Protein AF-0000000083110972 (afdb_homodimer)

Radius of gyration: 26.8 Å; Cα contacts (8 Å, |Δi|>4): 1573; chains: 2; bounding box: 64×79×59 Å

InterPro domains:
  IPR009075 Acyl-CoA dehydrogenase/oxidase, C-terminal [PF00441] (216-341)
  IPR009100 Acyl-CoA dehydrogenase/oxidase, N-terminal and middle domain superfamily [SSF56645] (1-180)
  IPR013786 Acyl-CoA dehydrogenase/oxidase, N-terminal [PF02771] (7-90)
  IPR036250 Acyl-CoA dehydrogenase-like, C-terminal [SSF47203] (210-352)
  IPR037069 Acyl-CoA dehydrogenase/oxidase, N-terminal domain superfamily [G3DSA:1.10.540.10] (2-110)

Sequence (714 aa):
MDVGLNAEQLSLRDAVRDILRAECPPDAARQAMTDPDRWRALWKTVVDLGWTELASPDGGDYGPVELAVVLEECGAATAPIPLLSSVGLAAGALRGSGLTSALGDIAGGAVATLAVHTEGSRLPGAPMTLCGGRLRGRAVAVPNLARAELMVTLARTGDDDHVVVAVARCGDGVTPVATGESTYAAQPLADVEVDAEPLAIAPADVESALAAPLVAAAADLVGVASAALRRSVEHAKSRNQFGKPIGAFQGIKHALADNYVGVERARSLTYAAAARLGEPDGDPDDAWTAATLAKAAAGDAASSCARTAVQVHGALGQTWEHDLHLYVRHAWQGATMLGDSRALYHEVGRRYAEGAKMDVGLNAEQLSLRDAVRDILRAECPPDAARQAMTDPDRWRALWKTVVDLGWTELASPDGGDYGPVELAVVLEECGAATAPIPLLSSVGLAAGALRGSGLTSALGDIAGGAVATLAVHTEGSRLPGAPMTLCGGRLRGRAVAVPNLARAELMVTLARTGDDDHVVVAVARCGDGVTPVATGESTYAAQPLADVEVDAEPLAIAPADVESALAAPLVAAAADLVGVASAALRRSVEHAKSRNQFGKPIGAFQGIKHALADNYVGVERARSLTYAAAARLGEPDGDPDDAWTAATLAKAAAGDAASSCARTAVQVHGALGQTWEHDLHLYVRHAWQGATMLGDSRALYHEVGRRYAEGAK

Structure (mmCIF, N/CA/C/O backbone):
data_AF-0000000083110972-model_v1
#
loop_
_entity.id
_entity.type
_entity.pdbx_description
1 polymer 'Uncharacterized protein'
#
loop_
_atom_site.group_PDB
_atom_site.id
_atom_site.type_symbol
_atom_site.label_atom_id
_atom_site.label_alt_id
_atom_site.label_comp_id
_atom_site.label_asym_id
_atom_site.label_entity_id
_atom_site.label_seq_id
_atom_site.pdbx_PDB_ins_code
_atom_site.Cartn_x
_atom_site.Cartn_y
_atom_site.Cartn_z
_atom_site.occupancy
_atom_site.B_iso_or_equiv
_atom_site.auth_seq_id
_atom_site.auth_comp_id
_atom_site.auth_asym_id
_atom_site.auth_atom_id
_atom_site.pdbx_PDB_model_num
ATOM 1 N N . MET A 1 1 ? 14.062 -0.543 -0.468 1 50 1 MET A N 1
ATOM 2 C CA . MET A 1 1 ? 13.367 -0.254 0.783 1 50 1 MET A CA 1
ATOM 3 C C . MET A 1 1 ? 13.109 -1.534 1.571 1 50 1 MET A C 1
ATOM 5 O O . MET A 1 1 ? 12.898 -2.596 0.985 1 50 1 MET A O 1
ATOM 9 N N . ASP A 1 2 ? 13.82 -1.734 2.703 1 53.31 2 ASP A N 1
ATOM 10 C CA . ASP A 1 2 ? 13.523 -2.812 3.641 1 53.31 2 ASP A CA 1
ATOM 11 C C . ASP A 1 2 ? 12.141 -2.625 4.273 1 53.31 2 ASP A C 1
ATOM 13 O O . ASP A 1 2 ? 11.938 -1.694 5.051 1 53.31 2 ASP A O 1
ATOM 17 N N . VAL A 1 3 ? 11.094 -2.986 3.645 1 57.97 3 VAL A N 1
ATOM 18 C CA . VAL A 1 3 ? 9.68 -2.807 3.936 1 57.97 3 VAL A CA 1
ATOM 19 C C . VAL A 1 3 ? 9.383 -3.242 5.367 1 57.97 3 VAL A C 1
ATOM 21 O O . VAL A 1 3 ? 9.305 -4.441 5.656 1 57.97 3 VAL A O 1
ATOM 24 N N . GLY A 1 4 ? 9.562 -2.512 6.301 1 67 4 GLY A N 1
ATOM 25 C CA . GLY A 1 4 ? 8.945 -2.816 7.582 1 67 4 GLY A CA 1
ATOM 26 C C . GLY A 1 4 ? 9.312 -4.191 8.109 1 67 4 GLY A C 1
ATOM 27 O O . GLY A 1 4 ? 8.539 -4.801 8.859 1 67 4 GLY A O 1
ATOM 28 N N . LEU A 1 5 ? 10.312 -4.82 7.656 1 82.25 5 LEU A N 1
ATOM 29 C CA . LEU A 1 5 ? 10.75 -6.141 8.094 1 82.25 5 LEU A CA 1
ATOM 30 C C . LEU A 1 5 ? 11.508 -6.051 9.414 1 82.25 5 LEU A C 1
ATOM 32 O O . LEU A 1 5 ? 12.266 -5.105 9.641 1 82.25 5 LEU A O 1
ATOM 36 N N . ASN A 1 6 ? 11.219 -6.934 10.273 1 82.31 6 ASN A N 1
ATOM 37 C CA . ASN A 1 6 ? 11.977 -7.008 11.516 1 82.31 6 ASN A CA 1
ATOM 38 C C . ASN A 1 6 ? 13.367 -7.59 11.289 1 82.31 6 ASN A C 1
ATOM 40 O O . ASN A 1 6 ? 13.711 -7.984 10.172 1 82.31 6 ASN A O 1
ATOM 44 N N . ALA A 1 7 ? 14.195 -7.633 12.281 1 83.69 7 ALA A N 1
ATOM 45 C CA . ALA A 1 7 ? 15.594 -8.039 12.164 1 83.69 7 ALA A CA 1
ATOM 46 C C . ALA A 1 7 ? 15.711 -9.461 11.641 1 83.69 7 ALA A C 1
ATOM 48 O O . ALA A 1 7 ? 16.594 -9.758 10.828 1 83.69 7 ALA A O 1
ATOM 49 N N . GLU A 1 8 ? 14.836 -10.312 12.117 1 88 8 GLU A N 1
ATOM 50 C CA . GLU A 1 8 ? 14.859 -11.703 11.672 1 88 8 GLU A CA 1
ATOM 51 C C . GLU A 1 8 ? 14.484 -11.82 10.195 1 88 8 GLU A C 1
ATOM 53 O O . GLU A 1 8 ? 15.102 -12.578 9.453 1 88 8 GLU A O 1
ATOM 58 N N . GLN A 1 9 ? 13.516 -11.062 9.812 1 90.31 9 GLN A N 1
ATOM 59 C CA . GLN A 1 9 ? 13.062 -11.062 8.43 1 90.31 9 GLN A CA 1
ATOM 60 C C . GLN A 1 9 ? 14.125 -10.461 7.508 1 90.31 9 GLN A C 1
ATOM 62 O O . GLN A 1 9 ? 14.328 -10.945 6.391 1 90.31 9 GLN A O 1
ATOM 67 N N . LEU A 1 10 ? 14.805 -9.492 8 1 90.56 10 LEU A N 1
ATOM 68 C CA . LEU A 1 10 ? 15.898 -8.898 7.246 1 90.56 10 LEU A CA 1
ATOM 69 C C . LEU A 1 10 ? 17.047 -9.883 7.086 1 90.56 10 LEU A C 1
ATOM 71 O O . LEU A 1 10 ? 17.656 -9.977 6.012 1 90.56 10 LEU A O 1
ATOM 75 N N . SER A 1 11 ? 17.312 -10.57 8.156 1 92.88 11 SER A N 1
ATOM 76 C CA . SER A 1 11 ? 18.344 -11.602 8.102 1 92.88 11 SER A CA 1
ATOM 77 C C . SER A 1 11 ? 17.969 -12.695 7.105 1 92.88 11 SER A C 1
ATOM 79 O O . SER A 1 11 ? 18.828 -13.211 6.391 1 92.88 11 SER A O 1
ATOM 81 N N . LEU A 1 12 ? 16.734 -13.047 7.082 1 93.81 12 LEU A N 1
ATOM 82 C CA . LEU A 1 12 ? 16.234 -14.031 6.117 1 93.81 12 LEU A CA 1
ATOM 83 C C . LEU A 1 12 ? 16.438 -13.531 4.691 1 93.81 12 LEU A C 1
ATOM 85 O O . LEU A 1 12 ? 16.922 -14.273 3.832 1 93.81 12 LEU A O 1
ATOM 89 N N . ARG A 1 13 ? 16.031 -12.367 4.441 1 95 13 ARG A N 1
ATOM 90 C CA . ARG A 1 13 ? 16.188 -11.758 3.123 1 95 13 ARG A CA 1
ATOM 91 C C . ARG A 1 13 ? 17.641 -11.844 2.65 1 95 13 ARG A C 1
ATOM 93 O O . ARG A 1 13 ? 17.906 -12.273 1.525 1 95 13 ARG A O 1
ATOM 100 N N . ASP A 1 14 ? 18.547 -11.43 3.506 1 94.94 14 ASP A N 1
ATOM 101 C CA . ASP A 1 14 ? 19.969 -11.406 3.152 1 94.94 14 ASP A CA 1
ATOM 102 C C . ASP A 1 14 ? 20.5 -12.82 2.906 1 94.94 14 ASP A C 1
ATOM 104 O O . ASP A 1 14 ? 21.281 -13.047 1.981 1 94.94 14 ASP A O 1
ATOM 108 N N . ALA A 1 15 ? 20.078 -13.727 3.738 1 95.19 15 ALA A N 1
ATOM 109 C CA . ALA A 1 15 ? 20.484 -15.117 3.57 1 95.19 15 ALA A CA 1
ATOM 110 C C . ALA A 1 15 ? 20 -15.68 2.24 1 95.19 15 ALA A C 1
ATOM 112 O O . ALA A 1 15 ? 20.766 -16.312 1.511 1 95.19 15 ALA A O 1
ATOM 113 N N . VAL A 1 16 ? 18.719 -15.453 1.922 1 96.12 16 VAL A N 1
ATOM 114 C CA . VAL A 1 16 ? 18.125 -15.945 0.68 1 96.12 16 VAL A CA 1
ATOM 115 C C . VAL A 1 16 ? 18.828 -15.297 -0.513 1 96.12 16 VAL A C 1
ATOM 117 O O . VAL A 1 16 ? 19.156 -15.984 -1.487 1 96.12 16 VAL A O 1
ATOM 120 N N . ARG A 1 17 ? 19.047 -14.062 -0.411 1 94.56 17 ARG A N 1
ATOM 121 C CA . ARG A 1 17 ? 19.719 -13.328 -1.47 1 94.56 17 ARG A CA 1
ATOM 122 C C . ARG A 1 17 ? 21.109 -13.898 -1.725 1 94.56 17 ARG A C 1
ATOM 124 O O . ARG A 1 17 ? 21.516 -14.102 -2.875 1 94.56 17 ARG A O 1
ATOM 131 N N . ASP A 1 18 ? 21.859 -14.164 -0.691 1 94.5 18 ASP A N 1
ATOM 132 C CA . ASP A 1 18 ? 23.219 -14.695 -0.809 1 94.5 18 ASP A CA 1
ATOM 133 C C . ASP A 1 18 ? 23.203 -16.094 -1.428 1 94.5 18 ASP A C 1
ATOM 135 O O . ASP A 1 18 ? 24.031 -16.406 -2.273 1 94.5 18 ASP A O 1
ATOM 139 N N . ILE A 1 19 ? 22.312 -16.859 -1.02 1 94.25 19 ILE A N 1
ATOM 140 C CA . ILE A 1 19 ? 22.188 -18.203 -1.55 1 94.25 19 ILE A CA 1
ATOM 141 C C . ILE A 1 19 ? 21.859 -18.156 -3.041 1 94.25 19 ILE A C 1
ATOM 143 O O . ILE A 1 19 ? 22.453 -18.875 -3.844 1 94.25 19 ILE A O 1
ATOM 147 N N . LEU A 1 20 ? 20.891 -17.266 -3.418 1 93.56 20 LEU A N 1
ATOM 148 C CA . LEU A 1 20 ? 20.484 -17.172 -4.816 1 93.56 20 LEU A CA 1
ATOM 149 C C . LEU A 1 20 ? 21.609 -16.594 -5.672 1 93.56 20 LEU A C 1
ATOM 151 O O . LEU A 1 20 ? 21.766 -16.984 -6.828 1 93.56 20 LEU A O 1
ATOM 155 N N . ARG A 1 21 ? 22.375 -15.703 -5.129 1 89.38 21 ARG A N 1
ATOM 156 C CA . ARG A 1 21 ? 23.547 -15.172 -5.836 1 89.38 21 ARG A CA 1
ATOM 157 C C . ARG A 1 21 ? 24.562 -16.266 -6.121 1 89.38 21 ARG A C 1
ATOM 159 O O . ARG A 1 21 ? 25.172 -16.281 -7.188 1 89.38 21 ARG A O 1
ATOM 166 N N . ALA A 1 22 ? 24.688 -17.125 -5.191 1 87.88 22 ALA A N 1
ATOM 167 C CA . ALA A 1 22 ? 25.672 -18.203 -5.316 1 87.88 22 ALA A CA 1
ATOM 168 C C . ALA A 1 22 ? 25.141 -19.312 -6.223 1 87.88 22 ALA A C 1
ATOM 170 O O . ALA A 1 22 ? 25.891 -19.844 -7.051 1 87.88 22 ALA A O 1
ATOM 171 N N . GLU A 1 23 ? 23.875 -19.641 -6.098 1 84.19 23 GLU A N 1
ATOM 172 C CA . GLU A 1 23 ? 23.312 -20.812 -6.75 1 84.19 23 GLU A CA 1
ATOM 173 C C . GLU A 1 23 ? 22.719 -20.469 -8.109 1 84.19 23 GLU A C 1
ATOM 175 O O . GLU A 1 23 ? 22.547 -21.328 -8.961 1 84.19 23 GLU A O 1
ATOM 180 N N . CYS A 1 24 ? 22.266 -19.203 -8.242 1 78.75 24 CYS A N 1
ATOM 181 C CA . CYS A 1 24 ? 21.594 -18.766 -9.461 1 78.75 24 CYS A CA 1
ATOM 182 C C . CYS A 1 24 ? 22.328 -17.594 -10.102 1 78.75 24 CYS A C 1
ATOM 184 O O . CYS A 1 24 ? 21.781 -16.5 -10.227 1 78.75 24 CYS A O 1
ATOM 186 N N . PRO A 1 25 ? 23.5 -17.922 -10.594 1 69.94 25 PRO A N 1
ATOM 187 C CA . PRO A 1 25 ? 24.156 -16.828 -11.312 1 69.94 25 PRO A CA 1
ATOM 188 C C . PRO A 1 25 ? 23.375 -16.359 -12.531 1 69.94 25 PRO A C 1
ATOM 190 O O . PRO A 1 25 ? 22.453 -17.047 -12.977 1 69.94 25 PRO A O 1
ATOM 193 N N . PRO A 1 26 ? 23.656 -15.117 -12.969 1 63.75 26 PRO A N 1
ATOM 194 C CA . PRO A 1 26 ? 22.875 -14.5 -14.047 1 63.75 26 PRO A CA 1
ATOM 195 C C . PRO A 1 26 ? 22.672 -15.438 -15.234 1 63.75 26 PRO A C 1
ATOM 197 O O . PRO A 1 26 ? 21.641 -15.367 -15.906 1 63.75 26 PRO A O 1
ATOM 200 N N . ASP A 1 27 ? 23.516 -16.328 -15.305 1 66.06 27 ASP A N 1
ATOM 201 C CA . ASP A 1 27 ? 23.391 -17.188 -16.469 1 66.06 27 ASP A CA 1
ATOM 202 C C . ASP A 1 27 ? 22.516 -18.406 -16.172 1 66.06 27 ASP A C 1
ATOM 204 O O . ASP A 1 27 ? 22.172 -19.156 -17.094 1 66.06 27 ASP A O 1
ATOM 208 N N . ALA A 1 28 ? 22.188 -18.5 -14.977 1 65.06 28 ALA A N 1
ATOM 209 C CA . ALA A 1 28 ? 21.391 -19.656 -14.602 1 65.06 28 ALA A CA 1
ATOM 210 C C . ALA A 1 28 ? 20.047 -19.672 -15.328 1 65.06 28 ALA A C 1
ATOM 212 O O . ALA A 1 28 ? 19.625 -20.719 -15.828 1 65.06 28 ALA A O 1
ATOM 213 N N . ALA A 1 29 ? 19.438 -18.609 -15.414 1 64.44 29 ALA A N 1
ATOM 214 C CA . ALA A 1 29 ? 18.156 -18.531 -16.109 1 64.44 29 ALA A CA 1
ATOM 215 C C . ALA A 1 29 ? 18.328 -18.812 -17.609 1 64.44 29 ALA A C 1
ATOM 217 O O . ALA A 1 29 ? 17.484 -19.453 -18.219 1 64.44 29 ALA A O 1
ATOM 218 N N . ARG A 1 30 ? 19.469 -18.453 -18.078 1 71.38 30 ARG A N 1
ATOM 219 C CA . ARG A 1 30 ? 19.781 -18.734 -19.484 1 71.38 30 ARG A CA 1
ATOM 220 C C . ARG A 1 30 ? 19.984 -20.234 -19.688 1 71.38 30 ARG A C 1
ATOM 222 O O . ARG A 1 30 ? 19.578 -20.781 -20.719 1 71.38 30 ARG A O 1
ATOM 229 N N . GLN A 1 31 ? 20.594 -20.766 -18.719 1 71.5 31 GLN A N 1
ATOM 230 C CA . GLN A 1 31 ? 20.906 -22.203 -18.828 1 71.5 31 GLN A CA 1
ATOM 231 C C . GLN A 1 31 ? 19.625 -23.031 -18.797 1 71.5 31 GLN A C 1
ATOM 233 O O . GLN A 1 31 ? 19.594 -24.141 -19.344 1 71.5 31 GLN A O 1
ATOM 238 N N . ALA A 1 32 ? 18.625 -22.5 -18.125 1 69.88 32 ALA A N 1
ATOM 239 C CA . ALA A 1 32 ? 17.344 -23.203 -18.094 1 69.88 32 ALA A CA 1
ATOM 240 C C . ALA A 1 32 ? 16.734 -23.328 -19.484 1 69.88 32 ALA A C 1
ATOM 242 O O . ALA A 1 32 ? 15.953 -24.234 -19.75 1 69.88 32 ALA A O 1
ATOM 243 N N . MET A 1 33 ? 17.172 -22.469 -20.281 1 71.69 33 MET A N 1
ATOM 244 C CA . MET A 1 33 ? 16.703 -22.5 -21.656 1 71.69 33 MET A CA 1
ATOM 245 C C . MET A 1 33 ? 17.344 -23.656 -22.422 1 71.69 33 MET A C 1
ATOM 247 O O . MET A 1 33 ? 16.734 -24.234 -23.328 1 71.69 33 MET A O 1
ATOM 251 N N . THR A 1 34 ? 18.562 -23.969 -21.938 1 75.31 34 THR A N 1
ATOM 252 C CA . THR A 1 34 ? 19.312 -24.969 -22.688 1 75.31 34 THR A CA 1
ATOM 253 C C . THR A 1 34 ? 19.281 -26.312 -21.953 1 75.31 34 THR A C 1
ATOM 255 O O . THR A 1 34 ? 19.438 -27.375 -22.578 1 75.31 34 THR A O 1
ATOM 258 N N . ASP A 1 35 ? 19.141 -26.297 -20.703 1 79.81 35 ASP A N 1
ATOM 259 C CA . ASP A 1 35 ? 19.047 -27.5 -19.875 1 79.81 35 ASP A CA 1
ATOM 260 C C . ASP A 1 35 ? 17.75 -27.531 -19.078 1 79.81 35 ASP A C 1
ATOM 262 O O . ASP A 1 35 ? 17.672 -26.969 -17.984 1 79.81 35 ASP A O 1
ATOM 266 N N . PRO A 1 36 ? 16.797 -28.297 -19.531 1 77.44 36 PRO A N 1
ATOM 267 C CA . PRO A 1 36 ? 15.477 -28.266 -18.906 1 77.44 36 PRO A CA 1
ATOM 268 C C . PRO A 1 36 ? 15.477 -28.891 -17.516 1 77.44 36 PRO A C 1
ATOM 270 O O . PRO A 1 36 ? 14.531 -28.688 -16.75 1 77.44 36 PRO A O 1
ATOM 273 N N . ASP A 1 37 ? 16.562 -29.609 -17.125 1 84.69 37 ASP A N 1
ATOM 274 C CA . ASP A 1 37 ? 16.562 -30.297 -15.844 1 84.69 37 ASP A CA 1
ATOM 275 C C . ASP A 1 37 ? 17.453 -29.594 -14.828 1 84.69 37 ASP A C 1
ATOM 277 O O . ASP A 1 37 ? 17.562 -30.031 -13.68 1 84.69 37 ASP A O 1
ATOM 281 N N . ARG A 1 38 ? 17.953 -28.547 -15.195 1 82.56 38 ARG A N 1
ATOM 282 C CA . ARG A 1 38 ? 18.891 -27.844 -14.328 1 82.56 38 ARG A CA 1
ATOM 283 C C . ARG A 1 38 ? 18.203 -27.406 -13.031 1 82.56 38 ARG A C 1
ATOM 285 O O . ARG A 1 38 ? 18.828 -27.375 -11.977 1 82.56 38 ARG A O 1
ATOM 292 N N . TRP A 1 39 ? 16.922 -27.188 -13.094 1 90.12 39 TRP A N 1
ATOM 293 C CA . TRP A 1 39 ? 16.188 -26.719 -11.93 1 90.12 39 TRP A CA 1
ATOM 294 C C . TRP A 1 39 ? 16.203 -27.75 -10.812 1 90.12 39 TRP A C 1
ATOM 296 O O . TRP A 1 39 ? 16.078 -27.406 -9.633 1 90.12 39 TRP A O 1
ATOM 306 N N . ARG A 1 40 ? 16.484 -29 -11.062 1 93.12 40 ARG A N 1
ATOM 307 C CA . ARG A 1 40 ? 16.359 -30.078 -10.094 1 93.12 40 ARG A CA 1
ATOM 308 C C . ARG A 1 40 ? 17.438 -29.969 -9.023 1 93.12 40 ARG A C 1
ATOM 310 O O . ARG A 1 40 ? 17.172 -30.203 -7.84 1 93.12 40 ARG A O 1
ATOM 317 N N . ALA A 1 41 ? 18.641 -29.656 -9.523 1 90.19 41 ALA A N 1
ATOM 318 C CA . ALA A 1 41 ? 19.734 -29.531 -8.562 1 90.19 41 ALA A CA 1
ATOM 319 C C . ALA A 1 41 ? 19.484 -28.375 -7.598 1 90.19 41 ALA A C 1
ATOM 321 O O . ALA A 1 41 ? 19.703 -28.5 -6.391 1 90.19 41 ALA A O 1
ATOM 322 N N . LEU A 1 42 ? 19.047 -27.281 -8.188 1 91.06 42 LEU A N 1
ATOM 323 C CA . LEU A 1 42 ? 18.75 -26.125 -7.348 1 91.06 42 LEU A CA 1
ATOM 324 C C . LEU A 1 42 ? 17.562 -26.391 -6.445 1 91.06 42 LEU A C 1
ATOM 326 O O . LEU A 1 42 ? 17.516 -25.938 -5.301 1 91.06 42 LEU A O 1
ATOM 330 N N . TRP A 1 43 ? 16.578 -27.109 -6.906 1 95.62 43 TRP A N 1
ATOM 331 C CA . TRP A 1 43 ? 15.406 -27.453 -6.105 1 95.62 43 TRP A CA 1
ATOM 332 C C . TRP A 1 43 ? 15.805 -28.312 -4.902 1 95.62 43 TRP A C 1
ATOM 334 O O . TRP A 1 43 ? 15.352 -28.062 -3.783 1 95.62 43 TRP A O 1
ATOM 344 N N . LYS A 1 44 ? 16.656 -29.281 -5.16 1 95.5 44 LYS A N 1
ATOM 345 C CA . LYS A 1 44 ? 17.141 -30.109 -4.059 1 95.5 44 LYS A CA 1
ATOM 346 C C . LYS A 1 44 ? 17.844 -29.266 -2.994 1 95.5 44 LYS A C 1
ATOM 348 O O . LYS A 1 44 ? 17.625 -29.484 -1.798 1 95.5 44 LYS A O 1
ATOM 353 N N . THR A 1 45 ? 18.594 -28.328 -3.467 1 93.88 45 THR A N 1
ATOM 354 C CA . THR A 1 45 ? 19.312 -27.438 -2.553 1 93.88 45 THR A CA 1
ATOM 355 C C . THR A 1 45 ? 18.328 -26.656 -1.684 1 93.88 45 THR A C 1
ATOM 357 O O . THR A 1 45 ? 18.5 -26.578 -0.466 1 93.88 45 THR A O 1
ATOM 360 N N . VAL A 1 46 ? 17.25 -26.109 -2.27 1 94.69 46 VAL A N 1
ATOM 361 C CA . VAL A 1 46 ? 16.344 -25.25 -1.519 1 94.69 46 VAL A CA 1
ATOM 362 C C . VAL A 1 46 ? 15.469 -26.109 -0.598 1 94.69 46 VAL A C 1
ATOM 364 O O . VAL A 1 46 ? 15.109 -25.672 0.499 1 94.69 46 VAL A O 1
ATOM 367 N N . VAL A 1 47 ? 15.188 -27.328 -0.96 1 96.19 47 VAL A N 1
ATOM 368 C CA . VAL A 1 47 ? 14.484 -28.266 -0.085 1 96.19 47 VAL A CA 1
ATOM 369 C C . VAL A 1 47 ? 15.336 -28.578 1.14 1 96.19 47 VAL A C 1
ATOM 371 O O . VAL A 1 47 ? 14.852 -28.531 2.273 1 96.19 47 VAL A O 1
ATOM 374 N N . ASP A 1 48 ? 16.625 -28.844 0.916 1 95.75 48 ASP A N 1
ATOM 375 C CA . ASP A 1 48 ? 17.547 -29.172 1.991 1 95.75 48 ASP A CA 1
ATOM 376 C C . ASP A 1 48 ? 17.719 -28 2.953 1 95.75 48 ASP A C 1
ATOM 378 O O . ASP A 1 48 ? 17.938 -28.203 4.152 1 95.75 48 ASP A O 1
ATOM 382 N N . LEU A 1 49 ? 17.609 -26.828 2.395 1 93.62 49 LEU A N 1
ATOM 383 C CA . LEU A 1 49 ? 17.766 -25.625 3.207 1 93.62 49 LEU A CA 1
ATOM 384 C C . LEU A 1 49 ? 16.469 -25.312 3.955 1 93.62 49 LEU A C 1
ATOM 386 O O . LEU A 1 49 ? 16.438 -24.406 4.801 1 93.62 49 LEU A O 1
ATOM 390 N N . GLY A 1 50 ? 15.352 -25.969 3.584 1 92.94 50 GLY A N 1
ATOM 391 C CA . GLY A 1 50 ? 14.109 -25.844 4.324 1 92.94 50 GLY A CA 1
ATOM 392 C C . GLY A 1 50 ? 13.18 -24.797 3.76 1 92.94 50 GLY A C 1
ATOM 393 O O . GLY A 1 50 ? 12.211 -24.391 4.41 1 92.94 50 GLY A O 1
ATOM 394 N N . TRP A 1 51 ? 13.438 -24.266 2.525 1 95 51 TRP A N 1
ATOM 395 C CA . TRP A 1 51 ? 12.586 -23.219 1.951 1 95 51 TRP A CA 1
ATOM 396 C C . TRP A 1 51 ? 11.164 -23.734 1.73 1 95 51 TRP A C 1
ATOM 398 O O . TRP A 1 51 ? 10.195 -23 1.905 1 95 51 TRP A O 1
ATOM 408 N N . THR A 1 52 ? 11.023 -25 1.4 1 95.94 52 THR A N 1
ATOM 409 C CA . THR A 1 52 ? 9.719 -25.562 1.088 1 95.94 52 THR A CA 1
ATOM 410 C C . THR A 1 52 ? 8.891 -25.75 2.357 1 95.94 52 THR A C 1
ATOM 412 O O . THR A 1 52 ? 7.668 -25.891 2.291 1 95.94 52 THR A O 1
ATOM 415 N N . GLU A 1 53 ? 9.484 -25.734 3.525 1 94.19 53 GLU A N 1
ATOM 416 C CA . GLU A 1 53 ? 8.781 -25.844 4.797 1 94.19 53 GLU A CA 1
ATOM 417 C C . GLU A 1 53 ? 7.855 -24.656 5.027 1 94.19 53 GLU A C 1
ATOM 419 O O . GLU A 1 53 ? 6.965 -24.703 5.879 1 94.19 53 GLU A O 1
ATOM 424 N N . LEU A 1 54 ? 8.047 -23.609 4.242 1 93.44 54 LEU A N 1
ATOM 425 C CA . LEU A 1 54 ? 7.164 -22.453 4.305 1 93.44 54 LEU A CA 1
ATOM 426 C C . LEU A 1 54 ? 5.746 -22.812 3.873 1 93.44 54 LEU A C 1
ATOM 428 O O . LEU A 1 54 ? 4.805 -22.062 4.113 1 93.44 54 LEU A O 1
ATOM 432 N N . ALA A 1 55 ? 5.566 -23.969 3.293 1 92.44 55 ALA A N 1
ATOM 433 C CA . ALA A 1 55 ? 4.254 -24.484 2.912 1 92.44 55 ALA A CA 1
ATOM 434 C C . ALA A 1 55 ? 3.523 -25.078 4.117 1 92.44 55 ALA A C 1
ATOM 436 O O . ALA A 1 55 ? 2.312 -25.297 4.062 1 92.44 55 ALA A O 1
ATOM 437 N N . SER A 1 56 ? 4.199 -25.281 5.188 1 85.56 56 SER A N 1
ATOM 438 C CA . SER A 1 56 ? 3.668 -26.062 6.301 1 85.56 56 SER A CA 1
ATOM 439 C C . SER A 1 56 ? 2.605 -25.266 7.066 1 85.56 56 SER A C 1
ATOM 441 O O . SER A 1 56 ? 2.764 -24.078 7.309 1 85.56 56 SER A O 1
ATOM 443 N N . PRO A 1 57 ? 1.479 -25.969 7.367 1 67 57 PRO A N 1
ATOM 444 C CA . PRO A 1 57 ? 0.358 -25.391 8.117 1 67 57 PRO A CA 1
ATOM 445 C C . PRO A 1 57 ? 0.777 -24.828 9.469 1 67 57 PRO A C 1
ATOM 447 O O . PRO A 1 57 ? 0.135 -23.906 9.992 1 67 57 PRO A O 1
ATOM 450 N N . ASP A 1 58 ? 1.615 -25.609 10.062 1 64.56 58 ASP A N 1
ATOM 451 C CA . ASP A 1 58 ? 1.99 -25.172 11.406 1 64.56 58 ASP A CA 1
ATOM 452 C C . ASP A 1 58 ? 3.029 -24.062 11.359 1 64.56 58 ASP A C 1
ATOM 454 O O . ASP A 1 58 ? 3.707 -23.781 12.352 1 64.56 58 ASP A O 1
ATOM 458 N N . GLY A 1 59 ? 2.773 -23.047 10.555 1 56.34 59 GLY A N 1
ATOM 459 C CA . GLY A 1 59 ? 3.533 -21.844 10.273 1 56.34 59 GLY A CA 1
ATOM 460 C C . GLY A 1 59 ? 4.73 -21.672 11.188 1 56.34 59 GLY A C 1
ATOM 461 O O . GLY A 1 59 ? 4.602 -21.156 12.305 1 56.34 59 GLY A O 1
ATOM 462 N N . GLY A 1 60 ? 5.398 -22.906 11.391 1 58.19 60 GLY A N 1
ATOM 463 C CA . GLY A 1 60 ? 6.535 -22.625 12.258 1 58.19 60 GLY A CA 1
ATOM 464 C C . GLY A 1 60 ? 6.723 -21.156 12.539 1 58.19 60 GLY A C 1
ATOM 465 O O . GLY A 1 60 ? 5.75 -20.406 12.617 1 58.19 60 GLY A O 1
ATOM 466 N N . ASP A 1 61 ? 7.949 -20.719 12.828 1 69.25 61 ASP A N 1
ATOM 467 C CA . ASP A 1 61 ? 8.375 -19.359 13.156 1 69.25 61 ASP A CA 1
ATOM 468 C C . ASP A 1 61 ? 8.266 -18.453 11.945 1 69.25 61 ASP A C 1
ATOM 470 O O . ASP A 1 61 ? 8.477 -17.234 12.055 1 69.25 61 ASP A O 1
ATOM 474 N N . TYR A 1 62 ? 7.809 -19.125 10.703 1 86.94 62 TYR A N 1
ATOM 475 C CA . TYR A 1 62 ? 7.773 -18.312 9.492 1 86.94 62 TYR A CA 1
ATOM 476 C C . TYR A 1 62 ? 6.355 -18.219 8.945 1 86.94 62 TYR A C 1
ATOM 478 O O . TYR A 1 62 ? 5.629 -19.203 8.914 1 86.94 62 TYR A O 1
ATOM 486 N N . GLY A 1 63 ? 5.906 -17.094 8.617 1 89.44 63 GLY A N 1
ATOM 487 C CA . GLY A 1 63 ? 4.566 -16.828 8.125 1 89.44 63 GLY A CA 1
ATOM 488 C C . GLY A 1 63 ? 4.551 -16.203 6.742 1 89.44 63 GLY A C 1
ATOM 489 O O . GLY A 1 63 ? 5.508 -16.344 5.98 1 89.44 63 GLY A O 1
ATOM 490 N N . PRO A 1 64 ? 3.428 -15.68 6.367 1 93.06 64 PRO A N 1
ATOM 491 C CA . PRO A 1 64 ? 3.24 -15.117 5.027 1 93.06 64 PRO A CA 1
ATOM 492 C C . PRO A 1 64 ? 4.246 -14.016 4.699 1 93.06 64 PRO A C 1
ATOM 494 O O . PRO A 1 64 ? 4.645 -13.859 3.543 1 93.06 64 PRO A O 1
ATOM 497 N N . VAL A 1 65 ? 4.684 -13.266 5.68 1 93.56 65 VAL A N 1
ATOM 498 C CA . VAL A 1 65 ? 5.645 -12.203 5.438 1 93.56 65 VAL A CA 1
ATOM 499 C C . VAL A 1 65 ? 6.992 -12.797 5.035 1 93.56 65 VAL A C 1
ATOM 501 O O . VAL A 1 65 ? 7.625 -12.336 4.082 1 93.56 65 VAL A O 1
ATOM 504 N N . GLU A 1 66 ? 7.434 -13.836 5.77 1 94.75 66 GLU A N 1
ATOM 505 C CA . GLU A 1 66 ? 8.68 -14.508 5.438 1 94.75 66 GLU A CA 1
ATOM 506 C C . GLU A 1 66 ? 8.617 -15.141 4.047 1 94.75 66 GLU A C 1
ATOM 508 O O . GLU A 1 66 ? 9.602 -15.094 3.297 1 94.75 66 GLU A O 1
ATOM 513 N N . LEU A 1 67 ? 7.492 -15.727 3.74 1 96.38 67 LEU A N 1
ATOM 514 C CA . LEU A 1 67 ? 7.336 -16.281 2.398 1 96.38 67 LEU A CA 1
ATOM 515 C C . LEU A 1 67 ? 7.449 -15.18 1.346 1 96.38 67 LEU A C 1
ATOM 517 O O . LEU A 1 67 ? 8.086 -15.375 0.306 1 96.38 67 LEU A O 1
ATOM 521 N N . ALA A 1 68 ? 6.809 -14.055 1.588 1 97 68 ALA A N 1
ATOM 522 C CA . ALA A 1 68 ? 6.898 -12.93 0.658 1 97 68 ALA A CA 1
ATOM 523 C C . ALA A 1 68 ? 8.352 -12.508 0.456 1 97 68 ALA A C 1
ATOM 525 O O . ALA A 1 68 ? 8.773 -12.227 -0.669 1 97 68 ALA A O 1
ATOM 526 N N . VAL A 1 69 ? 9.117 -12.492 1.542 1 96.81 69 VAL A N 1
ATOM 527 C CA . VAL A 1 69 ? 10.523 -12.109 1.481 1 96.81 69 VAL A CA 1
ATOM 528 C C . VAL A 1 69 ? 11.281 -13.07 0.565 1 96.81 69 VAL A C 1
ATOM 530 O O . VAL A 1 69 ? 12.023 -12.633 -0.318 1 96.81 69 VAL A O 1
ATOM 533 N N . VAL A 1 70 ? 11.062 -14.312 0.75 1 97.38 70 VAL A N 1
ATOM 534 C CA . VAL A 1 70 ? 11.773 -15.336 -0.017 1 97.38 70 VAL A CA 1
ATOM 535 C C . VAL A 1 70 ? 11.383 -15.242 -1.489 1 97.38 70 VAL A C 1
ATOM 537 O O . VAL A 1 70 ? 12.25 -15.266 -2.371 1 97.38 70 VAL A O 1
ATOM 540 N N . LEU A 1 71 ? 10.133 -15.07 -1.751 1 98.31 71 LEU A N 1
ATOM 541 C CA . LEU A 1 71 ? 9.648 -15.039 -3.127 1 98.31 71 LEU A CA 1
ATOM 542 C C . LEU A 1 71 ? 10.086 -13.758 -3.832 1 98.31 71 LEU A C 1
ATOM 544 O O . LEU A 1 71 ? 10.344 -13.766 -5.039 1 98.31 71 LEU A O 1
ATOM 548 N N . GLU A 1 72 ? 10.109 -12.633 -3.104 1 98.06 72 GLU A N 1
ATOM 549 C CA . GLU A 1 72 ? 10.625 -11.406 -3.703 1 98.06 72 GLU A CA 1
ATOM 550 C C . GLU A 1 72 ? 12.07 -11.586 -4.168 1 98.06 72 GLU A C 1
ATOM 552 O O . GLU A 1 72 ? 12.43 -11.164 -5.27 1 98.06 72 GLU A O 1
ATOM 557 N N . GLU A 1 73 ? 12.844 -12.234 -3.316 1 97.12 73 GLU A N 1
ATOM 558 C CA . GLU A 1 73 ? 14.234 -12.484 -3.693 1 97.12 73 GLU A CA 1
ATOM 559 C C . GLU A 1 73 ? 14.32 -13.461 -4.867 1 97.12 73 GLU A C 1
ATOM 561 O O . GLU A 1 73 ? 15.188 -13.328 -5.727 1 97.12 73 GLU A O 1
ATOM 566 N N . CYS A 1 74 ? 13.469 -14.445 -4.902 1 96.31 74 CYS A N 1
ATOM 567 C CA . CYS A 1 74 ? 13.43 -15.367 -6.031 1 96.31 74 CYS A CA 1
ATOM 568 C C . CYS A 1 74 ? 13.086 -14.641 -7.324 1 96.31 74 CYS A C 1
ATOM 570 O O . CYS A 1 74 ? 13.688 -14.898 -8.367 1 96.31 74 CYS A O 1
ATOM 572 N N . GLY A 1 75 ? 12.086 -13.773 -7.281 1 96.12 75 GLY A N 1
ATOM 573 C CA . GLY A 1 75 ? 11.742 -12.969 -8.445 1 96.12 75 GLY A CA 1
ATOM 574 C C . GLY A 1 75 ? 12.883 -12.102 -8.93 1 96.12 75 GLY A C 1
ATOM 575 O O . GLY A 1 75 ? 13.164 -12.047 -10.133 1 96.12 75 GLY A O 1
ATOM 576 N N . ALA A 1 76 ? 13.562 -11.469 -7.965 1 95.19 76 ALA A N 1
ATOM 577 C CA . ALA A 1 76 ? 14.672 -10.586 -8.305 1 95.19 76 ALA A CA 1
ATOM 578 C C . ALA A 1 76 ? 15.805 -11.359 -8.977 1 95.19 76 ALA A C 1
ATOM 580 O O . ALA A 1 76 ? 16.5 -10.82 -9.844 1 95.19 76 ALA A O 1
ATOM 581 N N . ALA A 1 77 ? 15.922 -12.625 -8.625 1 92.56 77 ALA A N 1
ATOM 582 C CA . ALA A 1 77 ? 17 -13.453 -9.164 1 92.56 77 ALA A CA 1
ATOM 583 C C . ALA A 1 77 ? 16.516 -14.242 -10.383 1 92.56 77 ALA A C 1
ATOM 585 O O . ALA A 1 77 ? 17.297 -14.969 -11.008 1 92.56 77 ALA A O 1
ATOM 586 N N . THR A 1 78 ? 15.227 -14.141 -10.75 1 91 78 THR A N 1
ATOM 587 C CA . THR A 1 78 ? 14.625 -15.008 -11.758 1 91 78 THR A CA 1
ATOM 588 C C . THR A 1 78 ? 15.008 -16.469 -11.523 1 91 78 THR A C 1
ATOM 590 O O . THR A 1 78 ? 15.469 -17.141 -12.438 1 91 78 THR A O 1
ATOM 593 N N . ALA A 1 79 ? 14.883 -16.875 -10.258 1 91.75 79 ALA A N 1
ATOM 594 C CA . ALA A 1 79 ? 15.273 -18.234 -9.875 1 91.75 79 ALA A CA 1
ATOM 595 C C . ALA A 1 79 ? 14.461 -19.266 -10.641 1 91.75 79 ALA A C 1
ATOM 597 O O . ALA A 1 79 ? 13.227 -19.25 -10.609 1 91.75 79 ALA A O 1
ATOM 598 N N . PRO A 1 80 ? 15.156 -20.172 -11.312 1 90.94 80 PRO A N 1
ATOM 599 C CA . PRO A 1 80 ? 14.445 -21.156 -12.141 1 90.94 80 PRO A CA 1
ATOM 600 C C . PRO A 1 80 ? 13.984 -22.375 -11.344 1 90.94 80 PRO A C 1
ATOM 602 O O . PRO A 1 80 ? 14.297 -23.5 -11.711 1 90.94 80 PRO A O 1
ATOM 605 N N . ILE A 1 81 ? 13.336 -22.172 -10.266 1 93.62 81 ILE A N 1
ATOM 606 C CA . ILE A 1 81 ? 12.805 -23.234 -9.43 1 93.62 81 ILE A CA 1
ATOM 607 C C . ILE A 1 81 ? 11.312 -23.031 -9.211 1 93.62 81 ILE A C 1
ATOM 609 O O . ILE A 1 81 ? 10.82 -21.906 -9.266 1 93.62 81 ILE A O 1
ATOM 613 N N . PRO A 1 82 ? 10.594 -24.047 -9 1 96.94 82 PRO A N 1
ATOM 614 C CA . PRO A 1 82 ? 9.141 -23.953 -8.875 1 96.94 82 PRO A CA 1
ATOM 615 C C . PRO A 1 82 ? 8.695 -23.594 -7.453 1 96.94 82 PRO A C 1
ATOM 617 O O . PRO A 1 82 ? 7.727 -24.172 -6.949 1 96.94 82 PRO A O 1
ATOM 620 N N . LEU A 1 83 ? 9.391 -22.719 -6.789 1 97.81 83 LEU A N 1
ATOM 621 C CA . LEU A 1 83 ? 9 -22.344 -5.434 1 97.81 83 LEU A CA 1
ATOM 622 C C . LEU A 1 83 ? 7.68 -21.578 -5.438 1 97.81 83 LEU A C 1
ATOM 624 O O . LEU A 1 83 ? 6.797 -21.859 -4.617 1 97.81 83 LEU A O 1
ATOM 628 N N . LEU A 1 84 ? 7.531 -20.656 -6.348 1 98.5 84 LEU A N 1
ATOM 629 C CA . LEU A 1 84 ? 6.289 -19.891 -6.441 1 98.5 84 LEU A CA 1
ATOM 630 C C . LEU A 1 84 ? 5.105 -20.812 -6.711 1 98.5 84 LEU A C 1
ATOM 632 O O . LEU A 1 84 ? 4.09 -20.75 -6.016 1 98.5 84 LEU A O 1
ATOM 636 N N . SER A 1 85 ? 5.23 -21.703 -7.684 1 98.5 85 SER A N 1
ATOM 637 C CA . SER A 1 85 ? 4.105 -22.562 -8.047 1 98.5 85 SER A CA 1
ATOM 638 C C . SER A 1 85 ? 3.775 -23.547 -6.926 1 98.5 85 SER A C 1
ATOM 640 O O . SER A 1 85 ? 2.602 -23.766 -6.621 1 98.5 85 SER A O 1
ATOM 642 N N . SER A 1 86 ? 4.824 -24.078 -6.23 1 98.5 86 SER A N 1
ATOM 643 C CA . SER A 1 86 ? 4.621 -25.109 -5.23 1 98.5 86 SER A CA 1
ATOM 644 C C . SER A 1 86 ? 4.18 -24.531 -3.896 1 98.5 86 SER A C 1
ATOM 646 O O . SER A 1 86 ? 3.131 -24.891 -3.365 1 98.5 86 SER A O 1
ATOM 648 N N . VAL A 1 87 ? 4.949 -23.594 -3.434 1 98.06 87 VAL A N 1
ATOM 649 C CA . VAL A 1 87 ? 4.754 -23.094 -2.076 1 98.06 87 VAL A CA 1
ATOM 650 C C . VAL A 1 87 ? 3.838 -21.875 -2.102 1 98.06 87 VAL A C 1
ATOM 652 O O . VAL A 1 87 ? 2.914 -21.766 -1.292 1 98.06 87 VAL A O 1
ATOM 655 N N . GLY A 1 88 ? 4.039 -20.969 -3.031 1 98.31 88 GLY A N 1
ATOM 656 C CA . GLY A 1 88 ? 3.264 -19.75 -3.102 1 98.31 88 GLY A CA 1
ATOM 657 C C . GLY A 1 88 ? 1.842 -19.969 -3.582 1 98.31 88 GLY A C 1
ATOM 658 O O . GLY A 1 88 ? 0.893 -19.453 -2.977 1 98.31 88 GLY A O 1
ATOM 659 N N . LEU A 1 89 ? 1.709 -20.734 -4.648 1 98.69 89 LEU A N 1
ATOM 660 C CA . LEU A 1 89 ? 0.41 -20.891 -5.297 1 98.69 89 LEU A CA 1
ATOM 661 C C . LEU A 1 89 ? -0.33 -22.109 -4.766 1 98.69 89 LEU A C 1
ATOM 663 O O . LEU A 1 89 ? -1.342 -21.969 -4.074 1 98.69 89 LEU A O 1
ATOM 667 N N . ALA A 1 90 ? 0.213 -23.297 -4.953 1 98.56 90 ALA A N 1
ATOM 668 C CA . ALA A 1 90 ? -0.481 -24.531 -4.582 1 98.56 90 ALA A CA 1
ATOM 669 C C . ALA A 1 90 ? -0.694 -24.609 -3.074 1 98.56 90 ALA A C 1
ATOM 671 O O . ALA A 1 90 ? -1.829 -24.734 -2.607 1 98.56 90 ALA A O 1
ATOM 672 N N . ALA A 1 91 ? 0.394 -24.547 -2.307 1 97.75 91 ALA A N 1
ATOM 673 C CA . ALA A 1 91 ? 0.252 -24.594 -0.854 1 97.75 91 ALA A CA 1
ATOM 674 C C . ALA A 1 91 ? -0.577 -23.422 -0.339 1 97.75 91 ALA A C 1
ATOM 676 O O . ALA A 1 91 ? -1.324 -23.562 0.632 1 97.75 91 ALA A O 1
ATOM 677 N N . GLY A 1 92 ? -0.457 -22.25 -1.008 1 97.12 92 GLY A N 1
ATOM 678 C CA . GLY A 1 92 ? -1.272 -21.109 -0.646 1 97.12 92 GLY A CA 1
ATOM 679 C C . GLY A 1 92 ? -2.762 -21.375 -0.751 1 97.12 92 GLY A C 1
ATOM 680 O O . GLY A 1 92 ? -3.527 -21.016 0.147 1 97.12 92 GLY A O 1
ATOM 681 N N . ALA A 1 93 ? -3.16 -21.984 -1.818 1 97.62 93 ALA A N 1
ATOM 682 C CA . ALA A 1 93 ? -4.57 -22.281 -2.053 1 97.62 93 ALA A CA 1
ATOM 683 C C . ALA A 1 93 ? -5.086 -23.328 -1.063 1 97.62 93 ALA A C 1
ATOM 685 O O . ALA A 1 93 ? -6.285 -23.375 -0.772 1 97.62 93 ALA A O 1
ATOM 686 N N . LEU A 1 94 ? -4.18 -24.078 -0.549 1 96.62 94 LEU A N 1
ATOM 687 C CA . LEU A 1 94 ? -4.559 -25.156 0.37 1 96.62 94 LEU A CA 1
ATOM 688 C C . LEU A 1 94 ? -4.539 -24.656 1.812 1 96.62 94 LEU A C 1
ATOM 690 O O . LEU A 1 94 ? -5.043 -25.344 2.711 1 96.62 94 LEU A O 1
ATOM 694 N N . ARG A 1 95 ? -3.988 -23.453 1.934 1 89.31 95 ARG A N 1
ATOM 695 C CA . ARG A 1 95 ? -3.828 -22.922 3.289 1 89.31 95 ARG A CA 1
ATOM 696 C C . ARG A 1 95 ? -5.176 -22.828 4 1 89.31 95 ARG A C 1
ATOM 698 O O . ARG A 1 95 ? -6.137 -22.297 3.449 1 89.31 95 ARG A O 1
ATOM 705 N N . GLY A 1 96 ? -5.359 -23.297 5.152 1 82.25 96 GLY A N 1
ATOM 706 C CA . GLY A 1 96 ? -6.57 -23.234 5.949 1 82.25 96 GLY A CA 1
ATOM 707 C C . GLY A 1 96 ? -7.613 -24.25 5.547 1 82.25 96 GLY A C 1
ATOM 708 O O . GLY A 1 96 ? -8.711 -24.297 6.113 1 82.25 96 GLY A O 1
ATOM 709 N N . SER A 1 97 ? -7.367 -25.047 4.461 1 89.75 97 SER A N 1
ATOM 710 C CA . SER A 1 97 ? -8.328 -26.031 3.967 1 89.75 97 SER A CA 1
ATOM 711 C C . SER A 1 97 ? -8.383 -27.25 4.871 1 89.75 97 SER A C 1
ATOM 713 O O . SER A 1 97 ? -9.32 -28.047 4.789 1 89.75 97 SER A O 1
ATOM 715 N N . GLY A 1 98 ? -7.367 -27.438 5.684 1 88.94 98 GLY A N 1
ATOM 716 C CA . GLY A 1 98 ? -7.266 -28.625 6.508 1 88.94 98 GLY A CA 1
ATOM 717 C C . GLY A 1 98 ? -6.648 -29.812 5.777 1 88.94 98 GLY A C 1
ATOM 718 O O . GLY A 1 98 ? -6.488 -30.891 6.352 1 88.94 98 GLY A O 1
ATOM 719 N N . LEU A 1 99 ? -6.301 -29.625 4.551 1 93.38 99 LEU A N 1
ATOM 720 C CA . LEU A 1 99 ? -5.656 -30.688 3.795 1 93.38 99 LEU A CA 1
ATOM 721 C C . LEU A 1 99 ? -4.172 -30.766 4.129 1 93.38 99 LEU A C 1
ATOM 723 O O . LEU A 1 99 ? -3.32 -30.547 3.266 1 93.38 99 LEU A O 1
ATOM 727 N N . THR A 1 100 ? -3.816 -31.281 5.223 1 92.19 100 THR A N 1
ATOM 728 C CA . THR A 1 100 ? -2.48 -31.266 5.809 1 92.19 100 THR A CA 1
ATOM 729 C C . THR A 1 100 ? -1.556 -32.219 5.078 1 92.19 100 THR A C 1
ATOM 731 O O . THR A 1 100 ? -0.354 -31.984 4.965 1 92.19 100 THR A O 1
ATOM 734 N N . SER A 1 101 ? -2.133 -33.312 4.562 1 93.56 101 SER A N 1
ATOM 735 C CA . SER A 1 101 ? -1.299 -34.281 3.85 1 93.56 101 SER A CA 1
ATOM 736 C C . SER A 1 101 ? -0.668 -33.656 2.609 1 93.56 101 SER A C 1
ATOM 738 O O . SER A 1 101 ? 0.542 -33.781 2.4 1 93.56 101 SER A O 1
ATOM 740 N N . ALA A 1 102 ? -1.457 -33.031 1.792 1 95.19 102 ALA A N 1
ATOM 741 C CA . ALA A 1 102 ? -0.952 -32.375 0.593 1 95.19 102 ALA A CA 1
ATOM 742 C C . ALA A 1 102 ? 0.055 -31.266 0.952 1 95.19 102 ALA A C 1
ATOM 744 O O . ALA A 1 102 ? 1.086 -31.125 0.291 1 95.19 102 ALA A O 1
ATOM 745 N N . LEU A 1 103 ? -0.25 -30.547 1.98 1 95.81 103 LEU A N 1
ATOM 746 C CA . LEU A 1 103 ? 0.654 -29.5 2.439 1 95.81 103 LEU A CA 1
ATOM 747 C C . LEU A 1 103 ? 1.973 -30.094 2.924 1 95.81 103 LEU A C 1
ATOM 749 O O . LEU A 1 103 ? 3.041 -29.531 2.676 1 95.81 103 LEU A O 1
ATOM 753 N N . GLY A 1 104 ? 1.844 -31.203 3.629 1 94.25 104 GLY A N 1
ATOM 754 C CA . GLY A 1 104 ? 3.035 -31.891 4.082 1 94.25 104 GLY A CA 1
ATOM 755 C C . GLY A 1 104 ? 3.914 -32.375 2.941 1 94.25 104 GLY A C 1
ATOM 756 O O . GLY A 1 104 ? 5.141 -32.312 3.023 1 94.25 104 GLY A O 1
ATOM 757 N N . ASP A 1 105 ? 3.332 -32.875 1.879 1 96.06 105 ASP A N 1
ATOM 758 C CA . ASP A 1 105 ? 4.078 -33.312 0.703 1 96.06 105 ASP A CA 1
ATOM 759 C C . ASP A 1 105 ? 4.844 -32.156 0.076 1 96.06 105 ASP A C 1
ATOM 761 O O . ASP A 1 105 ? 6.016 -32.312 -0.275 1 96.06 105 ASP A O 1
ATOM 765 N N . ILE A 1 106 ? 4.18 -31.031 -0.05 1 97.12 106 ILE A N 1
ATOM 766 C CA . ILE A 1 106 ? 4.812 -29.859 -0.635 1 97.12 106 ILE A CA 1
ATOM 767 C C . ILE A 1 106 ? 5.945 -29.375 0.268 1 97.12 106 ILE A C 1
ATOM 769 O O . ILE A 1 106 ? 7.039 -29.078 -0.21 1 97.12 106 ILE A O 1
ATOM 773 N N . ALA A 1 107 ? 5.672 -29.328 1.558 1 95.69 107 ALA A N 1
ATOM 774 C CA . ALA A 1 107 ? 6.699 -28.938 2.518 1 95.69 107 ALA A CA 1
ATOM 775 C C . ALA A 1 107 ? 7.914 -29.859 2.43 1 95.69 107 ALA A C 1
ATOM 777 O O . ALA A 1 107 ? 9.047 -29.422 2.639 1 95.69 107 ALA A O 1
ATOM 778 N N . GLY A 1 108 ? 7.633 -31.078 2.131 1 95.62 108 GLY A N 1
ATOM 779 C CA . GLY A 1 108 ? 8.688 -32.062 2.02 1 95.62 108 GLY A CA 1
ATOM 780 C C . GLY A 1 108 ? 9.438 -32 0.703 1 95.62 108 GLY A C 1
ATOM 781 O O . GLY A 1 108 ? 10.43 -32.688 0.511 1 95.62 108 GLY A O 1
ATOM 782 N N . GLY A 1 109 ? 8.953 -31.188 -0.276 1 97.06 109 GLY A N 1
ATOM 783 C CA . GLY A 1 109 ? 9.703 -30.969 -1.502 1 97.06 109 GLY A CA 1
ATOM 784 C C . GLY A 1 109 ? 8.953 -31.406 -2.746 1 97.06 109 GLY A C 1
ATOM 785 O O . GLY A 1 109 ? 9.461 -31.281 -3.861 1 97.06 109 GLY A O 1
ATOM 786 N N . ALA A 1 110 ? 7.785 -31.984 -2.586 1 97.44 110 ALA A N 1
ATOM 787 C CA . ALA A 1 110 ? 7.008 -32.312 -3.781 1 97.44 110 ALA A CA 1
ATOM 788 C C . ALA A 1 110 ? 6.723 -31.047 -4.602 1 97.44 110 ALA A C 1
ATOM 790 O O . ALA A 1 110 ? 6.328 -30.016 -4.059 1 97.44 110 ALA A O 1
ATOM 791 N N . VAL A 1 111 ? 7.02 -31.125 -5.879 1 98.06 111 VAL A N 1
ATOM 792 C CA . VAL A 1 111 ? 6.719 -30 -6.77 1 98.06 111 VAL A CA 1
ATOM 793 C C . VAL A 1 111 ? 5.219 -29.953 -7.047 1 98.06 111 VAL A C 1
ATOM 795 O O . VAL A 1 111 ? 4.605 -30.984 -7.375 1 98.06 111 VAL A O 1
ATOM 798 N N . ALA A 1 112 ? 4.637 -28.812 -6.828 1 98.5 112 ALA A N 1
ATOM 799 C CA . ALA A 1 112 ? 3.199 -28.656 -7.016 1 98.5 112 ALA A CA 1
ATOM 800 C C . ALA A 1 112 ? 2.891 -27.422 -7.863 1 98.5 112 ALA A C 1
ATOM 802 O O . ALA A 1 112 ? 3.791 -26.641 -8.188 1 98.5 112 ALA A O 1
ATOM 803 N N . THR A 1 113 ? 1.677 -27.281 -8.352 1 98.5 113 THR A N 1
ATOM 804 C CA . THR A 1 113 ? 1.223 -26.125 -9.109 1 98.5 113 THR A CA 1
ATOM 805 C C . THR A 1 113 ? -0.265 -25.875 -8.875 1 98.5 113 THR A C 1
ATOM 807 O O . THR A 1 113 ? -0.935 -26.672 -8.203 1 98.5 113 THR A O 1
ATOM 810 N N . LEU A 1 114 ? -0.713 -24.734 -9.305 1 98.75 114 LEU A N 1
ATOM 811 C CA . LEU A 1 114 ? -2.098 -24.297 -9.141 1 98.75 114 LEU A CA 1
ATOM 812 C C . LEU A 1 114 ? -2.748 -24.031 -10.492 1 98.75 114 LEU A C 1
ATOM 814 O O . LEU A 1 114 ? -2.234 -23.25 -11.297 1 98.75 114 LEU A O 1
ATOM 818 N N . ALA A 1 115 ? -3.811 -24.703 -10.805 1 98.56 115 ALA A N 1
ATOM 819 C CA . ALA A 1 115 ? -4.562 -24.562 -12.047 1 98.56 115 ALA A CA 1
ATOM 820 C C . ALA A 1 115 ? -5.926 -23.922 -11.789 1 98.56 115 ALA A C 1
ATOM 822 O O . ALA A 1 115 ? -6.887 -24.609 -11.445 1 98.56 115 ALA A O 1
ATOM 823 N N . VAL A 1 116 ? -6.031 -22.578 -12.102 1 98.62 116 VAL A N 1
ATOM 824 C CA . VAL A 1 116 ? -7.266 -21.938 -11.672 1 98.62 116 VAL A CA 1
ATOM 825 C C . VAL A 1 116 ? -7.766 -21 -12.766 1 98.62 116 VAL A C 1
ATOM 827 O O . VAL A 1 116 ? -8.656 -20.172 -12.531 1 98.62 116 VAL A O 1
ATOM 830 N N . HIS A 1 117 ? -7.199 -21.062 -13.93 1 97.69 117 HIS A N 1
ATOM 831 C CA . HIS A 1 117 ? -7.641 -20.203 -15.016 1 97.69 117 HIS A CA 1
ATOM 832 C C . HIS A 1 117 ? -8.445 -20.984 -16.047 1 97.69 117 HIS A C 1
ATOM 834 O O . HIS A 1 117 ? -8.008 -22.031 -16.516 1 97.69 117 HIS A O 1
ATOM 840 N N . THR A 1 118 ? -9.594 -20.438 -16.391 1 96.5 118 THR A N 1
ATOM 841 C CA . THR A 1 118 ? -10.422 -20.953 -17.469 1 96.5 118 THR A CA 1
ATOM 842 C C . THR A 1 118 ? -10.102 -20.219 -18.781 1 96.5 118 THR A C 1
ATOM 844 O O . THR A 1 118 ? -9.844 -19.016 -18.781 1 96.5 118 THR A O 1
ATOM 847 N N . GLU A 1 119 ? -10.188 -20.938 -19.844 1 92.81 119 GLU A N 1
ATOM 848 C CA . GLU A 1 119 ? -9.969 -20.312 -21.141 1 92.81 119 GLU A CA 1
ATOM 849 C C . GLU A 1 119 ? -10.883 -19.109 -21.344 1 92.81 119 GLU A C 1
ATOM 851 O O . GLU A 1 119 ? -12.086 -19.188 -21.078 1 92.81 119 GLU A O 1
ATOM 856 N N . GLY A 1 120 ? -10.289 -18.016 -21.766 1 92.12 120 GLY A N 1
ATOM 857 C CA . GLY A 1 120 ? -11.062 -16.828 -22.078 1 92.12 120 GLY A CA 1
ATOM 858 C C . GLY A 1 120 ? -11.32 -15.953 -20.875 1 92.12 120 GLY A C 1
ATOM 859 O O . GLY A 1 120 ? -11.852 -14.852 -21 1 92.12 120 GLY A O 1
ATOM 860 N N . SER A 1 121 ? -11.016 -16.453 -19.703 1 93.81 121 SER A N 1
ATOM 861 C CA . SER A 1 121 ? -11.266 -15.68 -18.484 1 93.81 121 SER A CA 1
ATOM 862 C C . SER A 1 121 ? -10.047 -14.836 -18.125 1 93.81 121 SER A C 1
ATOM 864 O O . SER A 1 121 ? -8.914 -15.305 -18.203 1 93.81 121 SER A O 1
ATOM 866 N N . ARG A 1 122 ? -10.289 -13.625 -17.719 1 93 122 ARG A N 1
ATOM 867 C CA . ARG A 1 122 ? -9.203 -12.734 -17.312 1 93 122 ARG A CA 1
ATOM 868 C C . ARG A 1 122 ? -8.875 -12.898 -15.836 1 93 122 ARG A C 1
ATOM 870 O O . ARG A 1 122 ? -7.824 -12.453 -15.375 1 93 122 ARG A O 1
ATOM 877 N N . LEU A 1 123 ? -9.82 -13.422 -15.109 1 96.88 123 LEU A N 1
ATOM 878 C CA . LEU A 1 123 ? -9.641 -13.641 -13.68 1 96.88 123 LEU A CA 1
ATOM 879 C C . LEU A 1 123 ? -9.586 -15.133 -13.359 1 96.88 123 LEU A C 1
ATOM 881 O O . LEU A 1 123 ? -10.148 -15.945 -14.094 1 96.88 123 LEU A O 1
ATOM 885 N N . PRO A 1 124 ? -8.883 -15.516 -12.266 1 97.31 124 PRO A N 1
ATOM 886 C CA . PRO A 1 124 ? -8.914 -16.906 -11.828 1 97.31 124 PRO A CA 1
ATOM 887 C C . PRO A 1 124 ? -10.273 -17.312 -11.266 1 97.31 124 PRO A C 1
ATOM 889 O O . PRO A 1 124 ? -11.078 -16.453 -10.891 1 97.31 124 PRO A O 1
ATOM 892 N N . GLY A 1 125 ? -10.523 -18.562 -11.234 1 96.56 125 GLY A N 1
ATOM 893 C CA . GLY A 1 125 ? -11.758 -19.141 -10.734 1 96.56 125 GLY A CA 1
ATOM 894 C C . GLY A 1 125 ? -11.672 -20.641 -10.555 1 96.56 125 GLY A C 1
ATOM 895 O O . GLY A 1 125 ? -10.656 -21.172 -10.109 1 96.56 125 GLY A O 1
ATOM 896 N N . ALA A 1 126 ? -12.812 -21.281 -10.742 1 97.44 126 ALA A N 1
ATOM 897 C CA . ALA A 1 126 ? -12.914 -22.734 -10.641 1 97.44 126 ALA A CA 1
ATOM 898 C C . ALA A 1 126 ? -13.102 -23.359 -12.023 1 97.44 126 ALA A C 1
ATOM 900 O O . ALA A 1 126 ? -14.234 -23.609 -12.445 1 97.44 126 ALA A O 1
ATOM 901 N N . PRO A 1 127 ? -11.992 -23.734 -12.602 1 97.94 127 PRO A N 1
ATOM 902 C CA . PRO A 1 127 ? -12.094 -24.234 -13.977 1 97.94 127 PRO A CA 1
ATOM 903 C C . PRO A 1 127 ? -12.609 -25.672 -14.039 1 97.94 127 PRO A C 1
ATOM 905 O O . PRO A 1 127 ? -12.898 -26.188 -15.125 1 97.94 127 PRO A O 1
ATOM 908 N N . MET A 1 128 ? -12.773 -26.312 -12.883 1 98 128 MET A N 1
ATOM 909 C CA . MET A 1 128 ? -13.133 -27.734 -12.844 1 98 128 MET A CA 1
ATOM 910 C C . MET A 1 128 ? -14.523 -27.938 -12.25 1 98 128 MET A C 1
ATOM 912 O O . MET A 1 128 ? -15.062 -27.016 -11.617 1 98 128 MET A O 1
ATOM 916 N N . THR A 1 129 ? -15.047 -29.125 -12.516 1 97.56 129 THR A N 1
ATOM 917 C CA . THR A 1 129 ? -16.234 -29.625 -11.836 1 97.56 129 THR A CA 1
ATOM 918 C C . THR A 1 129 ? -15.945 -30.938 -11.117 1 97.56 129 THR A C 1
ATOM 920 O O . THR A 1 129 ? -15.117 -31.719 -11.562 1 97.56 129 THR A O 1
ATOM 923 N N . LEU A 1 130 ? -16.469 -31.016 -9.984 1 97.06 130 LEU A N 1
ATOM 924 C CA . LEU A 1 130 ? -16.375 -32.25 -9.211 1 97.06 130 LEU A CA 1
ATOM 925 C C . LEU A 1 130 ? -17.75 -32.906 -9.07 1 97.06 130 LEU A C 1
ATOM 927 O O . LEU A 1 130 ? -18.609 -32.406 -8.352 1 97.06 130 LEU A O 1
ATOM 931 N N . CYS A 1 131 ? -17.969 -33.938 -9.781 1 92.5 131 CYS A N 1
ATOM 932 C CA . CYS A 1 131 ? -19.219 -34.688 -9.789 1 92.5 131 CYS A CA 1
ATOM 933 C C . CYS A 1 131 ? -18.969 -36.188 -9.711 1 92.5 131 CYS A C 1
ATOM 935 O O . CYS A 1 131 ? -18.125 -36.719 -10.43 1 92.5 131 CYS A O 1
ATOM 937 N N . GLY A 1 132 ? -19.688 -36.844 -8.891 1 91.19 132 GLY A N 1
ATOM 938 C CA . GLY A 1 132 ? -19.547 -38.281 -8.766 1 91.19 132 GLY A CA 1
ATOM 939 C C . GLY A 1 132 ? -18.156 -38.719 -8.352 1 91.19 132 GLY A C 1
ATOM 940 O O . GLY A 1 132 ? -17.641 -39.719 -8.836 1 91.19 132 GLY A O 1
ATOM 941 N N . GLY A 1 133 ? -17.547 -37.906 -7.707 1 91.88 133 GLY A N 1
ATOM 942 C CA . GLY A 1 133 ? -16.234 -38.219 -7.188 1 91.88 133 GLY A CA 1
ATOM 943 C C . GLY A 1 133 ? -15.117 -38.031 -8.203 1 91.88 133 GLY A C 1
ATOM 944 O O . GLY A 1 133 ? -13.969 -38.406 -7.949 1 91.88 133 GLY A O 1
ATOM 945 N N . ARG A 1 134 ? -15.445 -37.531 -9.273 1 95.94 134 ARG A N 1
ATOM 946 C CA . ARG A 1 134 ? -14.445 -37.344 -10.312 1 95.94 134 ARG A CA 1
ATOM 947 C C . ARG A 1 134 ? -14.289 -35.844 -10.633 1 95.94 134 ARG A C 1
ATOM 949 O O . ARG A 1 134 ? -15.273 -35.125 -10.703 1 95.94 134 ARG A O 1
ATOM 956 N N . LEU A 1 135 ? -13.07 -35.469 -10.828 1 97.56 135 LEU A N 1
ATOM 957 C CA . LEU A 1 135 ? -12.727 -34.094 -11.219 1 97.56 135 LEU A CA 1
ATOM 958 C C . LEU A 1 135 ? -12.578 -34 -12.727 1 97.56 135 LEU A C 1
ATOM 960 O O . LEU A 1 135 ? -11.828 -34.75 -13.344 1 97.56 135 LEU A O 1
ATOM 964 N N . ARG A 1 136 ? -13.359 -33.094 -13.344 1 97.81 136 ARG A N 1
ATOM 965 C CA . ARG A 1 136 ? -13.305 -32.906 -14.789 1 97.81 136 ARG A CA 1
ATOM 966 C C . ARG A 1 136 ? -13.203 -31.438 -15.156 1 97.81 136 ARG A C 1
ATOM 968 O O . ARG A 1 136 ? -13.812 -30.578 -14.5 1 97.81 136 ARG A O 1
ATOM 975 N N . GLY A 1 137 ? -12.414 -31.156 -16.203 1 97.62 137 GLY A N 1
ATOM 976 C CA . GLY A 1 137 ? -12.344 -29.797 -16.703 1 97.62 137 GLY A CA 1
ATOM 977 C C . GLY A 1 137 ? -11.039 -29.484 -17.406 1 97.62 137 GLY A C 1
ATOM 978 O O . GLY A 1 137 ? -10.289 -30.391 -17.781 1 97.62 137 GLY A O 1
ATOM 979 N N . ARG A 1 138 ? -10.867 -28.266 -17.719 1 97.44 138 ARG A N 1
ATOM 980 C CA . ARG A 1 138 ? -9.68 -27.766 -18.391 1 97.44 138 ARG A CA 1
ATOM 981 C C . ARG A 1 138 ? -9.219 -26.438 -17.781 1 97.44 138 ARG A C 1
ATOM 983 O O . ARG A 1 138 ? -10.039 -25.578 -17.469 1 97.44 138 ARG A O 1
ATOM 990 N N . ALA A 1 139 ? -7.984 -26.344 -17.547 1 97.69 139 ALA A N 1
ATOM 991 C CA . ALA A 1 139 ? -7.367 -25.094 -17.125 1 97.69 139 ALA A CA 1
ATOM 992 C C . ALA A 1 139 ? -6.258 -24.672 -18.078 1 97.69 139 ALA A C 1
ATOM 994 O O . ALA A 1 139 ? -5.68 -25.516 -18.781 1 97.69 139 ALA A O 1
ATOM 995 N N . VAL A 1 140 ? -5.949 -23.359 -18.141 1 96.62 140 VAL A N 1
ATOM 996 C CA . VAL A 1 140 ? -4.953 -22.859 -19.078 1 96.62 140 VAL A CA 1
ATOM 997 C C . VAL A 1 140 ? -3.838 -22.141 -18.328 1 96.62 140 VAL A C 1
ATOM 999 O O . VAL A 1 140 ? -4.023 -21.734 -17.172 1 96.62 140 VAL A O 1
ATOM 1002 N N . ALA A 1 141 ? -2.654 -22.078 -18.938 1 95.94 141 ALA A N 1
ATOM 1003 C CA . ALA A 1 141 ? -1.498 -21.312 -18.484 1 95.94 141 ALA A CA 1
ATOM 1004 C C . ALA A 1 141 ? -1.099 -21.734 -17.062 1 95.94 141 ALA A C 1
ATOM 1006 O O . ALA A 1 141 ? -0.911 -20.891 -16.188 1 95.94 141 ALA A O 1
ATOM 1007 N N . VAL A 1 142 ? -1.044 -23.016 -16.828 1 97.44 142 VAL A N 1
ATOM 1008 C CA . VAL A 1 142 ? -0.668 -23.562 -15.531 1 97.44 142 VAL A CA 1
ATOM 1009 C C . VAL A 1 142 ? 0.853 -23.562 -15.391 1 97.44 142 VAL A C 1
ATOM 1011 O O . VAL A 1 142 ? 1.556 -24.219 -16.156 1 97.44 142 VAL A O 1
ATOM 1014 N N . PRO A 1 143 ? 1.346 -22.828 -14.375 1 96.75 143 PRO A N 1
ATOM 1015 C CA . PRO A 1 143 ? 2.803 -22.734 -14.258 1 96.75 143 PRO A CA 1
ATOM 1016 C C . PRO A 1 143 ? 3.443 -24.031 -13.758 1 96.75 143 PRO A C 1
ATOM 1018 O O . PRO A 1 143 ? 2.928 -24.656 -12.836 1 96.75 143 PRO A O 1
ATOM 1021 N N . ASN A 1 144 ? 4.543 -24.453 -14.391 1 95.38 144 ASN A N 1
ATOM 1022 C CA . ASN A 1 144 ? 5.379 -25.578 -13.984 1 95.38 144 ASN A CA 1
ATOM 1023 C C . ASN A 1 144 ? 4.586 -26.875 -13.945 1 95.38 144 ASN A C 1
ATOM 1025 O O . ASN A 1 144 ? 4.855 -27.75 -13.117 1 95.38 144 ASN A O 1
ATOM 1029 N N . LEU A 1 145 ? 3.617 -26.938 -14.789 1 96.06 145 LEU A N 1
ATOM 1030 C CA . LEU A 1 145 ? 2.785 -28.141 -14.812 1 96.06 145 LEU A CA 1
ATOM 1031 C C . LEU A 1 145 ? 3.625 -29.375 -15.109 1 96.06 145 LEU A C 1
ATOM 1033 O O . LEU A 1 145 ? 3.467 -30.422 -14.461 1 96.06 145 LEU A O 1
ATOM 1037 N N . ALA A 1 146 ? 4.531 -29.281 -16 1 91.69 146 ALA A N 1
ATOM 1038 C CA . ALA A 1 146 ? 5.34 -30.406 -16.438 1 91.69 146 ALA A CA 1
ATOM 1039 C C . ALA A 1 146 ? 6.262 -30.891 -15.32 1 91.69 146 ALA A C 1
ATOM 1041 O O . ALA A 1 146 ? 6.648 -32.062 -15.281 1 91.69 146 ALA A O 1
ATOM 1042 N N . ARG A 1 147 ? 6.551 -30 -14.406 1 93.25 147 ARG A N 1
ATOM 1043 C CA . ARG A 1 147 ? 7.48 -30.312 -13.32 1 93.25 147 ARG A CA 1
ATOM 1044 C C . ARG A 1 147 ? 6.734 -30.844 -12.102 1 93.25 147 ARG A C 1
ATOM 1046 O O . ARG A 1 147 ? 7.344 -31.406 -11.195 1 93.25 147 ARG A O 1
ATOM 1053 N N . ALA A 1 148 ? 5.453 -30.688 -12.094 1 97.06 148 ALA A N 1
ATOM 1054 C CA . ALA A 1 148 ? 4.688 -30.875 -10.867 1 97.06 148 ALA A CA 1
ATOM 1055 C C . ALA A 1 148 ? 4.355 -32.344 -10.648 1 97.06 148 ALA A C 1
ATOM 1057 O O . ALA A 1 148 ? 4.16 -33.094 -11.609 1 97.06 148 ALA A O 1
ATOM 1058 N N . GLU A 1 149 ? 4.336 -32.719 -9.406 1 97.56 149 GLU A N 1
ATOM 1059 C CA . GLU A 1 149 ? 3.818 -34 -8.969 1 97.56 149 GLU A CA 1
ATOM 1060 C C . GLU A 1 149 ? 2.381 -33.875 -8.469 1 97.56 149 GLU A C 1
ATOM 1062 O O . GLU A 1 149 ? 1.604 -34.844 -8.562 1 97.56 149 GLU A O 1
ATOM 1067 N N . LEU A 1 150 ? 2.072 -32.75 -7.926 1 97.81 150 LEU A N 1
ATOM 1068 C CA . LEU A 1 150 ? 0.756 -32.438 -7.375 1 97.81 150 LEU A CA 1
ATOM 1069 C C . LEU A 1 150 ? 0.147 -31.234 -8.07 1 97.81 150 LEU A C 1
ATOM 1071 O O . LEU A 1 150 ? 0.834 -30.234 -8.297 1 97.81 150 LEU A O 1
ATOM 1075 N N . MET A 1 151 ? -1.068 -31.312 -8.461 1 98.44 151 MET A N 1
ATOM 1076 C CA . MET A 1 151 ? -1.802 -30.172 -8.992 1 98.44 151 MET A CA 1
ATOM 1077 C C . MET A 1 151 ? -2.984 -29.828 -8.094 1 98.44 151 MET A C 1
ATOM 1079 O O . MET A 1 151 ? -3.805 -30.688 -7.773 1 98.44 151 MET A O 1
ATOM 1083 N N . VAL A 1 152 ? -3.01 -28.625 -7.648 1 98.62 152 VAL A N 1
ATOM 1084 C CA . VAL A 1 152 ? -4.133 -28.094 -6.883 1 98.62 152 VAL A CA 1
ATOM 1085 C C . VAL A 1 152 ? -5.027 -27.25 -7.789 1 98.62 152 VAL A C 1
ATOM 1087 O O . VAL A 1 152 ? -4.539 -26.547 -8.68 1 98.62 152 VAL A O 1
ATOM 1090 N N . THR A 1 153 ? -6.305 -27.344 -7.656 1 98.62 153 THR A N 1
ATOM 1091 C CA . THR A 1 153 ? -7.262 -26.562 -8.445 1 98.62 153 THR A CA 1
ATOM 1092 C C . THR A 1 153 ? -8.531 -26.297 -7.637 1 98.62 153 THR A C 1
ATOM 1094 O O . THR A 1 153 ? -8.633 -26.703 -6.477 1 98.62 153 THR A O 1
ATOM 1097 N N . LEU A 1 154 ? -9.375 -25.5 -8.164 1 98.38 154 LEU A N 1
ATOM 1098 C CA . LEU A 1 154 ? -10.695 -25.234 -7.609 1 98.38 154 LEU A CA 1
ATOM 1099 C C . LEU A 1 154 ? -11.789 -25.812 -8.508 1 98.38 154 LEU A C 1
ATOM 1101 O O . LEU A 1 154 ? -11.664 -25.781 -9.734 1 98.38 154 LEU A O 1
ATOM 1105 N N . ALA A 1 155 ? -12.773 -26.328 -7.867 1 98.12 155 ALA A N 1
ATOM 1106 C CA . ALA A 1 155 ? -13.836 -26.969 -8.625 1 98.12 155 ALA A CA 1
ATOM 1107 C C . ALA A 1 155 ? -15.211 -26.594 -8.078 1 98.12 155 ALA A C 1
ATOM 1109 O O . ALA A 1 155 ? -15.359 -26.328 -6.883 1 98.12 155 ALA A O 1
ATOM 1110 N N . ARG A 1 156 ? -16.156 -26.516 -8.977 1 96.81 156 ARG A N 1
ATOM 1111 C CA . ARG A 1 156 ? -17.562 -26.359 -8.594 1 96.81 156 ARG A CA 1
ATOM 1112 C C . ARG A 1 156 ? -18.203 -27.719 -8.352 1 96.81 156 ARG A C 1
ATOM 1114 O O . ARG A 1 156 ? -17.953 -28.688 -9.094 1 96.81 156 ARG A O 1
ATOM 1121 N N . THR A 1 157 ? -19 -27.703 -7.297 1 94.62 157 THR A N 1
ATOM 1122 C CA . THR A 1 157 ? -19.75 -28.906 -7.02 1 94.62 157 THR A CA 1
ATOM 1123 C C . THR A 1 157 ? -21.203 -28.766 -7.453 1 94.62 157 THR A C 1
ATOM 1125 O O . THR A 1 157 ? -21.609 -27.703 -7.938 1 94.62 157 THR A O 1
ATOM 1128 N N . GLY A 1 158 ? -22.047 -29.859 -7.457 1 82.62 158 GLY A N 1
ATOM 1129 C CA . GLY A 1 158 ? -23.438 -29.844 -7.887 1 82.62 158 GLY A CA 1
ATOM 1130 C C . GLY A 1 158 ? -24.297 -28.859 -7.109 1 82.62 158 GLY A C 1
ATOM 1131 O O . GLY A 1 158 ? -25.344 -28.422 -7.594 1 82.62 158 GLY A O 1
ATOM 1132 N N . ASP A 1 159 ? -23.969 -28.359 -5.953 1 79.56 159 ASP A N 1
ATOM 1133 C CA . ASP A 1 159 ? -24.766 -27.469 -5.121 1 79.56 159 ASP A CA 1
ATOM 1134 C C . ASP A 1 159 ? -24.219 -26.031 -5.191 1 79.56 159 ASP A C 1
ATOM 1136 O O . ASP A 1 159 ? -24.484 -25.234 -4.293 1 79.56 159 ASP A O 1
ATOM 1140 N N . ASP A 1 160 ? -23.422 -25.75 -6.137 1 77.56 160 ASP A N 1
ATOM 1141 C CA . ASP A 1 160 ? -22.859 -24.438 -6.387 1 77.56 160 ASP A CA 1
ATOM 1142 C C . ASP A 1 160 ? -21.859 -24.047 -5.305 1 77.56 160 ASP A C 1
ATOM 1144 O O . ASP A 1 160 ? -21.672 -22.859 -5.02 1 77.56 160 ASP A O 1
ATOM 1148 N N . ASP A 1 161 ? -21.391 -25.109 -4.668 1 91.31 161 ASP A N 1
ATOM 1149 C CA . ASP A 1 161 ? -20.297 -24.906 -3.715 1 91.31 161 ASP A CA 1
ATOM 1150 C C . ASP A 1 161 ? -18.938 -25.062 -4.395 1 91.31 161 ASP A C 1
ATOM 1152 O O . ASP A 1 161 ? -18.844 -25.656 -5.469 1 91.31 161 ASP A O 1
ATOM 1156 N N . HIS A 1 162 ? -18.016 -24.422 -3.887 1 96.06 162 HIS A N 1
ATOM 1157 C CA . HIS A 1 162 ? -16.656 -24.547 -4.402 1 96.06 162 HIS A CA 1
ATOM 1158 C C . HIS A 1 162 ? -15.781 -25.359 -3.459 1 96.06 162 HIS A C 1
ATOM 1160 O O . HIS A 1 162 ? -15.984 -25.328 -2.242 1 96.06 162 HIS A O 1
ATOM 1166 N N . VAL A 1 163 ? -14.906 -26.094 -4.043 1 97.44 163 VAL A N 1
ATOM 1167 C CA . VAL A 1 163 ? -13.953 -26.906 -3.279 1 97.44 163 VAL A CA 1
ATOM 1168 C C . VAL A 1 163 ? -12.547 -26.703 -3.836 1 97.44 163 VAL A C 1
ATOM 1170 O O . VAL A 1 163 ? -12.383 -26.312 -4.996 1 97.44 163 VAL A O 1
ATOM 1173 N N . VAL A 1 164 ? -11.609 -26.844 -2.955 1 98.19 164 VAL A N 1
ATOM 1174 C CA . VAL A 1 164 ? -10.219 -26.984 -3.379 1 98.19 164 VAL A CA 1
ATOM 1175 C C . VAL A 1 164 ? -9.859 -28.469 -3.5 1 98.19 164 VAL A C 1
ATOM 1177 O O . VAL A 1 164 ? -10.281 -29.281 -2.682 1 98.19 164 VAL A O 1
ATOM 1180 N N . VAL A 1 165 ? -9.164 -28.844 -4.586 1 98 165 VAL A N 1
ATOM 1181 C CA . VAL A 1 165 ? -8.906 -30.25 -4.902 1 98 165 VAL A CA 1
ATOM 1182 C C . VAL A 1 165 ? -7.418 -30.438 -5.203 1 98 165 VAL A C 1
ATOM 1184 O O . VAL A 1 165 ? -6.805 -29.625 -5.891 1 98 165 VAL A O 1
ATOM 1187 N N . ALA A 1 166 ? -6.824 -31.438 -4.613 1 97.81 166 ALA A N 1
ATOM 1188 C CA . ALA A 1 166 ? -5.488 -31.906 -4.984 1 97.81 166 ALA A CA 1
ATOM 1189 C C . ALA A 1 166 ? -5.562 -33.188 -5.793 1 97.81 166 ALA A C 1
ATOM 1191 O O . ALA A 1 166 ? -6.305 -34.125 -5.441 1 97.81 166 ALA A O 1
ATOM 1192 N N . VAL A 1 167 ? -4.852 -33.25 -6.918 1 97.19 167 VAL A N 1
ATOM 1193 C CA . VAL A 1 167 ? -4.781 -34.469 -7.75 1 97.19 167 VAL A CA 1
ATOM 1194 C C . VAL A 1 167 ? -3.326 -34.781 -8.078 1 97.19 167 VAL A C 1
ATOM 1196 O O . VAL A 1 167 ? -2.475 -33.906 -8.078 1 97.19 167 VAL A O 1
ATOM 1199 N N . ALA A 1 168 ? -3.09 -36.031 -8.281 1 95.38 168 ALA A N 1
ATOM 1200 C CA . ALA A 1 168 ? -1.773 -36.438 -8.766 1 95.38 168 ALA A CA 1
ATOM 1201 C C . ALA A 1 168 ? -1.586 -36.062 -10.227 1 95.38 168 ALA A C 1
ATOM 1203 O O . ALA A 1 168 ? -2.365 -36.469 -11.086 1 95.38 168 ALA A O 1
ATOM 1204 N N . ARG A 1 169 ? -0.499 -35.344 -10.516 1 90.44 169 ARG A N 1
ATOM 1205 C CA . ARG A 1 169 ? -0.296 -34.875 -11.875 1 90.44 169 ARG A CA 1
ATOM 1206 C C . ARG A 1 169 ? -0.002 -36.031 -12.828 1 90.44 169 ARG A C 1
ATOM 1208 O O . ARG A 1 169 ? -0.426 -36 -13.984 1 90.44 169 ARG A O 1
ATOM 1215 N N . CYS A 1 170 ? 0.713 -36.906 -12.344 1 84.06 170 CYS A N 1
ATOM 1216 C CA . CYS A 1 170 ? 1.036 -38.062 -13.18 1 84.06 170 CYS A CA 1
ATOM 1217 C C . CYS A 1 170 ? -0.065 -39.125 -13.109 1 84.06 170 CYS A C 1
ATOM 1219 O O . CYS A 1 170 ? 0.06 -40.188 -13.703 1 84.06 170 CYS A O 1
ATOM 1221 N N . GLY A 1 171 ? -1.081 -38.812 -12.453 1 80.69 171 GLY A N 1
ATOM 1222 C CA . GLY A 1 171 ? -2.191 -39.75 -12.359 1 80.69 171 GLY A CA 1
ATOM 1223 C C . GLY A 1 171 ? -3.01 -39.844 -13.633 1 80.69 171 GLY A C 1
ATOM 1224 O O . GLY A 1 171 ? -2.918 -38.969 -14.492 1 80.69 171 GLY A O 1
ATOM 1225 N N . ASP A 1 172 ? -3.752 -40.969 -13.688 1 84.69 172 ASP A N 1
ATOM 1226 C CA . ASP A 1 172 ? -4.641 -41.125 -14.836 1 84.69 172 ASP A CA 1
ATOM 1227 C C . ASP A 1 172 ? -5.637 -39.969 -14.93 1 84.69 172 ASP A C 1
ATOM 1229 O O . ASP A 1 172 ? -6.234 -39.562 -13.93 1 84.69 172 ASP A O 1
ATOM 1233 N N . GLY A 1 173 ? -5.656 -39.375 -16.156 1 94.94 173 GLY A N 1
ATOM 1234 C CA . GLY A 1 173 ? -6.699 -38.375 -16.422 1 94.94 173 GLY A CA 1
ATOM 1235 C C . GLY A 1 173 ? -6.215 -36.938 -16.328 1 94.94 173 GLY A C 1
ATOM 1236 O O . GLY A 1 173 ? -6.992 -36 -16.516 1 94.94 173 GLY A O 1
ATOM 1237 N N . VAL A 1 174 ? -4.992 -36.75 -15.953 1 96.12 174 VAL A N 1
ATOM 1238 C CA . VAL A 1 174 ? -4.414 -35.406 -15.992 1 96.12 174 VAL A CA 1
ATOM 1239 C C . VAL A 1 174 ? -3.484 -35.281 -17.188 1 96.12 174 VAL A C 1
ATOM 1241 O O . VAL A 1 174 ? -2.375 -35.812 -17.188 1 96.12 174 VAL A O 1
ATOM 1244 N N . THR A 1 175 ? -3.865 -34.562 -18.203 1 95.12 175 THR A N 1
ATOM 1245 C CA . THR A 1 175 ? -3.16 -34.531 -19.484 1 95.12 175 THR A CA 1
ATOM 1246 C C . THR A 1 175 ? -2.689 -33.094 -19.797 1 95.12 175 THR A C 1
ATOM 1248 O O . THR A 1 175 ? -3.498 -32.25 -20.141 1 95.12 175 THR A O 1
ATOM 1251 N N . PRO A 1 176 ? -1.394 -32.906 -19.703 1 93.88 176 PRO A N 1
ATOM 1252 C CA . PRO A 1 176 ? -0.873 -31.609 -20.125 1 93.88 176 PRO A CA 1
ATOM 1253 C C . PRO A 1 176 ? -1.046 -31.375 -21.625 1 93.88 176 PRO A C 1
ATOM 1255 O O . PRO A 1 176 ? -0.911 -32.312 -22.422 1 93.88 176 PRO A O 1
ATOM 1258 N N . VAL A 1 177 ? -1.41 -30.141 -21.969 1 90.31 177 VAL A N 1
ATOM 1259 C CA . VAL A 1 177 ? -1.54 -29.703 -23.359 1 90.31 177 VAL A CA 1
ATOM 1260 C C . VAL A 1 177 ? -0.608 -28.531 -23.625 1 90.31 177 VAL A C 1
ATOM 1262 O O . VAL A 1 177 ? -0.62 -27.547 -22.875 1 90.31 177 VAL A O 1
ATOM 1265 N N . ALA A 1 178 ? 0.236 -28.688 -24.594 1 84.31 178 ALA A N 1
ATOM 1266 C CA . ALA A 1 178 ? 1.174 -27.609 -24.891 1 84.31 178 ALA A CA 1
ATOM 1267 C C . ALA A 1 178 ? 0.434 -26.328 -25.312 1 84.31 178 ALA A C 1
ATOM 1269 O O . ALA A 1 178 ? -0.58 -26.391 -26 1 84.31 178 ALA A O 1
ATOM 1270 N N . THR A 1 179 ? 0.72 -25.078 -24.781 1 77.38 179 THR A N 1
ATOM 1271 C CA . THR A 1 179 ? 0.094 -23.797 -25.078 1 77.38 179 THR A CA 1
ATOM 1272 C C . THR A 1 179 ? 0.476 -23.312 -26.469 1 77.38 179 THR A C 1
ATOM 1274 O O . THR A 1 179 ? -0.206 -22.469 -27.047 1 77.38 179 THR A O 1
ATOM 1277 N N . GLY A 1 180 ? 1.165 -23.906 -27.297 1 68.94 180 GLY A N 1
ATOM 1278 C CA . GLY A 1 180 ? 1.635 -23.531 -28.625 1 68.94 180 GLY A CA 1
ATOM 1279 C C . GLY A 1 180 ? 2.619 -22.375 -28.609 1 68.94 180 GLY A C 1
ATOM 1280 O O . GLY A 1 180 ? 3.332 -22.141 -29.578 1 68.94 180 GLY A O 1
ATOM 1281 N N . GLU A 1 181 ? 2.617 -21.484 -27.656 1 68.38 181 GLU A N 1
ATOM 1282 C CA . GLU A 1 181 ? 3.5 -20.328 -27.625 1 68.38 181 GLU A CA 1
ATOM 1283 C C . GLU A 1 181 ? 4.668 -20.547 -26.656 1 68.38 181 GLU A C 1
ATOM 1285 O O . GLU A 1 181 ? 4.547 -21.312 -25.703 1 68.38 181 GLU A O 1
ATOM 1290 N N . SER A 1 182 ? 5.797 -19.969 -27.078 1 72.88 182 SER A N 1
ATOM 1291 C CA . SER A 1 182 ? 6.973 -20.016 -26.219 1 72.88 182 SER A CA 1
ATOM 1292 C C . SER A 1 182 ? 6.723 -19.312 -24.891 1 72.88 182 SER A C 1
ATOM 1294 O O . SER A 1 182 ? 6.18 -18.203 -24.859 1 72.88 182 SER A O 1
ATOM 1296 N N . THR A 1 183 ? 7.027 -20.016 -23.828 1 81.88 183 THR A N 1
ATOM 1297 C CA . THR A 1 183 ? 6.82 -19.516 -22.484 1 81.88 183 THR A CA 1
ATOM 1298 C C . THR A 1 183 ? 8.156 -19.234 -21.797 1 81.88 183 THR A C 1
ATOM 1300 O O . THR A 1 183 ? 9.211 -19.609 -22.312 1 81.88 183 THR A O 1
ATOM 1303 N N . TYR A 1 184 ? 8.125 -18.438 -20.75 1 85.69 184 TYR A N 1
ATOM 1304 C CA . TYR A 1 184 ? 9.305 -18.219 -19.922 1 85.69 184 TYR A CA 1
ATOM 1305 C C . TYR A 1 184 ? 9.883 -19.531 -19.406 1 85.69 184 TYR A C 1
ATOM 1307 O O . TYR A 1 184 ? 9.234 -20.234 -18.625 1 85.69 184 TYR A O 1
ATOM 1315 N N . ALA A 1 185 ? 11.094 -19.828 -19.797 1 82.31 185 ALA A N 1
ATOM 1316 C CA . ALA A 1 185 ? 11.672 -21.172 -19.656 1 82.31 185 ALA A CA 1
ATOM 1317 C C . ALA A 1 185 ? 11.852 -21.516 -18.188 1 82.31 185 ALA A C 1
ATOM 1319 O O . ALA A 1 185 ? 11.75 -22.688 -17.797 1 82.31 185 ALA A O 1
ATOM 1320 N N . ALA A 1 186 ? 12.094 -20.484 -17.391 1 85.19 186 ALA A N 1
ATOM 1321 C CA . ALA A 1 186 ? 12.336 -20.75 -15.984 1 85.19 186 ALA A CA 1
ATOM 1322 C C . ALA A 1 186 ? 11.039 -21.125 -15.266 1 85.19 186 ALA A C 1
ATOM 1324 O O . ALA A 1 186 ? 11.062 -21.766 -14.211 1 85.19 186 ALA A O 1
ATOM 1325 N N . GLN A 1 187 ? 9.922 -20.719 -15.812 1 89.31 187 GLN A N 1
ATOM 1326 C CA . GLN A 1 187 ? 8.586 -21.016 -15.305 1 89.31 187 GLN A CA 1
ATOM 1327 C C . GLN A 1 187 ? 7.625 -21.344 -16.438 1 89.31 187 GLN A C 1
ATOM 1329 O O . GLN A 1 187 ? 6.668 -20.609 -16.688 1 89.31 187 GLN A O 1
ATOM 1334 N N . PRO A 1 188 ? 7.828 -22.484 -16.984 1 91.69 188 PRO A N 1
ATOM 1335 C CA . PRO A 1 188 ? 7.035 -22.812 -18.172 1 91.69 188 PRO A CA 1
ATOM 1336 C C . PRO A 1 188 ? 5.547 -22.969 -17.859 1 91.69 188 PRO A C 1
ATOM 1338 O O . PRO A 1 188 ? 5.188 -23.469 -16.781 1 91.69 188 PRO A O 1
ATOM 1341 N N . LEU A 1 189 ? 4.73 -22.547 -18.812 1 95 189 LEU A N 1
ATOM 1342 C CA . LEU A 1 189 ? 3.283 -22.688 -18.703 1 95 189 LEU A CA 1
ATOM 1343 C C . LEU A 1 189 ? 2.771 -23.797 -19.609 1 95 189 LEU A C 1
ATOM 1345 O O . LEU A 1 189 ? 3.375 -24.094 -20.641 1 95 189 LEU A O 1
ATOM 1349 N N . ALA A 1 190 ? 1.707 -24.422 -19.219 1 95.62 190 ALA A N 1
ATOM 1350 C CA . ALA A 1 190 ? 0.991 -25.391 -20.062 1 95.62 190 ALA A CA 1
ATOM 1351 C C . ALA A 1 190 ? -0.499 -25.406 -19.719 1 95.62 190 ALA A C 1
ATOM 1353 O O . ALA A 1 190 ? -0.907 -24.938 -18.656 1 95.62 190 ALA A O 1
ATOM 1354 N N . ASP A 1 191 ? -1.271 -25.812 -20.656 1 96.38 191 ASP A N 1
ATOM 1355 C CA . ASP A 1 191 ? -2.676 -26.109 -20.375 1 96.38 191 ASP A CA 1
ATOM 1356 C C . ASP A 1 191 ? -2.844 -27.531 -19.859 1 96.38 191 ASP A C 1
ATOM 1358 O O . ASP A 1 191 ? -1.908 -28.344 -19.906 1 96.38 191 ASP A O 1
ATOM 1362 N N . VAL A 1 192 ? -4.062 -27.812 -19.312 1 97.44 192 VAL A N 1
ATOM 1363 C CA . VAL A 1 192 ? -4.262 -29.156 -18.766 1 97.44 192 VAL A CA 1
ATOM 1364 C C . VAL A 1 192 ? -5.73 -29.562 -18.906 1 97.44 192 VAL A C 1
ATOM 1366 O O . VAL A 1 192 ? -6.629 -28.734 -18.75 1 97.44 192 VAL A O 1
ATOM 1369 N N . GLU A 1 193 ? -5.953 -30.766 -19.297 1 97.62 193 GLU A N 1
ATOM 1370 C CA . GLU A 1 193 ? -7.254 -31.422 -19.266 1 97.62 193 GLU A CA 1
ATOM 1371 C C . GLU A 1 193 ? -7.305 -32.469 -18.156 1 97.62 193 GLU A C 1
ATOM 1373 O O . GLU A 1 193 ? -6.359 -33.25 -18 1 97.62 193 GLU A O 1
ATOM 1378 N N . VAL A 1 194 ? -8.398 -32.5 -17.422 1 98.06 194 VAL A N 1
ATOM 1379 C CA . VAL A 1 194 ? -8.445 -33.344 -16.25 1 98.06 194 VAL A CA 1
ATOM 1380 C C . VAL A 1 194 ? -9.711 -34.219 -16.281 1 98.06 194 VAL A C 1
ATOM 1382 O O . VAL A 1 194 ? -10.805 -33.719 -16.516 1 98.06 194 VAL A O 1
ATOM 1385 N N . ASP A 1 195 ? -9.641 -35.438 -16.188 1 97.81 195 ASP A N 1
ATOM 1386 C CA . ASP A 1 195 ? -10.641 -36.438 -15.852 1 97.81 195 ASP A CA 1
ATOM 1387 C C . ASP A 1 195 ? -10.07 -37.469 -14.875 1 97.81 195 ASP A C 1
ATOM 1389 O O . ASP A 1 195 ? -9.656 -38.562 -15.289 1 97.81 195 ASP A O 1
ATOM 1393 N N . ALA A 1 196 ? -10.055 -37.062 -13.609 1 97.19 196 ALA A N 1
ATOM 1394 C CA . ALA A 1 196 ? -9.242 -37.812 -12.664 1 97.19 196 ALA A CA 1
ATOM 1395 C C . ALA A 1 196 ? -9.938 -37.938 -11.312 1 97.19 196 ALA A C 1
ATOM 1397 O O . ALA A 1 196 ? -10.859 -37.156 -11.016 1 97.19 196 ALA A O 1
ATOM 1398 N N . GLU A 1 197 ? -9.578 -38.906 -10.539 1 96.56 197 GLU A N 1
ATOM 1399 C CA . GLU A 1 197 ? -10 -39 -9.141 1 96.56 197 GLU A CA 1
ATOM 1400 C C . GLU A 1 197 ? -9.141 -38.125 -8.234 1 96.56 197 GLU A C 1
ATOM 1402 O O . GLU A 1 197 ? -7.914 -38.156 -8.305 1 96.56 197 GLU A O 1
ATOM 1407 N N . PRO A 1 198 ? -9.773 -37.344 -7.434 1 96.44 198 PRO A N 1
ATOM 1408 C CA . PRO A 1 198 ? -9 -36.5 -6.527 1 96.44 198 PRO A CA 1
ATOM 1409 C C . PRO A 1 198 ? -8.242 -37.281 -5.465 1 96.44 198 PRO A C 1
ATOM 1411 O O . PRO A 1 198 ? -8.68 -38.375 -5.074 1 96.44 198 PRO A O 1
ATOM 1414 N N . LEU A 1 199 ? -7.117 -36.719 -5.047 1 96.06 199 LEU A N 1
ATOM 1415 C CA . LEU A 1 199 ? -6.41 -37.219 -3.881 1 96.06 199 LEU A CA 1
ATOM 1416 C C . LEU A 1 199 ? -7.023 -36.688 -2.59 1 96.06 199 LEU A C 1
ATOM 1418 O O . LEU A 1 199 ? -7.039 -37.406 -1.573 1 96.06 199 LEU A O 1
ATOM 1422 N N . ALA A 1 200 ? -7.445 -35.438 -2.596 1 96.25 200 ALA A N 1
ATOM 1423 C CA . ALA A 1 200 ? -8.008 -34.781 -1.431 1 96.25 200 ALA A CA 1
ATOM 1424 C C . ALA A 1 200 ? -8.938 -33.625 -1.853 1 96.25 200 ALA A C 1
ATOM 1426 O O . ALA A 1 200 ? -8.75 -33.031 -2.908 1 96.25 200 ALA A O 1
ATOM 1427 N N . ILE A 1 201 ? -9.953 -33.406 -1.031 1 96.75 201 ILE A N 1
ATOM 1428 C CA . ILE A 1 201 ? -10.953 -32.375 -1.3 1 96.75 201 ILE A CA 1
ATOM 1429 C C . ILE A 1 201 ? -11.297 -31.625 -0.008 1 96.75 201 ILE A C 1
ATOM 1431 O O . ILE A 1 201 ? -11.336 -32.219 1.067 1 96.75 201 ILE A O 1
ATOM 1435 N N . ALA A 1 202 ? -11.492 -30.391 -0.053 1 97.19 202 ALA A N 1
ATOM 1436 C CA . ALA A 1 202 ? -11.992 -29.594 1.066 1 97.19 202 ALA A CA 1
ATOM 1437 C C . ALA A 1 202 ? -12.836 -28.422 0.575 1 97.19 202 ALA A C 1
ATOM 1439 O O . ALA A 1 202 ? -12.617 -27.906 -0.521 1 97.19 202 ALA A O 1
ATOM 1440 N N . PRO A 1 203 ? -13.859 -28.047 1.375 1 95.69 203 PRO A N 1
ATOM 1441 C CA . PRO A 1 203 ? -14.586 -26.828 1.009 1 95.69 203 PRO A CA 1
ATOM 1442 C C . PRO A 1 203 ? -13.695 -25.594 0.962 1 95.69 203 PRO A C 1
ATOM 1444 O O . PRO A 1 203 ? -12.781 -25.469 1.782 1 95.69 203 PRO A O 1
ATOM 1447 N N . ALA A 1 204 ? -13.891 -24.781 -0.093 1 94.94 204 ALA A N 1
ATOM 1448 C CA . ALA A 1 204 ? -13.117 -23.547 -0.17 1 94.94 204 ALA A CA 1
ATOM 1449 C C . ALA A 1 204 ? -13.836 -22.5 -1.028 1 94.94 204 ALA A C 1
ATOM 1451 O O . ALA A 1 204 ? -14.273 -22.812 -2.141 1 94.94 204 ALA A O 1
ATOM 1452 N N . ASP A 1 205 ? -13.93 -21.328 -0.424 1 92.94 205 ASP A N 1
ATOM 1453 C CA . ASP A 1 205 ? -14.359 -20.203 -1.239 1 92.94 205 ASP A CA 1
ATOM 1454 C C . ASP A 1 205 ? -13.242 -19.734 -2.166 1 92.94 205 ASP A C 1
ATOM 1456 O O . ASP A 1 205 ? -12.07 -19.703 -1.768 1 92.94 205 ASP A O 1
ATOM 1460 N N . VAL A 1 206 ? -13.578 -19.391 -3.414 1 94.25 206 VAL A N 1
ATOM 1461 C CA . VAL A 1 206 ? -12.602 -19.031 -4.43 1 94.25 206 VAL A CA 1
ATOM 1462 C C . VAL A 1 206 ? -11.734 -17.875 -3.934 1 94.25 206 VAL A C 1
ATOM 1464 O O . VAL A 1 206 ? -10.508 -17.938 -4.004 1 94.25 206 VAL A O 1
ATOM 1467 N N . GLU A 1 207 ? -12.375 -16.891 -3.377 1 92.94 207 GLU A N 1
ATOM 1468 C CA . GLU A 1 207 ? -11.656 -15.695 -2.941 1 92.94 207 GLU A CA 1
ATOM 1469 C C . GLU A 1 207 ? -10.711 -16.016 -1.786 1 92.94 207 GLU A C 1
ATOM 1471 O O . GLU A 1 207 ? -9.555 -15.578 -1.783 1 92.94 207 GLU A O 1
ATOM 1476 N N . SER A 1 208 ? -11.211 -16.797 -0.902 1 93.31 208 SER A N 1
ATOM 1477 C CA . SER A 1 208 ? -10.398 -17.156 0.258 1 93.31 208 SER A CA 1
ATOM 1478 C C . SER A 1 208 ? -9.211 -18.031 -0.145 1 93.31 208 SER A C 1
ATOM 1480 O O . SER A 1 208 ? -8.102 -17.844 0.364 1 93.31 208 SER A O 1
ATOM 1482 N N . ALA A 1 209 ? -9.453 -18.906 -1.063 1 95.88 209 ALA A N 1
ATOM 1483 C CA . ALA A 1 209 ? -8.406 -19.828 -1.496 1 95.88 209 ALA A CA 1
ATOM 1484 C C . ALA A 1 209 ? -7.32 -19.094 -2.275 1 95.88 209 ALA A C 1
ATOM 1486 O O . ALA A 1 209 ? -6.168 -19.531 -2.303 1 95.88 209 ALA A O 1
ATOM 1487 N N . LEU A 1 210 ? -7.66 -17.953 -2.842 1 97.69 210 LEU A N 1
ATOM 1488 C CA . LEU A 1 210 ? -6.727 -17.344 -3.773 1 97.69 210 LEU A CA 1
ATOM 1489 C C . LEU A 1 210 ? -5.996 -16.172 -3.117 1 97.69 210 LEU A C 1
ATOM 1491 O O . LEU A 1 210 ? -5.059 -15.617 -3.693 1 97.69 210 LEU A O 1
ATOM 1495 N N . ALA A 1 211 ? -6.324 -15.828 -1.883 1 96.81 211 ALA A N 1
ATOM 1496 C CA . ALA A 1 211 ? -5.695 -14.695 -1.218 1 96.81 211 ALA A CA 1
ATOM 1497 C C . ALA A 1 211 ? -4.191 -14.914 -1.063 1 96.81 211 ALA A C 1
ATOM 1499 O O . ALA A 1 211 ? -3.389 -14.078 -1.475 1 96.81 211 ALA A O 1
ATOM 1500 N N . ALA A 1 212 ? -3.83 -16.047 -0.536 1 96.94 212 ALA A N 1
ATOM 1501 C CA . ALA A 1 212 ? -2.414 -16.312 -0.309 1 96.94 212 ALA A CA 1
ATOM 1502 C C . ALA A 1 212 ? -1.659 -16.438 -1.63 1 96.94 212 ALA A C 1
ATOM 1504 O O . ALA A 1 212 ? -0.583 -15.859 -1.793 1 96.94 212 ALA A O 1
ATOM 1505 N N . PRO A 1 213 ? -2.197 -17.125 -2.639 1 98.62 213 PRO A N 1
ATOM 1506 C CA . PRO A 1 213 ? -1.542 -17.172 -3.947 1 98.62 213 PRO A CA 1
ATOM 1507 C C . PRO A 1 213 ? -1.323 -15.789 -4.555 1 98.62 213 PRO A C 1
ATOM 1509 O O . PRO A 1 213 ? -0.275 -15.531 -5.152 1 98.62 213 PRO A O 1
ATOM 1512 N N . LEU A 1 214 ? -2.307 -14.977 -4.398 1 98.75 214 LEU A N 1
ATOM 1513 C CA . LEU A 1 214 ? -2.201 -13.633 -4.941 1 98.75 214 LEU A CA 1
ATOM 1514 C C . LEU A 1 214 ? -1.046 -12.875 -4.293 1 98.75 214 LEU A C 1
ATOM 1516 O O . LEU A 1 214 ? -0.275 -12.203 -4.98 1 98.75 214 LEU A O 1
ATOM 1520 N N . VAL A 1 215 ? -0.89 -12.977 -3.01 1 98.31 215 VAL A N 1
ATOM 1521 C CA . VAL A 1 215 ? 0.193 -12.305 -2.295 1 98.31 215 VAL A CA 1
ATOM 1522 C C . VAL A 1 215 ? 1.536 -12.883 -2.742 1 98.31 215 VAL A C 1
ATOM 1524 O O . VAL A 1 215 ? 2.502 -12.133 -2.934 1 98.31 215 VAL A O 1
ATOM 1527 N N . ALA A 1 216 ? 1.578 -14.148 -2.902 1 98.69 216 ALA A N 1
ATOM 1528 C CA . ALA A 1 216 ? 2.807 -14.805 -3.348 1 98.69 216 ALA A CA 1
ATOM 1529 C C . ALA A 1 216 ? 3.223 -14.312 -4.73 1 98.69 216 ALA A C 1
ATOM 1531 O O . ALA A 1 216 ? 4.391 -13.984 -4.953 1 98.69 216 ALA A O 1
ATOM 1532 N N . ALA A 1 217 ? 2.252 -14.281 -5.633 1 98.81 217 ALA A N 1
ATOM 1533 C CA . ALA A 1 217 ? 2.529 -13.789 -6.977 1 98.81 217 ALA A CA 1
ATOM 1534 C C . ALA A 1 217 ? 2.98 -12.336 -6.945 1 98.81 217 ALA A C 1
ATOM 1536 O O . ALA A 1 217 ? 3.871 -11.938 -7.699 1 98.81 217 ALA A O 1
ATOM 1537 N N . ALA A 1 218 ? 2.355 -11.562 -6.094 1 98.81 218 ALA A N 1
ATOM 1538 C CA . ALA A 1 218 ? 2.732 -10.156 -5.949 1 98.81 218 ALA A CA 1
ATOM 1539 C C . ALA A 1 218 ? 4.184 -10.023 -5.496 1 98.81 218 ALA A C 1
ATOM 1541 O O . ALA A 1 218 ? 4.938 -9.211 -6.039 1 98.81 218 ALA A O 1
ATOM 1542 N N . ALA A 1 219 ? 4.562 -10.805 -4.504 1 98.69 219 ALA A N 1
ATOM 1543 C CA . ALA A 1 219 ? 5.922 -10.75 -3.967 1 98.69 219 ALA A CA 1
ATOM 1544 C C . ALA A 1 219 ? 6.949 -11.07 -5.047 1 98.69 219 ALA A C 1
ATOM 1546 O O . ALA A 1 219 ? 7.949 -10.367 -5.191 1 98.69 219 ALA A O 1
ATOM 1547 N N . ASP A 1 220 ? 6.723 -12.125 -5.758 1 98.69 220 ASP A N 1
ATOM 1548 C CA . ASP A 1 220 ? 7.605 -12.508 -6.852 1 98.69 220 ASP A CA 1
ATOM 1549 C C . ASP A 1 220 ? 7.742 -11.383 -7.875 1 98.69 220 ASP A C 1
ATOM 1551 O O . ASP A 1 220 ? 8.852 -11.062 -8.312 1 98.69 220 ASP A O 1
ATOM 1555 N N . LEU A 1 221 ? 6.617 -10.773 -8.25 1 98.81 221 LEU A N 1
ATOM 1556 C CA . LEU A 1 221 ? 6.594 -9.719 -9.258 1 98.81 221 LEU A CA 1
ATOM 1557 C C . LEU A 1 221 ? 7.316 -8.469 -8.758 1 98.81 221 LEU A C 1
ATOM 1559 O O . LEU A 1 221 ? 7.945 -7.754 -9.539 1 98.81 221 LEU A O 1
ATOM 1563 N N . VAL A 1 222 ? 7.176 -8.18 -7.453 1 98.62 222 VAL A N 1
ATOM 1564 C CA . VAL A 1 222 ? 7.922 -7.066 -6.875 1 98.62 222 VAL A CA 1
ATOM 1565 C C . VAL A 1 222 ? 9.422 -7.297 -7.059 1 98.62 222 VAL A C 1
ATOM 1567 O O . VAL A 1 222 ? 10.164 -6.371 -7.395 1 98.62 222 VAL A O 1
ATOM 1570 N N . GLY A 1 223 ? 9.852 -8.5 -6.844 1 98.06 223 GLY A N 1
ATOM 1571 C CA . GLY A 1 223 ? 11.25 -8.852 -7.062 1 98.06 223 GLY A CA 1
ATOM 1572 C C . GLY A 1 223 ? 11.695 -8.648 -8.5 1 98.06 223 GLY A C 1
ATOM 1573 O O . GLY A 1 223 ? 12.742 -8.047 -8.742 1 98.06 223 GLY A O 1
ATOM 1574 N N . VAL A 1 224 ? 10.883 -9.133 -9.406 1 96.75 224 VAL A N 1
ATOM 1575 C CA . VAL A 1 224 ? 11.188 -9.008 -10.828 1 96.75 224 VAL A CA 1
ATOM 1576 C C . VAL A 1 224 ? 11.273 -7.527 -11.203 1 96.75 224 VAL A C 1
ATOM 1578 O O . VAL A 1 224 ? 12.219 -7.113 -11.883 1 96.75 224 VAL A O 1
ATOM 1581 N N . ALA A 1 225 ? 10.312 -6.762 -10.773 1 98.12 225 ALA A N 1
ATOM 1582 C CA . ALA A 1 225 ? 10.258 -5.332 -11.078 1 98.12 225 ALA A CA 1
ATOM 1583 C C . ALA A 1 225 ? 11.477 -4.602 -10.523 1 98.12 225 ALA A C 1
ATOM 1585 O O . ALA A 1 225 ? 12.086 -3.791 -11.219 1 98.12 225 ALA A O 1
ATOM 1586 N N . SER A 1 226 ? 11.82 -4.918 -9.312 1 96.94 226 SER A N 1
ATOM 1587 C CA . SER A 1 226 ? 12.953 -4.281 -8.648 1 96.94 226 SER A CA 1
ATOM 1588 C C . SER A 1 226 ? 14.258 -4.57 -9.383 1 96.94 226 SER A C 1
ATOM 1590 O O . SER A 1 226 ? 15.086 -3.678 -9.555 1 96.94 226 SER A O 1
ATOM 1592 N N . ALA A 1 227 ? 14.414 -5.789 -9.734 1 94.88 227 ALA A N 1
ATOM 1593 C CA . ALA A 1 227 ? 15.633 -6.176 -10.445 1 94.88 227 ALA A CA 1
ATOM 1594 C C . ALA A 1 227 ? 15.695 -5.523 -11.828 1 94.88 227 ALA A C 1
ATOM 1596 O O . ALA A 1 227 ? 16.75 -5.055 -12.25 1 94.88 227 ALA A O 1
ATOM 1597 N N . ALA A 1 228 ? 14.57 -5.547 -12.531 1 94.81 228 ALA A N 1
ATOM 1598 C CA . ALA A 1 228 ? 14.516 -4.891 -13.836 1 94.81 228 ALA A CA 1
ATOM 1599 C C . ALA A 1 228 ? 14.836 -3.404 -13.711 1 94.81 228 ALA A C 1
ATOM 1601 O O . ALA A 1 228 ? 15.562 -2.85 -14.539 1 94.81 228 ALA A O 1
ATOM 1602 N N . LEU A 1 229 ? 14.32 -2.783 -12.727 1 96 229 LEU A N 1
ATOM 1603 C CA . LEU A 1 229 ? 14.578 -1.37 -12.477 1 96 229 LEU A CA 1
ATOM 1604 C C . LEU A 1 229 ? 16.062 -1.129 -12.211 1 96 229 LEU A C 1
ATOM 1606 O O . LEU A 1 229 ? 16.656 -0.219 -12.789 1 96 229 LEU A O 1
ATOM 1610 N N . ARG A 1 230 ? 16.625 -1.89 -11.344 1 93.69 230 ARG A N 1
ATOM 1611 C CA . ARG A 1 230 ? 18.031 -1.741 -11.008 1 93.69 230 ARG A CA 1
ATOM 1612 C C . ARG A 1 230 ? 18.906 -1.864 -12.25 1 93.69 230 ARG A C 1
ATOM 1614 O O . ARG A 1 230 ? 19.844 -1.077 -12.438 1 93.69 230 ARG A O 1
ATOM 1621 N N . ARG A 1 231 ? 18.594 -2.805 -13.047 1 91.31 231 ARG A N 1
ATOM 1622 C CA . ARG A 1 231 ? 19.359 -3.012 -14.266 1 91.31 231 ARG A CA 1
ATOM 1623 C C . ARG A 1 231 ? 19.203 -1.838 -15.227 1 91.31 231 ARG A C 1
ATOM 1625 O O . ARG A 1 231 ? 20.141 -1.454 -15.922 1 91.31 231 ARG A O 1
ATOM 1632 N N . SER A 1 232 ? 18.031 -1.363 -15.305 1 92.88 232 SER A N 1
ATOM 1633 C CA . SER A 1 232 ? 17.766 -0.211 -16.172 1 92.88 232 SER A CA 1
ATOM 1634 C C . SER A 1 232 ? 18.516 1.023 -15.68 1 92.88 232 SER A C 1
ATOM 1636 O O . SER A 1 232 ? 19.062 1.782 -16.484 1 92.88 232 SER A O 1
ATOM 1638 N N . VAL A 1 233 ? 18.531 1.213 -14.391 1 93.12 233 VAL A N 1
ATOM 1639 C CA . VAL A 1 233 ? 19.234 2.348 -13.805 1 93.12 233 VAL A CA 1
ATOM 1640 C C . VAL A 1 233 ? 20.734 2.23 -14.094 1 93.12 233 VAL A C 1
ATOM 1642 O O . VAL A 1 233 ? 21.375 3.203 -14.5 1 93.12 233 VAL A O 1
ATOM 1645 N N . GLU A 1 234 ? 21.281 1.058 -13.875 1 90.94 234 GLU A N 1
ATOM 1646 C CA . GLU A 1 234 ? 22.703 0.816 -14.133 1 90.94 234 GLU A CA 1
ATOM 1647 C C . GLU A 1 234 ? 23.047 1.073 -15.602 1 90.94 234 GLU A C 1
ATOM 1649 O O . GLU A 1 234 ? 24.062 1.715 -15.898 1 90.94 234 GLU A O 1
ATOM 1654 N N . HIS A 1 235 ? 22.203 0.569 -16.438 1 90.12 235 HIS A N 1
ATOM 1655 C CA . HIS A 1 235 ? 22.453 0.757 -17.875 1 90.12 235 HIS A CA 1
ATOM 1656 C C . HIS A 1 235 ? 22.328 2.227 -18.266 1 90.12 235 HIS A C 1
ATOM 1658 O O . HIS A 1 235 ? 23.094 2.721 -19.078 1 90.12 235 HIS A O 1
ATOM 1664 N N . ALA A 1 236 ? 21.375 2.889 -17.75 1 91 236 ALA A N 1
ATOM 1665 C CA . ALA A 1 236 ? 21.141 4.297 -18.047 1 91 236 ALA A CA 1
ATOM 1666 C C . ALA A 1 236 ? 22.344 5.152 -17.641 1 91 236 ALA A C 1
ATOM 1668 O O . ALA A 1 236 ? 22.641 6.168 -18.281 1 91 236 ALA A O 1
ATOM 1669 N N . LYS A 1 237 ? 23.016 4.723 -16.641 1 89.62 237 LYS A N 1
ATOM 1670 C CA . LYS A 1 237 ? 24.188 5.449 -16.141 1 89.62 237 LYS A CA 1
ATOM 1671 C C . LYS A 1 237 ? 25.422 5.164 -17 1 89.62 237 LYS A C 1
ATOM 1673 O O . LYS A 1 237 ? 26.312 6 -17.094 1 89.62 237 LYS A O 1
ATOM 1678 N N . SER A 1 238 ? 25.438 4.012 -17.609 1 89.81 238 SER A N 1
ATOM 1679 C CA . SER A 1 238 ? 26.656 3.561 -18.281 1 89.81 238 SER A CA 1
ATOM 1680 C C . SER A 1 238 ? 26.578 3.781 -19.781 1 89.81 238 SER A C 1
ATOM 1682 O O . SER A 1 238 ? 27.609 4.004 -20.438 1 89.81 238 SER A O 1
ATOM 1684 N N . ARG A 1 239 ? 25.422 3.709 -20.328 1 86.81 239 ARG A N 1
ATOM 1685 C CA . ARG A 1 239 ? 25.266 3.859 -21.781 1 86.81 239 ARG A CA 1
ATOM 1686 C C . ARG A 1 239 ? 25.266 5.332 -22.172 1 86.81 239 ARG A C 1
ATOM 1688 O O . ARG A 1 239 ? 24.516 6.129 -21.609 1 86.81 239 ARG A O 1
ATOM 1695 N N . ASN A 1 240 ? 26.078 5.57 -23.172 1 90.62 240 ASN A N 1
ATOM 1696 C CA . ASN A 1 240 ? 26.156 6.957 -23.625 1 90.62 240 ASN A CA 1
ATOM 1697 C C . ASN A 1 240 ? 25.516 7.137 -25 1 90.62 240 ASN A C 1
ATOM 1699 O O . ASN A 1 240 ? 25.672 6.285 -25.875 1 90.62 240 ASN A O 1
ATOM 1703 N N . GLN A 1 241 ? 24.719 8.078 -25.047 1 86.56 241 GLN A N 1
ATOM 1704 C CA . GLN A 1 241 ? 24.188 8.586 -26.297 1 86.56 241 GLN A CA 1
ATOM 1705 C C . GLN A 1 241 ? 24.172 10.109 -26.328 1 86.56 241 GLN A C 1
ATOM 1707 O O . GLN A 1 241 ? 23.906 10.75 -25.297 1 86.56 241 GLN A O 1
ATOM 1712 N N . PHE A 1 242 ? 24.562 10.586 -27.562 1 91.44 242 PHE A N 1
ATOM 1713 C CA . PHE A 1 242 ? 24.594 12.031 -27.797 1 91.44 242 PHE A CA 1
ATOM 1714 C C . PHE A 1 242 ? 25.5 12.719 -26.766 1 91.44 242 PHE A C 1
ATOM 1716 O O . PHE A 1 242 ? 25.125 13.758 -26.219 1 91.44 242 PHE A O 1
ATOM 1723 N N . GLY A 1 243 ? 26.562 12.07 -26.312 1 90.88 243 GLY A N 1
ATOM 1724 C CA . GLY A 1 243 ? 27.625 12.672 -25.516 1 90.88 243 GLY A CA 1
ATOM 1725 C C . GLY A 1 243 ? 27.359 12.602 -24.031 1 90.88 243 GLY A C 1
ATOM 1726 O O . GLY A 1 243 ? 28.125 13.148 -23.234 1 90.88 243 GLY A O 1
ATOM 1727 N N . LYS A 1 244 ? 26.344 12.023 -23.609 1 90.94 244 LYS A N 1
ATOM 1728 C CA . LYS A 1 244 ? 26.031 11.898 -22.188 1 90.94 244 LYS A CA 1
ATOM 1729 C C . LYS A 1 244 ? 25.344 10.57 -21.891 1 90.94 244 LYS A C 1
ATOM 1731 O O . LYS A 1 244 ? 24.797 9.938 -22.781 1 90.94 244 LYS A O 1
ATOM 1736 N N . PRO A 1 245 ? 25.469 10.234 -20.656 1 90.19 245 PRO A N 1
ATOM 1737 C CA . PRO A 1 245 ? 24.703 9.047 -20.297 1 90.19 245 PRO A CA 1
ATOM 1738 C C . PRO A 1 245 ? 23.219 9.203 -20.562 1 90.19 245 PRO A C 1
ATOM 1740 O O . PRO A 1 245 ? 22.656 10.281 -20.344 1 90.19 245 PRO A O 1
ATOM 1743 N N . ILE A 1 246 ? 22.625 8.148 -21 1 89.81 246 ILE A N 1
ATOM 1744 C CA . ILE A 1 246 ? 21.219 8.234 -21.375 1 89.81 246 ILE A CA 1
ATOM 1745 C C . ILE A 1 246 ? 20.375 8.555 -20.141 1 89.81 246 ILE A C 1
ATOM 1747 O O . ILE A 1 246 ? 19.266 9.086 -20.266 1 89.81 246 ILE A O 1
ATOM 1751 N N . GLY A 1 247 ? 20.922 8.242 -19 1 87.81 247 GLY A N 1
ATOM 1752 C CA . GLY A 1 247 ? 20.266 8.586 -17.75 1 87.81 247 GLY A CA 1
ATOM 1753 C C . GLY A 1 247 ? 20.172 10.078 -17.5 1 87.81 247 GLY A C 1
ATOM 1754 O O . GLY A 1 247 ? 19.422 10.531 -16.625 1 87.81 247 GLY A O 1
ATOM 1755 N N . ALA A 1 248 ? 20.828 10.844 -18.328 1 86.19 248 ALA A N 1
ATOM 1756 C CA . ALA A 1 248 ? 20.797 12.297 -18.203 1 86.19 248 ALA A CA 1
ATOM 1757 C C . ALA A 1 248 ? 19.594 12.891 -18.938 1 86.19 248 ALA A C 1
ATOM 1759 O O . ALA A 1 248 ? 19.219 14.047 -18.719 1 86.19 248 ALA A O 1
ATOM 1760 N N . PHE A 1 249 ? 19.047 12.125 -19.844 1 88.62 249 PHE A N 1
ATOM 1761 C CA . PHE A 1 249 ? 17.875 12.594 -20.578 1 88.62 249 PHE A CA 1
ATOM 1762 C C . PHE A 1 249 ? 16.625 12.562 -19.688 1 88.62 249 PHE A C 1
ATOM 1764 O O . PHE A 1 249 ? 16.344 11.547 -19.047 1 88.62 249 PHE A O 1
ATOM 1771 N N . GLN A 1 250 ? 15.875 13.609 -19.734 1 88.31 250 GLN A N 1
ATOM 1772 C CA . GLN A 1 250 ? 14.75 13.82 -18.828 1 88.31 250 GLN A CA 1
ATOM 1773 C C . GLN A 1 250 ? 13.727 12.695 -18.969 1 88.31 250 GLN A C 1
ATOM 1775 O O . GLN A 1 250 ? 13.188 12.219 -17.969 1 88.31 250 GLN A O 1
ATOM 1780 N N . GLY A 1 251 ? 13.477 12.328 -20.203 1 89 251 GLY A N 1
ATOM 1781 C CA . GLY A 1 251 ? 12.508 11.266 -20.422 1 89 251 GLY A CA 1
ATOM 1782 C C . GLY A 1 251 ? 12.875 9.969 -19.734 1 89 251 GLY A C 1
ATOM 1783 O O . GLY A 1 251 ? 12.016 9.32 -19.125 1 89 251 GLY A O 1
ATOM 1784 N N . ILE A 1 252 ? 14.125 9.633 -19.812 1 90.94 252 ILE A N 1
ATOM 1785 C CA . ILE A 1 252 ? 14.602 8.398 -19.188 1 90.94 252 ILE A CA 1
ATOM 1786 C C . ILE A 1 252 ? 14.602 8.562 -17.656 1 90.94 252 ILE A C 1
ATOM 1788 O O . ILE A 1 252 ? 14.164 7.668 -16.938 1 90.94 252 ILE A O 1
ATOM 1792 N N . LYS A 1 253 ? 15.031 9.688 -17.281 1 90.62 253 LYS A N 1
ATOM 1793 C CA . LYS A 1 253 ? 15.055 9.977 -15.844 1 90.62 253 LYS A CA 1
ATOM 1794 C C . LYS A 1 253 ? 13.656 9.875 -15.242 1 90.62 253 LYS A C 1
ATOM 1796 O O . LYS A 1 253 ? 13.484 9.281 -14.172 1 90.62 253 LYS A O 1
ATOM 1801 N N . HIS A 1 254 ? 12.664 10.391 -15.922 1 92.25 254 HIS A N 1
ATOM 1802 C CA . HIS A 1 254 ? 11.289 10.375 -15.438 1 92.25 254 HIS A CA 1
ATOM 1803 C C . HIS A 1 254 ? 10.727 8.953 -15.422 1 92.25 254 HIS A C 1
ATOM 1805 O O . HIS A 1 254 ? 10.031 8.57 -14.484 1 92.25 254 HIS A O 1
ATOM 1811 N N . ALA A 1 255 ? 11.039 8.227 -16.422 1 94.06 255 ALA A N 1
ATOM 1812 C CA . ALA A 1 255 ? 10.547 6.855 -16.5 1 94.06 255 ALA A CA 1
ATOM 1813 C C . ALA A 1 255 ? 11.109 6.004 -15.359 1 94.06 255 ALA A C 1
ATOM 1815 O O . ALA A 1 255 ? 10.375 5.246 -14.727 1 94.06 255 ALA A O 1
ATOM 1816 N N . LEU A 1 256 ? 12.406 6.176 -15.102 1 94.94 256 LEU A N 1
ATOM 1817 C CA . LEU A 1 256 ? 13.047 5.414 -14.031 1 94.94 256 LEU A CA 1
ATOM 1818 C C . LEU A 1 256 ? 12.508 5.836 -12.672 1 94.94 256 LEU A C 1
ATOM 1820 O O . LEU A 1 256 ? 12.289 4.992 -11.797 1 94.94 256 LEU A O 1
ATOM 1824 N N . ALA A 1 257 ? 12.273 7.113 -12.586 1 94.38 257 ALA A N 1
ATOM 1825 C CA . ALA A 1 257 ? 11.688 7.633 -11.352 1 94.38 257 ALA A CA 1
ATOM 1826 C C . ALA A 1 257 ? 10.281 7.086 -11.133 1 94.38 257 ALA A C 1
ATOM 1828 O O . ALA A 1 257 ? 9.938 6.668 -10.023 1 94.38 257 ALA A O 1
ATOM 1829 N N . ASP A 1 258 ? 9.492 7.039 -12.125 1 95.06 258 ASP A N 1
ATOM 1830 C CA . ASP A 1 258 ? 8.141 6.496 -12.062 1 95.06 258 ASP A CA 1
ATOM 1831 C C . ASP A 1 258 ? 8.164 5.008 -11.719 1 95.06 258 ASP A C 1
ATOM 1833 O O . ASP A 1 258 ? 7.316 4.527 -10.961 1 95.06 258 ASP A O 1
ATOM 1837 N N . ASN A 1 259 ? 9.109 4.312 -12.328 1 97.69 259 ASN A N 1
ATOM 1838 C CA . ASN A 1 259 ? 9.258 2.893 -12.023 1 97.69 259 ASN A CA 1
ATOM 1839 C C . ASN A 1 259 ? 9.547 2.666 -10.539 1 97.69 259 ASN A C 1
ATOM 1841 O O . ASN A 1 259 ? 8.969 1.773 -9.914 1 97.69 259 ASN A O 1
ATOM 1845 N N . TYR A 1 260 ? 10.43 3.516 -10.023 1 96.94 260 TYR A N 1
ATOM 1846 C CA . TYR A 1 260 ? 10.789 3.371 -8.617 1 96.94 260 TYR A CA 1
ATOM 1847 C C . TYR A 1 260 ? 9.578 3.58 -7.719 1 96.94 260 TYR A C 1
ATOM 1849 O O . TYR A 1 260 ? 9.344 2.803 -6.793 1 96.94 260 TYR A O 1
ATOM 1857 N N . VAL A 1 261 ? 8.758 4.59 -7.973 1 96.62 261 VAL A N 1
ATOM 1858 C CA . VAL A 1 261 ? 7.547 4.879 -7.211 1 96.62 261 VAL A CA 1
ATOM 1859 C C . VAL A 1 261 ? 6.586 3.693 -7.289 1 96.62 261 VAL A C 1
ATOM 1861 O O . VAL A 1 261 ? 6.051 3.25 -6.27 1 96.62 261 VAL A O 1
ATOM 1864 N N . GLY A 1 262 ? 6.406 3.178 -8.508 1 97.81 262 GLY A N 1
ATOM 1865 C CA . GLY A 1 262 ? 5.535 2.029 -8.695 1 97.81 262 GLY A CA 1
ATOM 1866 C C . GLY A 1 262 ? 5.984 0.802 -7.93 1 97.81 262 GLY A C 1
ATOM 1867 O O . GLY A 1 262 ? 5.168 0.111 -7.316 1 97.81 262 GLY A O 1
ATOM 1868 N N . VAL A 1 263 ? 7.285 0.534 -7.922 1 98.06 263 VAL A N 1
ATOM 1869 C CA . VAL A 1 263 ? 7.844 -0.637 -7.254 1 98.06 263 VAL A CA 1
ATOM 1870 C C . VAL A 1 263 ? 7.66 -0.508 -5.742 1 98.06 263 VAL A C 1
ATOM 1872 O O . VAL A 1 263 ? 7.254 -1.464 -5.078 1 98.06 263 VAL A O 1
ATOM 1875 N N . GLU A 1 264 ? 7.883 0.642 -5.223 1 96.44 264 GLU A N 1
ATOM 1876 C CA . GLU A 1 264 ? 7.793 0.833 -3.779 1 96.44 264 GLU A CA 1
ATOM 1877 C C . GLU A 1 264 ? 6.348 0.771 -3.303 1 96.44 264 GLU A C 1
ATOM 1879 O O . GLU A 1 264 ? 6.062 0.248 -2.223 1 96.44 264 GLU A O 1
ATOM 1884 N N . ARG A 1 265 ? 5.43 1.326 -4.07 1 96.12 265 ARG A N 1
ATOM 1885 C CA . ARG A 1 265 ? 4.016 1.196 -3.748 1 96.12 265 ARG A CA 1
ATOM 1886 C C . ARG A 1 265 ? 3.584 -0.267 -3.746 1 96.12 265 ARG A C 1
ATOM 1888 O O . ARG A 1 265 ? 2.908 -0.719 -2.82 1 96.12 265 ARG A O 1
ATOM 1895 N N . ALA A 1 266 ? 3.975 -0.958 -4.781 1 98.19 266 ALA A N 1
ATOM 1896 C CA . ALA A 1 266 ? 3.631 -2.373 -4.887 1 98.19 266 ALA A CA 1
ATOM 1897 C C . ALA A 1 266 ? 4.215 -3.17 -3.723 1 98.19 266 ALA A C 1
ATOM 1899 O O . ALA A 1 266 ? 3.549 -4.047 -3.166 1 98.19 266 ALA A O 1
ATOM 1900 N N . ARG A 1 267 ? 5.473 -2.871 -3.4 1 97.5 267 ARG A N 1
ATOM 1901 C CA . ARG A 1 267 ? 6.129 -3.555 -2.293 1 97.5 267 ARG A CA 1
ATOM 1902 C C . ARG A 1 267 ? 5.379 -3.328 -0.984 1 97.5 267 ARG A C 1
ATOM 1904 O O . ARG A 1 267 ? 5.125 -4.273 -0.236 1 97.5 267 ARG A O 1
ATOM 1911 N N . SER A 1 268 ? 5.027 -2.102 -0.734 1 95 268 SER A N 1
ATOM 1912 C CA . SER A 1 268 ? 4.293 -1.774 0.485 1 95 268 SER A CA 1
ATOM 1913 C C . SER A 1 268 ? 2.957 -2.506 0.54 1 95 268 SER A C 1
ATOM 1915 O O . SER A 1 268 ? 2.594 -3.07 1.573 1 95 268 SER A O 1
ATOM 1917 N N . LEU A 1 269 ? 2.238 -2.516 -0.535 1 96.5 269 LEU A N 1
ATOM 1918 C CA . LEU A 1 269 ? 0.947 -3.191 -0.589 1 96.5 269 LEU A CA 1
ATOM 1919 C C . LEU A 1 269 ? 1.112 -4.695 -0.393 1 96.5 269 LEU A C 1
ATOM 1921 O O . LEU A 1 269 ? 0.3 -5.328 0.283 1 96.5 269 LEU A O 1
ATOM 1925 N N . THR A 1 270 ? 2.162 -5.242 -0.992 1 97.69 270 THR A N 1
ATOM 1926 C CA . THR A 1 270 ? 2.412 -6.68 -0.926 1 97.69 270 THR A CA 1
ATOM 1927 C C . THR A 1 270 ? 2.695 -7.113 0.509 1 97.69 270 THR A C 1
ATOM 1929 O O . THR A 1 270 ? 2.098 -8.07 1.001 1 97.69 270 THR A O 1
ATOM 1932 N N . TYR A 1 271 ? 3.512 -6.391 1.177 1 95.19 271 TYR A N 1
ATOM 1933 C CA . TYR A 1 271 ? 3.887 -6.789 2.529 1 95.19 271 TYR A CA 1
ATOM 1934 C C . TYR A 1 271 ? 2.758 -6.504 3.514 1 95.19 271 TYR A C 1
ATOM 1936 O O . TYR A 1 271 ? 2.576 -7.234 4.488 1 95.19 271 TYR A O 1
ATOM 1944 N N . ALA A 1 272 ? 1.974 -5.457 3.23 1 93 272 ALA A N 1
ATOM 1945 C CA . ALA A 1 272 ? 0.769 -5.238 4.027 1 93 272 ALA A CA 1
ATOM 1946 C C . ALA A 1 272 ? -0.206 -6.406 3.875 1 93 272 ALA A C 1
ATOM 1948 O O . ALA A 1 272 ? -0.793 -6.863 4.859 1 93 272 ALA A O 1
ATOM 1949 N N . ALA A 1 273 ? -0.372 -6.863 2.67 1 95.38 273 ALA A N 1
ATOM 1950 C CA . ALA A 1 273 ? -1.259 -7.996 2.416 1 95.38 273 ALA A CA 1
ATOM 1951 C C . ALA A 1 273 ? -0.729 -9.266 3.074 1 95.38 273 ALA A C 1
ATOM 1953 O O . ALA A 1 273 ? -1.502 -10.062 3.609 1 95.38 273 ALA A O 1
ATOM 1954 N N . ALA A 1 274 ? 0.599 -9.445 3.006 1 95 274 ALA A N 1
ATOM 1955 C CA . ALA A 1 274 ? 1.208 -10.609 3.65 1 95 274 ALA A CA 1
ATOM 1956 C C . ALA A 1 274 ? 0.966 -10.586 5.156 1 95 274 ALA A C 1
ATOM 1958 O O . ALA A 1 274 ? 0.641 -11.617 5.754 1 95 274 ALA A O 1
ATOM 1959 N N . ALA A 1 275 ? 1.157 -9.438 5.719 1 90.44 275 ALA A N 1
ATOM 1960 C CA . ALA A 1 275 ? 0.917 -9.305 7.152 1 90.44 275 ALA A CA 1
ATOM 1961 C C . ALA A 1 275 ? -0.531 -9.633 7.5 1 90.44 275 ALA A C 1
ATOM 1963 O O . ALA A 1 275 ? -0.799 -10.289 8.516 1 90.44 275 ALA A O 1
ATOM 1964 N N . ARG A 1 276 ? -1.412 -9.242 6.672 1 90.69 276 ARG A N 1
ATOM 1965 C CA . ARG A 1 276 ? -2.834 -9.492 6.891 1 90.69 276 ARG A CA 1
ATOM 1966 C C . ARG A 1 276 ? -3.139 -10.984 6.836 1 90.69 276 ARG A C 1
ATOM 1968 O O . ARG A 1 276 ? -3.955 -11.484 7.613 1 90.69 276 ARG A O 1
ATOM 1975 N N . LEU A 1 277 ? -2.541 -11.641 5.973 1 90.94 277 LEU A N 1
ATOM 1976 C CA . LEU A 1 277 ? -2.736 -13.086 5.84 1 90.94 277 LEU A CA 1
ATOM 1977 C C . LEU A 1 277 ? -2.295 -13.812 7.105 1 90.94 277 LEU A C 1
ATOM 1979 O O . LEU A 1 277 ? -2.807 -14.891 7.418 1 90.94 277 LEU A O 1
ATOM 1983 N N . GLY A 1 278 ? -1.341 -13.234 7.777 1 86.5 278 GLY A N 1
ATOM 1984 C CA . GLY A 1 278 ? -0.794 -13.867 8.969 1 86.5 278 GLY A CA 1
ATOM 1985 C C . GLY A 1 278 ? -1.649 -13.656 10.203 1 86.5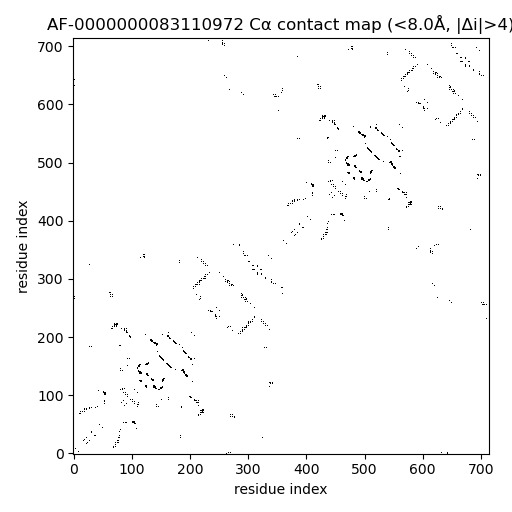 278 GLY A C 1
ATOM 1986 O O . GLY A 1 278 ? -1.415 -14.281 11.242 1 86.5 278 GLY A O 1
ATOM 1987 N N . GLU A 1 279 ? -2.609 -12.828 10.039 1 82.75 279 GLU A N 1
ATOM 1988 C CA . GLU A 1 279 ? -3.484 -12.555 11.172 1 82.75 279 GLU A CA 1
ATOM 1989 C C . GLU A 1 279 ? -4.523 -13.664 11.344 1 82.75 279 GLU A C 1
ATOM 1991 O O . GLU A 1 279 ? -5.285 -13.953 10.422 1 82.75 279 GLU A O 1
ATOM 1996 N N . PRO A 1 280 ? -4.605 -14.352 12.43 1 75.88 280 PRO A N 1
ATOM 1997 C CA . PRO A 1 280 ? -5.5 -15.492 12.633 1 75.88 280 PRO A CA 1
ATOM 1998 C C . PRO A 1 280 ? -6.977 -15.117 12.523 1 75.88 280 PRO A C 1
ATOM 2000 O O . PRO A 1 280 ? -7.77 -15.883 11.977 1 75.88 280 PRO A O 1
ATOM 2003 N N . ASP A 1 281 ? -7.418 -13.992 12.992 1 76.31 281 ASP A N 1
ATOM 2004 C CA . ASP A 1 281 ? -8.836 -13.648 13.023 1 76.31 281 ASP A CA 1
ATOM 2005 C C . ASP A 1 281 ? -9.148 -12.531 12.031 1 76.31 281 ASP A C 1
ATOM 2007 O O . ASP A 1 281 ? -10.094 -11.758 12.242 1 76.31 281 ASP A O 1
ATOM 2011 N N . GLY A 1 282 ? -8.406 -12.68 10.984 1 78.56 282 GLY A N 1
ATOM 2012 C CA . GLY A 1 282 ? -8.672 -11.633 10 1 78.56 282 GLY A CA 1
ATOM 2013 C C . GLY A 1 282 ? -9.867 -11.93 9.117 1 78.56 282 GLY A C 1
ATOM 2014 O O . GLY A 1 282 ? -10.188 -13.102 8.875 1 78.56 282 GLY A O 1
ATOM 2015 N N . ASP A 1 283 ? -10.516 -10.898 8.641 1 83.25 283 ASP A N 1
ATOM 2016 C CA . ASP A 1 283 ? -11.641 -11.023 7.719 1 83.25 283 ASP A CA 1
ATOM 2017 C C . ASP A 1 283 ? -11.18 -11.5 6.344 1 83.25 283 ASP A C 1
ATOM 2019 O O . ASP A 1 283 ? -10.359 -10.844 5.699 1 83.25 283 ASP A O 1
ATOM 2023 N N . PRO A 1 284 ? -11.727 -12.594 5.895 1 83.62 284 PRO A N 1
ATOM 2024 C CA . PRO A 1 284 ? -11.281 -13.148 4.613 1 83.62 284 PRO A CA 1
ATOM 2025 C C . PRO A 1 284 ? -11.5 -12.188 3.447 1 83.62 284 PRO A C 1
ATOM 2027 O O . PRO A 1 284 ? -10.703 -12.172 2.498 1 83.62 284 PRO A O 1
ATOM 2030 N N . ASP A 1 285 ? -12.547 -11.461 3.49 1 86.56 285 ASP A N 1
ATOM 2031 C CA . ASP A 1 285 ? -12.812 -10.516 2.416 1 86.56 285 ASP A CA 1
ATOM 2032 C C . ASP A 1 285 ? -11.766 -9.406 2.381 1 86.56 285 ASP A C 1
ATOM 2034 O O . ASP A 1 285 ? -11.352 -8.969 1.305 1 86.56 285 ASP A O 1
ATOM 2038 N N . ASP A 1 286 ? -11.336 -9.031 3.529 1 88.38 286 ASP A N 1
ATOM 2039 C CA . ASP A 1 286 ? -10.289 -8.016 3.621 1 88.38 286 ASP A CA 1
ATOM 2040 C C . ASP A 1 286 ? -8.953 -8.562 3.133 1 88.38 286 ASP A C 1
ATOM 2042 O O . ASP A 1 286 ? -8.18 -7.844 2.484 1 88.38 286 ASP A O 1
ATOM 2046 N N . ALA A 1 287 ? -8.75 -9.797 3.482 1 92.5 287 ALA A N 1
ATOM 2047 C CA . ALA A 1 287 ? -7.504 -10.43 3.049 1 92.5 287 ALA A CA 1
ATOM 2048 C C . ALA A 1 287 ? -7.453 -10.547 1.527 1 92.5 287 ALA A C 1
ATOM 2050 O O . ALA A 1 287 ? -6.422 -10.273 0.912 1 92.5 287 ALA A O 1
ATOM 2051 N N . TRP A 1 288 ? -8.57 -10.922 0.962 1 94.88 288 TRP A N 1
ATOM 2052 C CA . TRP A 1 288 ? -8.609 -11.055 -0.491 1 94.88 288 TRP A CA 1
ATOM 2053 C C . TRP A 1 288 ? -8.445 -9.695 -1.167 1 94.88 288 TRP A C 1
ATOM 2055 O O . TRP A 1 288 ? -7.727 -9.57 -2.16 1 94.88 288 TRP A O 1
ATOM 2065 N N . THR A 1 289 ? -9.086 -8.688 -0.675 1 94.88 289 THR A N 1
ATOM 2066 C CA . THR A 1 289 ? -8.984 -7.348 -1.253 1 94.88 289 THR A CA 1
ATOM 2067 C C . THR A 1 289 ? -7.547 -6.844 -1.211 1 94.88 289 THR A C 1
ATOM 2069 O O . THR A 1 289 ? -7.02 -6.375 -2.221 1 94.88 289 THR A O 1
ATOM 2072 N N . ALA A 1 290 ? -6.938 -6.98 -0.048 1 95.31 290 ALA A N 1
ATOM 2073 C CA . ALA A 1 290 ? -5.551 -6.547 0.102 1 95.31 290 ALA A CA 1
ATOM 2074 C C . ALA A 1 290 ? -4.633 -7.312 -0.845 1 95.31 290 ALA A C 1
ATOM 2076 O O . ALA A 1 290 ? -3.76 -6.723 -1.486 1 95.31 290 ALA A O 1
ATOM 2077 N N . ALA A 1 291 ? -4.859 -8.602 -0.905 1 97.69 291 ALA A N 1
ATOM 2078 C CA . ALA A 1 291 ? -4.047 -9.453 -1.768 1 97.69 291 ALA A CA 1
ATOM 2079 C C . ALA A 1 291 ? -4.234 -9.086 -3.236 1 97.69 291 ALA A C 1
ATOM 2081 O O . ALA A 1 291 ? -3.262 -9.016 -3.992 1 97.69 291 ALA A O 1
ATOM 2082 N N . THR A 1 292 ? -5.461 -8.867 -3.611 1 98.12 292 THR A N 1
ATOM 2083 C CA . THR A 1 292 ? -5.797 -8.539 -4.992 1 98.12 292 THR A CA 1
ATOM 2084 C C . THR A 1 292 ? -5.18 -7.203 -5.395 1 98.12 292 THR A C 1
ATOM 2086 O O . THR A 1 292 ? -4.625 -7.074 -6.484 1 98.12 292 THR A O 1
ATOM 2089 N N . LEU A 1 293 ? -5.254 -6.246 -4.535 1 97.56 293 LEU A N 1
ATOM 2090 C CA . LEU A 1 293 ? -4.672 -4.941 -4.812 1 97.56 293 LEU A CA 1
ATOM 2091 C C . LEU A 1 293 ? -3.15 -5.031 -4.891 1 97.56 293 LEU A C 1
ATOM 2093 O O . LEU A 1 293 ? -2.525 -4.355 -5.707 1 97.56 293 LEU A O 1
ATOM 2097 N N . ALA A 1 294 ? -2.566 -5.816 -3.992 1 98.25 294 ALA A N 1
ATOM 2098 C CA . ALA A 1 294 ? -1.122 -6.035 -4.031 1 98.25 294 ALA A CA 1
ATOM 2099 C C . ALA A 1 294 ? -0.692 -6.629 -5.367 1 98.25 294 ALA A C 1
ATOM 2101 O O . ALA A 1 294 ? 0.234 -6.129 -6.008 1 98.25 294 ALA A O 1
ATOM 2102 N N . LYS A 1 295 ? -1.399 -7.664 -5.773 1 98.88 295 LYS A N 1
ATOM 2103 C CA . LYS A 1 295 ? -1.058 -8.32 -7.031 1 98.88 295 LYS A CA 1
ATOM 2104 C C . LYS A 1 295 ? -1.256 -7.371 -8.211 1 98.88 295 LYS A C 1
ATOM 2106 O O . LYS A 1 295 ? -0.457 -7.367 -9.148 1 98.88 295 LYS A O 1
ATOM 2111 N N . ALA A 1 296 ? -2.316 -6.633 -8.203 1 98.69 296 ALA A N 1
ATOM 2112 C CA . ALA A 1 296 ? -2.576 -5.68 -9.281 1 98.69 296 ALA A CA 1
ATOM 2113 C C . ALA A 1 296 ? -1.469 -4.633 -9.367 1 98.69 296 ALA A C 1
ATOM 2115 O O . ALA A 1 296 ? -0.96 -4.348 -10.453 1 98.69 296 ALA A O 1
ATOM 2116 N N . ALA A 1 297 ? -1.096 -4.117 -8.242 1 98.5 297 ALA A N 1
ATOM 2117 C CA . ALA A 1 297 ? -0.037 -3.111 -8.195 1 98.5 297 ALA A CA 1
ATOM 2118 C C . ALA A 1 297 ? 1.3 -3.703 -8.633 1 98.5 297 ALA A C 1
ATOM 2120 O O . ALA A 1 297 ? 2.066 -3.059 -9.352 1 98.5 297 ALA A O 1
ATOM 2121 N N . ALA A 1 298 ? 1.576 -4.863 -8.172 1 98.81 298 ALA A N 1
ATOM 2122 C CA . ALA A 1 298 ? 2.818 -5.535 -8.547 1 98.81 298 ALA A CA 1
ATOM 2123 C C . ALA A 1 298 ? 2.859 -5.82 -10.047 1 98.81 298 ALA A C 1
ATOM 2125 O O . ALA A 1 298 ? 3.906 -5.684 -10.68 1 98.81 298 ALA A O 1
ATOM 2126 N N . GLY A 1 299 ? 1.706 -6.281 -10.578 1 98.69 299 GLY A N 1
ATOM 2127 C CA . GLY A 1 299 ? 1.61 -6.488 -12.008 1 98.69 299 GLY A CA 1
ATOM 2128 C C . GLY A 1 299 ? 1.882 -5.23 -12.812 1 98.69 299 GLY A C 1
ATOM 2129 O O . GLY A 1 299 ? 2.635 -5.258 -13.789 1 98.69 299 GLY A O 1
ATOM 2130 N N . ASP A 1 300 ? 1.342 -4.09 -12.375 1 98.31 300 ASP A N 1
ATOM 2131 C CA . ASP A 1 300 ? 1.572 -2.799 -13.016 1 98.31 300 ASP A CA 1
ATOM 2132 C C . ASP A 1 300 ? 3.045 -2.404 -12.938 1 98.31 300 ASP A C 1
ATOM 2134 O O . ASP A 1 300 ? 3.629 -1.968 -13.938 1 98.31 300 ASP A O 1
ATOM 2138 N N . ALA A 1 301 ? 3.635 -2.566 -11.773 1 98.56 301 ALA A N 1
ATOM 2139 C CA . ALA A 1 301 ? 5.027 -2.186 -11.57 1 98.56 301 ALA A CA 1
ATOM 2140 C C . ALA A 1 301 ? 5.961 -3.023 -12.445 1 98.56 301 ALA A C 1
ATOM 2142 O O . ALA A 1 301 ? 6.859 -2.488 -13.094 1 98.56 301 ALA A O 1
ATOM 2143 N N . ALA A 1 302 ? 5.699 -4.312 -12.43 1 98.56 302 ALA A N 1
ATOM 2144 C CA . ALA A 1 302 ? 6.547 -5.211 -13.211 1 98.56 302 ALA A CA 1
ATOM 2145 C C . ALA A 1 302 ? 6.441 -4.914 -14.703 1 98.56 302 ALA A C 1
ATOM 2147 O O . ALA A 1 302 ? 7.453 -4.859 -15.406 1 98.56 302 ALA A O 1
ATOM 2148 N N . SER A 1 303 ? 5.254 -4.715 -15.203 1 97.81 303 SER A N 1
ATOM 2149 C CA . SER A 1 303 ? 5.039 -4.406 -16.609 1 97.81 303 SER A CA 1
ATOM 2150 C C . SER A 1 303 ? 5.691 -3.082 -17 1 97.81 303 SER A C 1
ATOM 2152 O O . SER A 1 303 ? 6.316 -2.975 -18.047 1 97.81 303 SER A O 1
ATOM 2154 N N . SER A 1 304 ? 5.535 -2.08 -16.156 1 97.62 304 SER A N 1
ATOM 2155 C CA . SER A 1 304 ? 6.129 -0.773 -16.422 1 97.62 304 SER A CA 1
ATOM 2156 C C . SER A 1 304 ? 7.652 -0.848 -16.422 1 97.62 304 SER A C 1
ATOM 2158 O O . SER A 1 304 ? 8.305 -0.275 -17.297 1 97.62 304 SER A O 1
ATOM 2160 N N . CYS A 1 305 ? 8.211 -1.521 -15.414 1 97.38 305 CYS A N 1
ATOM 2161 C CA . CYS A 1 305 ? 9.664 -1.679 -15.344 1 97.38 305 CYS A CA 1
ATOM 2162 C C . CYS A 1 305 ? 10.18 -2.443 -16.562 1 97.38 305 CYS A C 1
ATOM 2164 O O . CYS A 1 305 ? 11.25 -2.123 -17.094 1 97.38 305 CYS A O 1
ATOM 2166 N N . ALA A 1 306 ? 9.438 -3.477 -16.969 1 95 306 ALA A N 1
ATOM 2167 C CA . ALA A 1 306 ? 9.82 -4.234 -18.156 1 95 306 ALA A CA 1
ATOM 2168 C C . ALA A 1 306 ? 9.82 -3.348 -19.391 1 95 306 ALA A C 1
ATOM 2170 O O . ALA A 1 306 ? 10.758 -3.4 -20.203 1 95 306 ALA A O 1
ATOM 2171 N N . ARG A 1 307 ? 8.836 -2.557 -19.547 1 94.38 307 ARG A N 1
ATOM 2172 C CA . ARG A 1 307 ? 8.75 -1.647 -20.688 1 94.38 307 ARG A CA 1
ATOM 2173 C C . ARG A 1 307 ? 9.922 -0.668 -20.688 1 94.38 307 ARG A C 1
ATOM 2175 O O . ARG A 1 307 ? 10.539 -0.431 -21.734 1 94.38 307 ARG A O 1
ATOM 2182 N N . THR A 1 308 ? 10.188 -0.086 -19.547 1 94.56 308 THR A N 1
ATOM 2183 C CA . THR A 1 308 ? 11.297 0.854 -19.422 1 94.56 308 THR A CA 1
ATOM 2184 C C . THR A 1 308 ? 12.625 0.161 -19.688 1 94.56 308 THR A C 1
ATOM 2186 O O . THR A 1 308 ? 13.516 0.74 -20.312 1 94.56 308 THR A O 1
ATOM 2189 N N . ALA A 1 309 ? 12.742 -1.039 -19.156 1 93.06 309 ALA A N 1
ATOM 2190 C CA . ALA A 1 309 ? 13.969 -1.805 -19.391 1 93.06 309 ALA A CA 1
ATOM 2191 C C . ALA A 1 309 ? 14.219 -2.008 -20.875 1 93.06 309 ALA A C 1
ATOM 2193 O O . ALA A 1 309 ? 15.344 -1.854 -21.344 1 93.06 309 ALA A O 1
ATOM 2194 N N . VAL A 1 310 ? 13.195 -2.359 -21.625 1 90.62 310 VAL A N 1
ATOM 2195 C CA . VAL A 1 310 ? 13.312 -2.547 -23.062 1 90.62 310 VAL A CA 1
ATOM 2196 C C . VAL A 1 310 ? 13.695 -1.229 -23.719 1 90.62 310 VAL A C 1
ATOM 2198 O O . VAL A 1 310 ? 14.547 -1.201 -24.625 1 90.62 310 VAL A O 1
ATOM 2201 N N . GLN A 1 311 ? 13.172 -0.167 -23.281 1 88.19 311 GLN A N 1
ATOM 2202 C CA . GLN A 1 311 ? 13.43 1.153 -23.844 1 88.19 311 GLN A CA 1
ATOM 2203 C C . GLN A 1 311 ? 14.867 1.592 -23.578 1 88.19 311 GLN A C 1
ATOM 2205 O O . GLN A 1 311 ? 15.555 2.07 -24.484 1 88.19 311 GLN A O 1
ATOM 2210 N N . VAL A 1 312 ? 15.297 1.399 -22.359 1 89.62 312 VAL A N 1
ATOM 2211 C CA . VAL A 1 312 ? 16.609 1.863 -21.922 1 89.62 312 VAL A CA 1
ATOM 2212 C C . VAL A 1 312 ? 17.703 1.043 -22.594 1 89.62 312 VAL A C 1
ATOM 2214 O O . VAL A 1 312 ? 18.75 1.576 -22.953 1 89.62 312 VAL A O 1
ATOM 2217 N N . HIS A 1 313 ? 17.438 -0.178 -22.828 1 88.19 313 HIS A N 1
ATOM 2218 C CA . HIS A 1 313 ? 18.469 -1.052 -23.375 1 88.19 313 HIS A CA 1
ATOM 2219 C C . HIS A 1 313 ? 18.391 -1.122 -24.891 1 88.19 313 HIS A C 1
ATOM 2221 O O . HIS A 1 313 ? 19.328 -1.598 -25.547 1 88.19 313 HIS A O 1
ATOM 2227 N N . GLY A 1 314 ? 17.344 -0.552 -25.484 1 77.38 314 GLY A N 1
ATOM 2228 C CA . GLY A 1 314 ? 17.25 -0.473 -26.922 1 77.38 314 GLY A CA 1
ATOM 2229 C C . GLY A 1 314 ? 17.312 -1.829 -27.609 1 77.38 314 GLY A C 1
ATOM 2230 O O . GLY A 1 314 ? 16.594 -2.754 -27.219 1 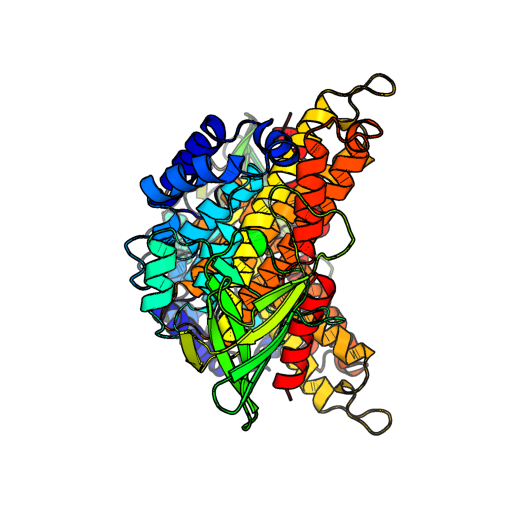77.38 314 GLY A O 1
ATOM 2231 N N . ALA A 1 315 ? 18.172 -1.776 -28.594 1 63.03 315 ALA A N 1
ATOM 2232 C CA . ALA A 1 315 ? 18.344 -2.98 -29.406 1 63.03 315 ALA A CA 1
ATOM 2233 C C . ALA A 1 315 ? 18.875 -4.137 -28.562 1 63.03 315 ALA A C 1
ATOM 2235 O O . ALA A 1 315 ? 18.547 -5.301 -28.812 1 63.03 315 ALA A O 1
ATOM 2236 N N . LEU A 1 316 ? 19.594 -3.832 -27.562 1 60.16 316 LEU A N 1
ATOM 2237 C CA . LEU A 1 316 ? 20.141 -4.852 -26.672 1 60.16 316 LEU A CA 1
ATOM 2238 C C . LEU A 1 316 ? 19.016 -5.586 -25.938 1 60.16 316 LEU A C 1
ATOM 2240 O O . LEU A 1 316 ? 19.141 -6.777 -25.656 1 60.16 316 LEU A O 1
ATOM 2244 N N . GLY A 1 317 ? 18.031 -4.871 -25.672 1 53.53 317 GLY A N 1
ATOM 2245 C CA . GLY A 1 317 ? 16.906 -5.445 -24.953 1 53.53 317 GLY A CA 1
ATOM 2246 C C . GLY A 1 317 ? 16.094 -6.406 -25.781 1 53.53 317 GLY A C 1
ATOM 2247 O O . GLY A 1 317 ? 15.297 -7.188 -25.25 1 53.53 317 GLY A O 1
ATOM 2248 N N . GLN A 1 318 ? 16.391 -6.289 -27.109 1 54.5 318 GLN A N 1
ATOM 2249 C CA . GLN A 1 318 ? 15.578 -7.09 -28.031 1 54.5 318 GLN A CA 1
ATOM 2250 C C . GLN A 1 318 ? 16.297 -8.383 -28.391 1 54.5 318 GLN A C 1
ATOM 2252 O O . GLN A 1 318 ? 15.703 -9.281 -29 1 54.5 318 GLN A O 1
ATOM 2257 N N . THR A 1 319 ? 17.547 -8.336 -28.047 1 58.12 319 THR A N 1
ATOM 2258 C CA . THR A 1 319 ? 18.25 -9.57 -28.359 1 58.12 319 THR A CA 1
ATOM 2259 C C . THR A 1 319 ? 18.266 -10.516 -27.172 1 58.12 319 THR A C 1
ATOM 2261 O O . THR A 1 319 ? 18.266 -10.062 -26.016 1 58.12 319 THR A O 1
ATOM 2264 N N . TRP A 1 320 ? 17.891 -11.688 -27.391 1 56.03 320 TRP A N 1
ATOM 2265 C CA . TRP A 1 320 ? 17.828 -12.742 -26.391 1 56.03 320 TRP A CA 1
ATOM 2266 C C . TRP A 1 320 ? 19.188 -12.914 -25.703 1 56.03 320 TRP A C 1
ATOM 2268 O O . TRP A 1 320 ? 19.328 -13.711 -24.781 1 56.03 320 TRP A O 1
ATOM 2278 N N . GLU A 1 321 ? 20.094 -12.039 -26.141 1 57.25 321 GLU A N 1
ATOM 2279 C CA . GLU A 1 321 ? 21.453 -12.227 -25.625 1 57.25 321 GLU A CA 1
ATOM 2280 C C . GLU A 1 321 ? 21.641 -11.484 -24.297 1 57.25 321 GLU A C 1
ATOM 2282 O O . GLU A 1 321 ? 22.562 -11.797 -23.531 1 57.25 321 GLU A O 1
ATOM 2287 N N . HIS A 1 322 ? 20.734 -10.695 -24.047 1 65.06 322 HIS A N 1
ATOM 2288 C CA . HIS A 1 322 ? 20.875 -9.969 -22.781 1 65.06 322 HIS A CA 1
ATOM 2289 C C . HIS A 1 322 ? 19.922 -10.5 -21.734 1 65.06 322 HIS A C 1
ATOM 2291 O O . HIS A 1 322 ? 18.766 -10.797 -22.031 1 65.06 322 HIS A O 1
ATOM 2297 N N . ASP A 1 323 ? 20.438 -10.672 -20.531 1 76.88 323 ASP A N 1
ATOM 2298 C CA . ASP A 1 323 ? 19.703 -11.227 -19.406 1 76.88 323 ASP A CA 1
ATOM 2299 C C . ASP A 1 323 ? 18.453 -10.414 -19.094 1 76.88 323 ASP A C 1
ATOM 2301 O O . ASP A 1 323 ? 17.531 -10.898 -18.422 1 76.88 323 ASP A O 1
ATOM 2305 N N . LEU A 1 324 ? 18.375 -9.344 -19.781 1 83.62 324 LEU A N 1
ATOM 2306 C CA . LEU A 1 324 ? 17.234 -8.477 -19.531 1 83.62 324 LEU A CA 1
ATOM 2307 C C . LEU A 1 324 ? 15.945 -9.125 -20.016 1 83.62 324 LEU A C 1
ATOM 2309 O O . LEU A 1 324 ? 14.883 -8.938 -19.422 1 83.62 324 LEU A O 1
ATOM 2313 N N . HIS A 1 325 ? 16.078 -9.922 -21.062 1 84.38 325 HIS A N 1
ATOM 2314 C CA . HIS A 1 325 ? 14.898 -10.555 -21.625 1 84.38 325 HIS A CA 1
ATOM 2315 C C . HIS A 1 325 ? 14.25 -11.508 -20.625 1 84.38 325 HIS A C 1
ATOM 2317 O O . HIS A 1 325 ? 13.031 -11.711 -20.656 1 84.38 325 HIS A O 1
ATOM 2323 N N . LEU A 1 326 ? 15.031 -12.094 -19.734 1 85.94 326 LEU A N 1
ATOM 2324 C CA . LEU A 1 326 ? 14.5 -13 -18.719 1 85.94 326 LEU A CA 1
ATOM 2325 C C . LEU A 1 326 ? 13.562 -12.258 -17.766 1 85.94 326 LEU A C 1
ATOM 2327 O O . LEU A 1 326 ? 12.492 -12.766 -17.438 1 85.94 326 LEU A O 1
ATOM 2331 N N . TYR A 1 327 ? 13.938 -11.062 -17.422 1 90.69 327 TYR A N 1
ATOM 2332 C CA . TYR A 1 327 ? 13.109 -10.25 -16.547 1 90.69 327 TYR A CA 1
ATOM 2333 C C . TYR A 1 327 ? 11.844 -9.781 -17.25 1 90.69 327 TYR A C 1
ATOM 2335 O O . TYR A 1 327 ? 10.766 -9.75 -16.656 1 90.69 327 TYR A O 1
ATOM 2343 N N . VAL A 1 328 ? 11.992 -9.461 -18.5 1 91.06 328 VAL A N 1
ATOM 2344 C CA . VAL A 1 328 ? 10.859 -8.977 -19.266 1 91.06 328 VAL A CA 1
ATOM 2345 C C . VAL A 1 328 ? 9.828 -10.086 -19.438 1 91.06 328 VAL A C 1
ATOM 2347 O O . VAL A 1 328 ? 8.633 -9.883 -19.188 1 91.06 328 VAL A O 1
ATOM 2350 N N . ARG A 1 329 ? 10.273 -11.25 -19.766 1 90.06 329 ARG A N 1
ATOM 2351 C CA . ARG A 1 329 ? 9.367 -12.383 -19.938 1 90.06 329 ARG A CA 1
ATOM 2352 C C . ARG A 1 329 ? 8.727 -12.773 -18.609 1 90.06 329 ARG A C 1
ATOM 2354 O O . ARG A 1 329 ? 7.527 -13.07 -18.562 1 90.06 329 ARG A O 1
ATOM 2361 N N . HIS A 1 330 ? 9.547 -12.812 -17.578 1 93.31 330 HIS A N 1
ATOM 2362 C CA . HIS A 1 330 ? 9.039 -13.102 -16.234 1 93.31 330 HIS A CA 1
ATOM 2363 C C . HIS A 1 330 ? 7.965 -12.102 -15.828 1 93.31 330 HIS A C 1
ATOM 2365 O O . HIS A 1 330 ? 6.914 -12.492 -15.312 1 93.31 330 HIS A O 1
ATOM 2371 N N . ALA A 1 331 ? 8.219 -10.828 -16.094 1 96.25 331 ALA A N 1
ATOM 2372 C CA . ALA A 1 331 ? 7.281 -9.766 -15.727 1 96.25 331 ALA A CA 1
ATOM 2373 C C . ALA A 1 331 ? 5.957 -9.922 -16.469 1 96.25 331 ALA A C 1
ATOM 2375 O O . ALA A 1 331 ? 4.887 -9.867 -15.867 1 96.25 331 ALA A O 1
ATOM 2376 N N . TRP A 1 332 ? 6.035 -10.156 -17.734 1 94.44 332 TRP A N 1
ATOM 2377 C CA . TRP A 1 332 ? 4.824 -10.227 -18.562 1 94.44 332 TRP A CA 1
ATOM 2378 C C . TRP A 1 332 ? 4.004 -11.461 -18.203 1 94.44 332 TRP A C 1
ATOM 2380 O O . TRP A 1 332 ? 2.781 -11.383 -18.062 1 94.44 332 TRP A O 1
ATOM 2390 N N . GLN A 1 333 ? 4.664 -12.609 -18.094 1 95.19 333 GLN A N 1
ATOM 2391 C CA . GLN A 1 333 ? 3.965 -13.828 -17.719 1 95.19 333 GLN A CA 1
ATOM 2392 C C . GLN A 1 333 ? 3.375 -13.711 -16.312 1 95.19 333 GLN A C 1
ATOM 2394 O O . GLN A 1 333 ? 2.227 -14.102 -16.078 1 95.19 333 GLN A O 1
ATOM 2399 N N . GLY A 1 334 ? 4.121 -13.172 -15.375 1 97.38 334 GLY A N 1
ATOM 2400 C CA . GLY A 1 334 ? 3.662 -13.016 -14.008 1 97.38 334 GLY A CA 1
ATOM 2401 C C . GLY A 1 334 ? 2.506 -12.039 -13.875 1 97.38 334 GLY A C 1
ATOM 2402 O O . GLY A 1 334 ? 1.613 -12.234 -13.047 1 97.38 334 GLY A O 1
ATOM 2403 N N . ALA A 1 335 ? 2.51 -10.945 -14.664 1 97.31 335 ALA A N 1
ATOM 2404 C CA . ALA A 1 335 ? 1.478 -9.914 -14.602 1 97.31 335 ALA A CA 1
ATOM 2405 C C . ALA A 1 335 ? 0.121 -10.469 -15.023 1 97.31 335 ALA A C 1
ATOM 2407 O O . ALA A 1 335 ? -0.92 -10.023 -14.539 1 97.31 335 ALA A O 1
ATOM 2408 N N . THR A 1 336 ? 0.133 -11.469 -15.82 1 96.06 336 THR A N 1
ATOM 2409 C CA . THR A 1 336 ? -1.112 -12.039 -16.312 1 96.06 336 THR A CA 1
ATOM 2410 C C . THR A 1 336 ? -1.59 -13.164 -15.398 1 96.06 336 THR A C 1
ATOM 2412 O O . THR A 1 336 ? -2.785 -13.461 -15.336 1 96.06 336 THR A O 1
ATOM 2415 N N . MET A 1 337 ? -0.667 -13.789 -14.695 1 96.81 337 MET A N 1
ATOM 2416 C CA . MET A 1 337 ? -0.977 -14.906 -13.805 1 96.81 337 MET A CA 1
ATOM 2417 C C . MET A 1 337 ? -1.946 -14.477 -12.711 1 96.81 337 MET A C 1
ATOM 2419 O O . MET A 1 337 ? -1.741 -13.445 -12.062 1 96.81 337 MET A O 1
ATOM 2423 N N . LEU A 1 338 ? -3.004 -15.203 -12.484 1 98.31 338 LEU A N 1
ATOM 2424 C CA . LEU A 1 338 ? -4.047 -14.977 -11.492 1 98.31 338 LEU A CA 1
ATOM 2425 C C . LEU A 1 3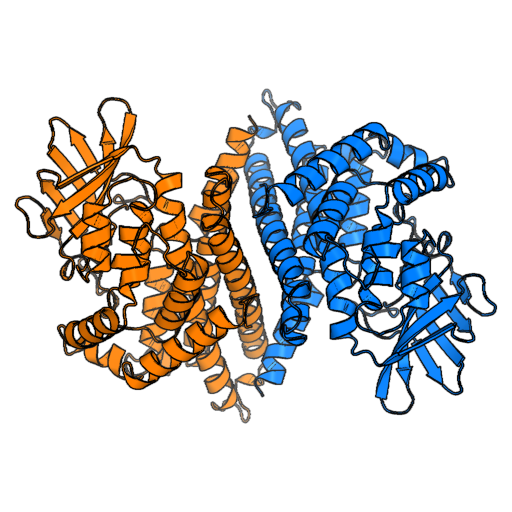38 ? -4.809 -13.688 -11.781 1 98.31 338 LEU A C 1
ATOM 2427 O O . LEU A 1 338 ? -5.445 -13.125 -10.891 1 98.31 338 LEU A O 1
ATOM 2431 N N . GLY A 1 339 ? -4.691 -13.141 -13.031 1 97.62 339 GLY A N 1
ATOM 2432 C CA . GLY A 1 339 ? -5.43 -11.961 -13.445 1 97.62 339 GLY A CA 1
ATOM 2433 C C . GLY A 1 339 ? -4.547 -10.734 -13.633 1 97.62 339 GLY A C 1
ATOM 2434 O O . GLY A 1 339 ? -3.666 -10.469 -12.812 1 97.62 339 GLY A O 1
ATOM 2435 N N . ASP A 1 340 ? -4.812 -10 -14.727 1 97 340 ASP A N 1
ATOM 2436 C CA . ASP A 1 340 ? -4.047 -8.773 -14.945 1 97 340 ASP A CA 1
ATOM 2437 C C . ASP A 1 340 ? -4.566 -7.633 -14.07 1 97 340 ASP A C 1
ATOM 2439 O O . ASP A 1 340 ? -5.648 -7.734 -13.492 1 97 340 ASP A O 1
ATOM 2443 N N . SER A 1 341 ? -3.783 -6.582 -14.031 1 97.62 341 SER A N 1
ATOM 2444 C CA . SER A 1 341 ? -4.043 -5.496 -13.094 1 97.62 341 SER A CA 1
ATOM 2445 C C . SER A 1 341 ? -5.414 -4.875 -13.328 1 97.62 341 SER A C 1
ATOM 2447 O O . SER A 1 341 ? -6.18 -4.664 -12.391 1 97.62 341 SER A O 1
ATOM 2449 N N . ARG A 1 342 ? -5.754 -4.605 -14.562 1 95.69 342 ARG A N 1
ATOM 2450 C CA . ARG A 1 342 ? -7.023 -3.969 -14.898 1 95.69 342 ARG A CA 1
ATOM 2451 C C . ARG A 1 342 ? -8.203 -4.816 -14.43 1 95.69 342 ARG A C 1
ATOM 2453 O O . ARG A 1 342 ? -9.141 -4.305 -13.82 1 95.69 342 ARG A O 1
ATOM 2460 N N . ALA A 1 343 ? -8.148 -6.07 -14.734 1 97 343 ALA A N 1
ATOM 2461 C CA . ALA A 1 343 ? -9.219 -6.98 -14.344 1 97 343 ALA A CA 1
ATOM 2462 C C . ALA A 1 343 ? -9.336 -7.074 -12.82 1 97 343 ALA A C 1
ATOM 2464 O O . ALA A 1 343 ? -10.438 -7.133 -12.273 1 97 343 ALA A O 1
ATOM 2465 N N . LEU A 1 344 ? -8.234 -7.129 -12.148 1 98 344 LEU A N 1
ATOM 2466 C CA . LEU A 1 344 ? -8.219 -7.242 -10.695 1 98 344 LEU A CA 1
ATOM 2467 C C . LEU A 1 344 ? -8.797 -5.988 -10.047 1 98 344 LEU A C 1
ATOM 2469 O O . LEU A 1 344 ? -9.641 -6.078 -9.148 1 98 344 LEU A O 1
ATOM 2473 N N . TYR A 1 345 ? -8.328 -4.797 -10.5 1 96.31 345 TYR A N 1
ATOM 2474 C CA . TYR A 1 345 ? -8.898 -3.557 -9.984 1 96.31 345 TYR A CA 1
ATOM 2475 C C . TYR A 1 345 ? -10.406 -3.514 -10.211 1 96.31 345 TYR A C 1
ATOM 2477 O O . TYR A 1 345 ? -11.164 -3.131 -9.32 1 96.31 345 TYR A O 1
ATOM 2485 N N . HIS A 1 346 ? -10.789 -3.9 -11.391 1 94.5 346 HIS A N 1
ATOM 2486 C CA . HIS A 1 346 ? -12.211 -3.92 -11.727 1 94.5 346 HIS A CA 1
ATOM 2487 C C . HIS A 1 346 ? -12.984 -4.84 -10.789 1 94.5 346 HIS A C 1
ATOM 2489 O O . HIS A 1 346 ? -14.078 -4.492 -10.336 1 94.5 346 HIS A O 1
ATOM 2495 N N . GLU A 1 347 ? -12.445 -5.969 -10.523 1 94.75 347 GLU A N 1
ATOM 2496 C CA . GLU A 1 347 ? -13.133 -6.938 -9.672 1 94.75 347 GLU A CA 1
ATOM 2497 C C . GLU A 1 347 ? -13.297 -6.402 -8.25 1 94.75 347 GLU A C 1
ATOM 2499 O O . GLU A 1 347 ? -14.359 -6.559 -7.641 1 94.75 347 GLU A O 1
ATOM 2504 N N . VAL A 1 348 ? -12.273 -5.805 -7.699 1 94.88 348 VAL A N 1
ATOM 2505 C CA . VAL A 1 348 ? -12.344 -5.223 -6.363 1 94.88 348 VAL A CA 1
ATOM 2506 C C . VAL A 1 348 ? -13.414 -4.133 -6.328 1 94.88 348 VAL A C 1
ATOM 2508 O O . VAL A 1 348 ? -14.258 -4.109 -5.43 1 94.88 348 VAL A O 1
ATOM 2511 N N . GLY A 1 349 ? -13.43 -3.232 -7.309 1 93.12 349 GLY A N 1
ATOM 2512 C CA . GLY A 1 349 ? -14.414 -2.166 -7.395 1 93.12 349 GLY A CA 1
ATOM 2513 C C . GLY A 1 349 ? -15.836 -2.678 -7.531 1 93.12 349 GLY A C 1
ATOM 2514 O O . GLY A 1 349 ? -16.75 -2.166 -6.883 1 93.12 349 GLY A O 1
ATOM 2515 N N . ARG A 1 350 ? -16 -3.697 -8.336 1 89.62 350 ARG A N 1
ATOM 2516 C CA . ARG A 1 350 ? -17.312 -4.273 -8.594 1 89.62 350 ARG A CA 1
ATOM 2517 C C . ARG A 1 350 ? -17.906 -4.883 -7.328 1 89.62 350 ARG A C 1
ATOM 2519 O O . ARG A 1 350 ? -19.078 -4.672 -7.023 1 89.62 350 ARG A O 1
ATOM 2526 N N . ARG A 1 351 ? -17.141 -5.598 -6.586 1 88.25 351 ARG A N 1
ATOM 2527 C CA . ARG A 1 351 ? -17.625 -6.242 -5.367 1 88.25 351 ARG A CA 1
ATOM 2528 C C . ARG A 1 351 ? -18.062 -5.207 -4.34 1 88.25 351 ARG A C 1
ATOM 2530 O O . ARG A 1 351 ? -19.047 -5.426 -3.617 1 88.25 351 ARG A O 1
ATOM 2537 N N . TYR A 1 352 ? -17.328 -4.117 -4.301 1 87.31 352 TYR A N 1
ATOM 2538 C CA . TYR A 1 352 ? -17.719 -3.051 -3.391 1 87.31 352 TYR A CA 1
ATOM 2539 C C . TYR A 1 352 ? -19.047 -2.43 -3.816 1 87.31 352 TYR A C 1
ATOM 2541 O O . TYR A 1 352 ? -19.938 -2.225 -2.99 1 87.31 352 TYR A O 1
ATOM 2549 N N . ALA A 1 353 ? -19.141 -2.162 -5.117 1 79.69 353 ALA A N 1
ATOM 2550 C CA . ALA A 1 353 ? -20.328 -1.5 -5.633 1 79.69 353 ALA A CA 1
ATOM 2551 C C . ALA A 1 353 ? -21.562 -2.389 -5.477 1 79.69 353 ALA A C 1
ATOM 2553 O O . ALA A 1 353 ? -22.672 -1.893 -5.246 1 79.69 353 ALA A O 1
ATOM 2554 N N . GLU A 1 354 ? -21.312 -3.734 -5.559 1 76.12 354 GLU A N 1
ATOM 2555 C CA . GLU A 1 354 ? -22.438 -4.664 -5.457 1 76.12 354 GLU A CA 1
ATOM 2556 C C . GLU A 1 354 ? -22.766 -4.98 -3.998 1 76.12 354 GLU A C 1
ATOM 2558 O O . GLU A 1 354 ? -23.906 -5.312 -3.668 1 76.12 354 GLU A O 1
ATOM 2563 N N . GLY A 1 355 ? -21.688 -5.129 -3.164 1 65.31 355 GLY A N 1
ATOM 2564 C CA . GLY A 1 355 ? -21.938 -5.395 -1.754 1 65.31 355 GLY A CA 1
ATOM 2565 C C . GLY A 1 355 ? -22.562 -4.223 -1.024 1 65.31 355 GLY A C 1
ATOM 2566 O O . GLY A 1 355 ? -23.234 -4.406 -0.006 1 65.31 355 GLY A O 1
ATOM 2567 N N . ALA A 1 356 ? -22.141 -2.977 -1.505 1 50.38 356 ALA A N 1
ATOM 2568 C CA . ALA A 1 356 ? -22.781 -1.783 -0.956 1 50.38 356 ALA A CA 1
ATOM 2569 C C . ALA A 1 356 ? -24.25 -1.737 -1.314 1 50.38 356 ALA A C 1
ATOM 2571 O O . ALA A 1 356 ? -24.969 -0.809 -0.925 1 50.38 356 ALA A O 1
ATOM 2572 N N . LYS A 1 357 ? -24.797 -2.686 -2.018 1 38.47 357 LYS A N 1
ATOM 2573 C CA . LYS A 1 357 ? -26.234 -2.75 -2.285 1 38.47 357 LYS A CA 1
ATOM 2574 C C . LYS A 1 357 ? -27.016 -3.098 -1.021 1 38.47 357 LYS A C 1
ATOM 2576 O O . LYS A 1 357 ? -26.531 -3.85 -0.173 1 38.47 357 LYS A O 1
ATOM 2581 N N . MET B 1 1 ? -12.414 -1.847 5.078 1 49.59 1 MET B N 1
ATOM 2582 C CA . MET B 1 1 ? -11.375 -2.854 5.297 1 49.59 1 MET B CA 1
ATOM 2583 C C . MET B 1 1 ? -10.625 -2.582 6.594 1 49.59 1 MET B C 1
ATOM 2585 O O . MET B 1 1 ? -10.438 -1.426 6.977 1 49.59 1 MET B O 1
ATOM 2589 N N . ASP B 1 2 ? -10.805 -3.428 7.633 1 53.41 2 ASP B N 1
ATOM 2590 C CA . ASP B 1 2 ? -10 -3.393 8.852 1 53.41 2 ASP B CA 1
ATOM 2591 C C . ASP B 1 2 ? -8.555 -3.764 8.555 1 53.41 2 ASP B C 1
ATOM 2593 O O . ASP B 1 2 ? -8.25 -4.918 8.242 1 53.41 2 ASP B O 1
ATOM 2597 N N . VAL B 1 3 ? -7.746 -2.906 8.055 1 58.59 3 VAL B N 1
ATOM 2598 C CA . VAL B 1 3 ? -6.387 -3.043 7.539 1 58.59 3 VAL B CA 1
ATOM 2599 C C . VAL B 1 3 ? -5.508 -3.744 8.57 1 58.59 3 VAL B C 1
ATOM 2601 O O . VAL B 1 3 ? -5.086 -3.133 9.555 1 58.59 3 VAL B O 1
ATOM 2604 N N . GLY B 1 4 ? -5.434 -4.945 8.664 1 67.12 4 GLY B N 1
ATOM 2605 C CA . GLY B 1 4 ? -4.352 -5.59 9.383 1 67.12 4 GLY B CA 1
ATOM 2606 C C . GLY B 1 4 ? -4.273 -5.172 10.844 1 67.12 4 GLY B C 1
ATOM 2607 O O . GLY B 1 4 ? -3.195 -5.188 11.445 1 67.12 4 GLY B O 1
ATOM 2608 N N . LEU B 1 5 ? -5.27 -4.625 11.406 1 82.56 5 LEU B N 1
ATOM 2609 C CA . LEU B 1 5 ? -5.305 -4.188 12.805 1 82.56 5 LEU B CA 1
ATOM 2610 C C . LEU B 1 5 ? -5.535 -5.371 13.734 1 82.56 5 LEU B C 1
ATOM 2612 O O . LEU B 1 5 ? -6.305 -6.281 13.414 1 82.56 5 LEU B O 1
ATOM 2616 N N . ASN B 1 6 ? -4.812 -5.41 14.781 1 82.69 6 ASN B N 1
ATOM 2617 C CA . ASN B 1 6 ? -5.051 -6.43 15.789 1 82.69 6 ASN B CA 1
ATOM 2618 C C . ASN B 1 6 ? -6.312 -6.133 16.594 1 82.69 6 ASN B C 1
ATOM 2620 O O . ASN B 1 6 ? -6.957 -5.102 16.391 1 82.69 6 ASN B O 1
ATOM 2624 N N . ALA B 1 7 ? -6.707 -6.988 17.469 1 84 7 ALA B N 1
ATOM 2625 C CA . ALA B 1 7 ? -7.961 -6.891 18.219 1 84 7 ALA B CA 1
ATOM 2626 C C . ALA B 1 7 ? -8.016 -5.605 19.047 1 84 7 ALA B C 1
ATOM 2628 O O . ALA B 1 7 ? -9.062 -4.961 19.125 1 84 7 ALA B O 1
ATOM 2629 N N . GLU B 1 8 ? -6.891 -5.27 19.625 1 88.25 8 GLU B N 1
ATOM 2630 C CA . GLU B 1 8 ? -6.828 -4.059 20.438 1 88.25 8 GLU B CA 1
ATOM 2631 C C . GLU B 1 8 ? -6.992 -2.809 19.578 1 88.25 8 GLU B C 1
ATOM 2633 O O . GLU B 1 8 ? -7.695 -1.871 19.953 1 88.25 8 GLU B O 1
ATOM 2638 N N . GLN B 1 9 ? -6.383 -2.842 18.453 1 90.38 9 GLN B N 1
ATOM 2639 C CA . GLN B 1 9 ? -6.465 -1.721 17.516 1 90.38 9 GLN B CA 1
ATOM 2640 C C . GLN B 1 9 ? -7.871 -1.592 16.938 1 90.38 9 GLN B C 1
ATOM 2642 O O . GLN B 1 9 ? -8.375 -0.481 16.75 1 90.38 9 GLN B O 1
ATOM 2647 N N . LEU B 1 10 ? -8.492 -2.695 16.734 1 90.69 10 LEU B N 1
ATOM 2648 C CA . LEU B 1 10 ? -9.867 -2.693 16.25 1 90.69 10 LEU B CA 1
ATOM 2649 C C . LEU B 1 10 ? -10.805 -2.145 17.328 1 90.69 10 LEU B C 1
ATOM 2651 O O . LEU B 1 10 ? -11.734 -1.389 17.016 1 90.69 10 LEU B O 1
ATOM 2655 N N . SER B 1 11 ? -10.539 -2.557 18.516 1 92.88 11 SER B N 1
ATOM 2656 C CA . SER B 1 11 ? -11.328 -2.041 19.641 1 92.88 11 SER B CA 1
ATOM 2657 C C . SER B 1 11 ? -11.156 -0.532 19.781 1 92.88 11 SER B C 1
ATOM 2659 O O . SER B 1 11 ? -12.117 0.181 20.078 1 92.88 11 SER B O 1
ATOM 2661 N N . LEU B 1 12 ? -9.961 -0.073 19.578 1 93.81 12 LEU B N 1
ATOM 2662 C CA . LEU B 1 12 ? -9.688 1.359 19.609 1 93.81 12 LEU B CA 1
ATOM 2663 C C . LEU B 1 12 ? -10.461 2.084 18.516 1 93.81 12 LEU B C 1
ATOM 2665 O O . LEU B 1 12 ? -11.094 3.113 18.781 1 93.81 12 LEU B O 1
ATOM 2669 N N . ARG B 1 13 ? -10.391 1.596 17.359 1 95.12 13 ARG B N 1
ATOM 2670 C CA . ARG B 1 13 ? -11.117 2.174 16.234 1 95.12 13 ARG B CA 1
ATOM 2671 C C . ARG B 1 13 ? -12.594 2.332 16.562 1 95.12 13 ARG B C 1
ATOM 2673 O O . ARG B 1 13 ? -13.172 3.404 16.359 1 95.12 13 ARG B O 1
ATOM 2680 N N . ASP B 1 14 ? -13.203 1.27 17.047 1 95 14 ASP B N 1
ATOM 2681 C CA . ASP B 1 14 ? -14.633 1.277 17.344 1 95 14 ASP B CA 1
ATOM 2682 C C . ASP B 1 14 ? -14.953 2.268 18.469 1 95 14 ASP B C 1
ATOM 2684 O O . ASP B 1 14 ? -15.969 2.971 18.406 1 95 14 ASP B O 1
ATOM 2688 N N . ALA B 1 15 ? -14.109 2.285 19.453 1 95.19 15 ALA B N 1
ATOM 2689 C CA . ALA B 1 15 ? -14.305 3.223 20.547 1 95.19 15 ALA B CA 1
ATOM 2690 C C . ALA B 1 15 ? -14.234 4.668 20.062 1 95.19 15 ALA B C 1
ATOM 2692 O O . ALA B 1 15 ? -15.078 5.488 20.422 1 95.19 15 ALA B O 1
ATOM 2693 N N . VAL B 1 16 ? -13.219 4.988 19.266 1 96.12 16 VAL B N 1
ATOM 2694 C CA . VAL B 1 16 ? -13.039 6.336 18.734 1 96.12 16 VAL B CA 1
ATOM 2695 C C . VAL B 1 16 ? -14.227 6.703 17.844 1 96.12 16 VAL B C 1
ATOM 2697 O O . VAL B 1 16 ? -14.758 7.812 17.938 1 96.12 16 VAL B O 1
ATOM 2700 N N . ARG B 1 17 ? -14.586 5.805 17.047 1 94.56 17 ARG B N 1
ATOM 2701 C CA . ARG B 1 17 ? -15.719 6.016 16.156 1 94.56 17 ARG B CA 1
ATOM 2702 C C . ARG B 1 17 ? -16.984 6.328 16.953 1 94.56 17 ARG B C 1
ATOM 2704 O O . ARG B 1 17 ? -17.734 7.254 16.609 1 94.56 17 ARG B O 1
ATOM 2711 N N . ASP B 1 18 ? -17.266 5.586 17.969 1 94.5 18 ASP B N 1
ATOM 2712 C CA . ASP B 1 18 ? -18.453 5.777 18.797 1 94.5 18 ASP B CA 1
ATOM 2713 C C . ASP B 1 18 ? -18.422 7.133 19.5 1 94.5 18 ASP B C 1
ATOM 2715 O O . ASP B 1 18 ? -19.438 7.824 19.578 1 94.5 18 ASP B O 1
ATOM 2719 N N . ILE B 1 19 ? -17.328 7.465 19.984 1 94.19 19 ILE B N 1
ATOM 2720 C CA . ILE B 1 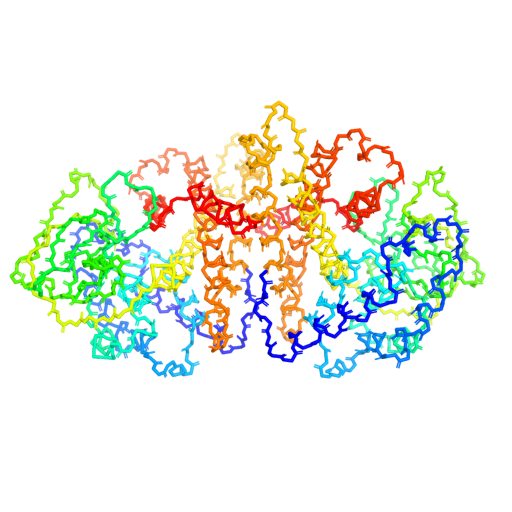19 ? -17.172 8.75 20.672 1 94.19 19 ILE B CA 1
ATOM 2721 C C . ILE B 1 19 ? -17.422 9.891 19.688 1 94.19 19 ILE B C 1
ATOM 2723 O O . ILE B 1 19 ? -18.141 10.844 20 1 94.19 19 ILE B O 1
ATOM 2727 N N . LEU B 1 20 ? -16.812 9.773 18.469 1 93.5 20 LEU B N 1
ATOM 2728 C CA . LEU B 1 20 ? -16.953 10.836 17.469 1 93.5 20 LEU B CA 1
ATOM 2729 C C . LEU B 1 20 ? -18.406 10.914 16.969 1 93.5 20 LEU B C 1
ATOM 2731 O O . LEU B 1 20 ? -18.906 12.008 16.688 1 93.5 20 LEU B O 1
ATOM 2735 N N . ARG B 1 21 ? -19.062 9.805 16.875 1 89.44 21 ARG B N 1
ATOM 2736 C CA . ARG B 1 21 ? -20.469 9.797 16.5 1 89.44 21 ARG B CA 1
ATOM 2737 C C . ARG B 1 21 ? -21.328 10.523 17.531 1 89.44 21 ARG B C 1
ATOM 2739 O O . ARG B 1 21 ? -22.281 11.227 17.188 1 89.44 21 ARG B O 1
ATOM 2746 N N . ALA B 1 22 ? -20.969 10.352 18.734 1 87.81 22 ALA B N 1
ATOM 2747 C CA . ALA B 1 22 ? -21.719 10.961 19.828 1 87.81 22 ALA B CA 1
ATOM 2748 C C . ALA B 1 22 ? -21.375 12.438 19.969 1 87.81 22 ALA B C 1
ATOM 2750 O O . ALA B 1 22 ? -22.25 13.273 20.188 1 87.81 22 ALA B O 1
ATOM 2751 N N . GLU B 1 23 ? -20.125 12.773 19.828 1 84 23 GLU B N 1
ATOM 2752 C CA . GLU B 1 23 ? -19.641 14.109 20.156 1 84 23 GLU B CA 1
ATOM 2753 C C . GLU B 1 23 ? -19.641 15.016 18.922 1 84 23 GLU B C 1
ATOM 2755 O O . GLU B 1 23 ? -19.641 16.234 19.047 1 84 23 GLU B O 1
ATOM 2760 N N . CYS B 1 24 ? -19.484 14.391 17.734 1 78.75 24 CYS B N 1
ATOM 2761 C CA . CYS B 1 24 ? -19.391 15.148 16.5 1 78.75 24 CYS B CA 1
ATOM 2762 C C . CYS B 1 24 ? -20.5 14.758 15.523 1 78.75 24 CYS B C 1
ATOM 2764 O O . CYS B 1 24 ? -20.219 14.258 14.43 1 78.75 24 CYS B O 1
ATOM 2766 N N . PRO B 1 25 ? -21.703 15.109 15.938 1 70.06 25 PRO B N 1
ATOM 2767 C CA . PRO B 1 25 ? -22.75 14.836 14.945 1 70.06 25 PRO B CA 1
ATOM 2768 C C . PRO B 1 25 ? -22.547 15.609 13.648 1 70.06 25 PRO B C 1
ATOM 2770 O O . PRO B 1 25 ? -21.75 16.547 13.602 1 70.06 25 PRO B O 1
ATOM 2773 N N . PRO B 1 26 ? -23.172 15.102 12.562 1 63.75 26 PRO B N 1
ATOM 2774 C CA . PRO B 1 26 ? -22.969 15.672 11.234 1 63.75 26 PRO B CA 1
ATOM 2775 C C . PRO B 1 26 ? -23.062 17.203 11.227 1 63.75 26 PRO B C 1
ATOM 2777 O O . PRO B 1 26 ? -22.375 17.859 10.438 1 63.75 26 PRO B O 1
ATOM 2780 N N . ASP B 1 27 ? -23.703 17.641 12.164 1 65.81 27 ASP B N 1
ATOM 2781 C CA . ASP B 1 27 ? -23.891 19.078 12.148 1 65.81 27 ASP B CA 1
ATOM 2782 C C . ASP B 1 27 ? -22.766 19.781 12.906 1 65.81 27 ASP B C 1
ATOM 2784 O O . ASP B 1 27 ? -22.641 21.016 12.844 1 65.81 27 ASP B O 1
ATOM 2788 N N . ALA B 1 28 ? -22 19.016 13.508 1 64.94 28 ALA B N 1
ATOM 2789 C CA . ALA B 1 28 ? -20.938 19.609 14.305 1 64.94 28 ALA B CA 1
ATOM 2790 C C . ALA B 1 28 ? -19.969 20.406 13.43 1 64.94 28 ALA B C 1
ATOM 2792 O O . ALA B 1 28 ? -19.562 21.516 13.781 1 64.94 28 ALA B O 1
ATOM 2793 N N . ALA B 1 29 ? -19.625 19.875 12.359 1 64.44 29 ALA B N 1
ATOM 2794 C CA . ALA B 1 29 ? -18.719 20.578 11.453 1 64.44 29 ALA B CA 1
ATOM 2795 C C . ALA B 1 29 ? -19.359 21.844 10.898 1 64.44 29 ALA B C 1
ATOM 2797 O O . ALA B 1 29 ? -18.688 22.875 10.734 1 64.44 29 ALA B O 1
ATOM 2798 N N . ARG B 1 30 ? -20.625 21.766 10.781 1 71.31 30 ARG B N 1
ATOM 2799 C CA . ARG B 1 30 ? -21.359 22.953 10.336 1 71.31 30 ARG B CA 1
ATOM 2800 C C . ARG B 1 30 ? -21.359 24.031 11.414 1 71.31 30 ARG B C 1
ATOM 2802 O O . ARG B 1 30 ? -21.25 25.219 11.109 1 71.31 30 ARG B O 1
ATOM 2809 N N . GLN B 1 31 ? -21.469 23.531 12.57 1 71.06 31 GLN B N 1
ATOM 2810 C CA . GLN B 1 31 ? -21.547 24.469 13.68 1 71.06 31 GLN B CA 1
ATOM 2811 C C . GLN B 1 31 ? -20.219 25.203 13.875 1 71.06 31 GLN B C 1
ATOM 2813 O O . GLN B 1 31 ? -20.188 26.328 14.383 1 71.06 31 GLN B O 1
ATOM 2818 N N . ALA B 1 32 ? -19.141 24.531 13.484 1 69.44 32 ALA B N 1
ATOM 2819 C CA . ALA B 1 32 ? -17.844 25.188 13.57 1 69.44 32 ALA B CA 1
ATOM 2820 C C . ALA B 1 32 ? -17.766 26.422 12.672 1 69.44 32 ALA B C 1
ATOM 2822 O O . ALA B 1 32 ? -16.984 27.328 12.93 1 69.44 32 ALA B O 1
ATOM 2823 N N . MET B 1 33 ? -18.609 26.391 11.75 1 71.06 33 MET B N 1
ATOM 2824 C CA . MET B 1 33 ? -18.672 27.531 10.852 1 71.06 33 MET B CA 1
ATOM 2825 C C . MET B 1 33 ? -19.344 28.719 11.531 1 71.06 33 MET B C 1
ATOM 2827 O O . MET B 1 33 ? -19.016 29.875 11.242 1 71.06 33 MET B O 1
ATOM 2831 N N . THR B 1 34 ? -20.203 28.328 12.461 1 75 34 THR B N 1
ATOM 2832 C CA . THR B 1 34 ? -21 29.406 13.078 1 75 34 THR B CA 1
ATOM 2833 C C . THR B 1 34 ? -20.484 29.719 14.477 1 75 34 THR B C 1
ATOM 2835 O O . THR B 1 34 ? -20.672 30.828 14.977 1 75 34 THR B O 1
ATOM 2838 N N . ASP B 1 35 ? -19.891 28.781 15.117 1 79.5 35 ASP B N 1
ATOM 2839 C CA . ASP B 1 35 ? -19.312 28.953 16.438 1 79.5 35 ASP B CA 1
ATOM 2840 C C . ASP B 1 35 ? -17.812 28.594 16.438 1 79.5 35 ASP B C 1
ATOM 2842 O O . ASP B 1 35 ? -17.453 27.438 16.578 1 79.5 35 ASP B O 1
ATOM 2846 N N . PRO B 1 36 ? -17 29.609 16.422 1 77.31 36 PRO B N 1
ATOM 2847 C CA . PRO B 1 36 ? -15.562 29.359 16.266 1 77.31 36 PRO B CA 1
ATOM 2848 C C . PRO B 1 36 ? -14.945 28.703 17.5 1 77.31 36 PRO B C 1
ATOM 2850 O O . PRO B 1 36 ? -13.836 28.188 17.438 1 77.31 36 PRO B O 1
ATOM 2853 N N . ASP B 1 37 ? -15.688 28.672 18.656 1 84.56 37 ASP B N 1
ATOM 2854 C CA . ASP B 1 37 ? -15.094 28.156 19.891 1 84.56 37 ASP B CA 1
ATOM 2855 C C . ASP B 1 37 ? -15.664 26.781 20.234 1 84.56 37 ASP B C 1
ATOM 2857 O O . ASP B 1 37 ? -15.266 26.172 21.234 1 84.56 37 ASP B O 1
ATOM 2861 N N . ARG B 1 38 ? -16.422 26.312 19.422 1 82.44 38 ARG B N 1
ATOM 2862 C CA . ARG B 1 38 ? -17.078 25.031 19.703 1 82.44 38 ARG B CA 1
ATOM 2863 C C . ARG B 1 38 ? -16.062 23.906 19.844 1 82.44 38 ARG B C 1
ATOM 2865 O O . ARG B 1 38 ? -16.25 22.969 20.625 1 82.44 38 ARG B O 1
ATOM 2872 N N . TRP B 1 39 ? -14.945 24.047 19.188 1 90.06 39 TRP B N 1
ATOM 2873 C CA . TRP B 1 39 ? -13.93 23 19.203 1 90.06 39 TRP B CA 1
ATOM 2874 C C . TRP B 1 39 ? -13.359 22.812 20.609 1 90.06 39 TRP B C 1
ATOM 2876 O O . TRP B 1 39 ? -12.891 21.734 20.953 1 90.06 39 TRP B O 1
ATOM 2886 N N . ARG B 1 40 ? -13.492 23.75 21.5 1 93.12 40 ARG B N 1
ATOM 2887 C CA . ARG B 1 40 ? -12.844 23.734 22.812 1 93.12 40 ARG B CA 1
ATOM 2888 C C . ARG B 1 40 ? -13.461 22.672 23.719 1 93.12 40 ARG B C 1
ATOM 2890 O O . ARG B 1 40 ? -12.75 21.984 24.438 1 93.12 40 ARG B O 1
ATOM 2897 N N . ALA B 1 41 ? -14.797 22.625 23.641 1 90.19 41 ALA B N 1
ATOM 2898 C CA . ALA B 1 41 ? -15.477 21.641 24.453 1 90.19 41 ALA B CA 1
ATOM 2899 C C . ALA B 1 41 ? -15.102 20.219 24.031 1 90.19 41 ALA B C 1
ATOM 2901 O O . ALA B 1 41 ? -14.836 19.359 24.859 1 90.19 41 ALA B O 1
ATOM 2902 N N . LEU B 1 42 ? -15.094 20.047 22.734 1 90.94 42 LEU B N 1
ATOM 2903 C CA . LEU B 1 42 ? -14.734 18.734 22.219 1 90.94 42 LEU B CA 1
ATOM 2904 C C . LEU B 1 42 ? -13.266 18.438 22.484 1 90.94 42 LEU B C 1
ATOM 2906 O O . LEU B 1 42 ? -12.898 17.281 22.75 1 90.94 42 LEU B O 1
ATOM 2910 N N . TRP B 1 43 ? -12.406 19.406 22.406 1 95.56 43 TRP B N 1
ATOM 2911 C CA . TRP B 1 43 ? -10.984 19.234 22.688 1 95.56 43 TRP B CA 1
ATOM 2912 C C . TRP B 1 43 ? -10.766 18.797 24.141 1 95.56 43 TRP B C 1
ATOM 2914 O O . TRP B 1 43 ? -9.984 17.875 24.406 1 95.56 43 TRP B O 1
ATOM 2924 N N . LYS B 1 44 ? -11.477 19.469 25.031 1 95.44 44 LYS B N 1
ATOM 2925 C CA . LYS B 1 44 ? -11.375 19.078 26.438 1 95.44 44 LYS B CA 1
ATOM 2926 C C . LYS B 1 44 ? -11.773 17.625 26.641 1 95.44 44 LYS B C 1
ATOM 2928 O O . LYS B 1 44 ? -11.117 16.891 27.391 1 95.44 44 LYS B O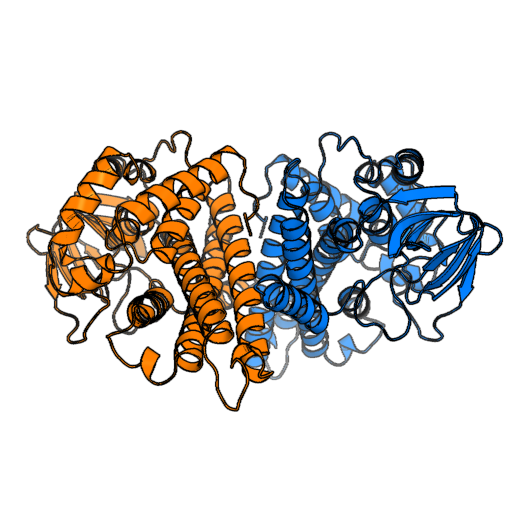 1
ATOM 2933 N N . THR B 1 45 ? -12.805 17.234 25.953 1 93.81 45 THR B N 1
ATOM 2934 C CA . THR B 1 45 ? -13.281 15.859 26.047 1 93.81 45 THR B CA 1
ATOM 2935 C C . THR B 1 45 ? -12.203 14.883 25.578 1 93.81 45 THR B C 1
ATOM 2937 O O . THR B 1 45 ? -11.93 13.883 26.25 1 93.81 45 THR B O 1
ATOM 2940 N N . VAL B 1 46 ? -11.539 15.164 24.469 1 94.56 46 VAL B N 1
ATOM 2941 C CA . VAL B 1 46 ? -10.578 14.219 23.906 1 94.56 46 VAL B CA 1
ATOM 2942 C C . VAL B 1 46 ? -9.305 14.219 24.734 1 94.56 46 VAL B C 1
ATOM 2944 O O . VAL B 1 46 ? -8.648 13.188 24.891 1 94.56 46 VAL B O 1
ATOM 2947 N N . VAL B 1 47 ? -8.953 15.32 25.359 1 96.06 47 VAL B N 1
ATOM 2948 C CA . VAL B 1 47 ? -7.828 15.375 26.281 1 96.06 47 VAL B CA 1
ATOM 2949 C C . VAL B 1 47 ? -8.117 14.5 27.5 1 96.06 47 VAL B C 1
ATOM 2951 O O . VAL B 1 47 ? -7.273 13.703 27.922 1 96.06 47 VAL B O 1
ATOM 2954 N N . ASP B 1 48 ? -9.328 14.609 28.047 1 95.69 48 ASP B N 1
ATOM 2955 C CA . ASP B 1 48 ? -9.734 13.852 29.219 1 95.69 48 ASP B CA 1
ATOM 2956 C C . ASP B 1 48 ? -9.75 12.352 28.938 1 95.69 48 ASP B C 1
ATOM 2958 O O . ASP B 1 48 ? -9.477 11.547 29.812 1 95.69 48 ASP B O 1
ATOM 2962 N N . LEU B 1 49 ? -10.055 12.047 27.703 1 93.62 49 LEU B N 1
ATOM 2963 C CA . LEU B 1 49 ? -10.102 10.641 27.297 1 93.62 49 LEU B CA 1
ATOM 2964 C C . LEU B 1 49 ? -8.703 10.109 27 1 93.62 49 LEU B C 1
ATOM 2966 O O . LEU B 1 49 ? -8.531 8.906 26.781 1 93.62 49 LEU B O 1
ATOM 2970 N N . GLY B 1 50 ? -7.703 11 26.906 1 92.88 50 GLY B N 1
ATOM 2971 C CA . GLY B 1 50 ? -6.316 10.586 26.766 1 92.88 50 GLY B CA 1
ATOM 2972 C C . GLY B 1 50 ? -5.852 10.5 25.328 1 92.88 50 GLY B C 1
ATOM 2973 O O . GLY B 1 50 ? -4.801 9.922 25.047 1 92.88 50 GLY B O 1
ATOM 2974 N N . TRP B 1 51 ? -6.613 11.047 24.328 1 94.94 51 TRP B N 1
ATOM 2975 C CA . TRP B 1 51 ? -6.223 10.969 22.938 1 94.94 51 TRP B CA 1
ATOM 2976 C C . TRP B 1 51 ? -4.914 11.711 22.688 1 94.94 51 TRP B C 1
ATOM 2978 O O . TRP B 1 51 ? -4.09 11.281 21.875 1 94.94 51 TRP B O 1
ATOM 2988 N N . THR B 1 52 ? -4.691 12.781 23.406 1 95.88 52 THR B N 1
ATOM 2989 C CA . THR B 1 52 ? -3.508 13.609 23.188 1 95.88 52 THR B CA 1
ATOM 2990 C C . THR B 1 52 ? -2.26 12.914 23.719 1 95.88 52 THR B C 1
ATOM 2992 O O . THR B 1 52 ? -1.138 13.273 23.359 1 95.88 52 THR B O 1
ATOM 2995 N N . GLU B 1 53 ? -2.387 11.914 24.562 1 94.12 53 GLU B N 1
ATOM 2996 C CA . GLU B 1 53 ? -1.261 11.156 25.094 1 94.12 53 GLU B CA 1
ATOM 2997 C C . GLU B 1 53 ? -0.541 10.383 24 1 94.12 53 GLU B C 1
ATOM 2999 O O . GLU B 1 53 ? 0.59 9.938 24.188 1 94.12 53 GLU B O 1
ATOM 3004 N N . LEU B 1 54 ? -1.169 10.281 22.844 1 93.31 54 LEU B N 1
ATOM 3005 C CA . LEU B 1 54 ? -0.544 9.656 21.688 1 93.31 54 LEU B CA 1
ATOM 3006 C C . LEU B 1 54 ? 0.665 10.461 21.219 1 93.31 54 LEU B C 1
ATOM 3008 O O . LEU B 1 54 ? 1.482 9.961 20.438 1 93.31 54 LEU B O 1
ATOM 3012 N N . ALA B 1 55 ? 0.818 11.656 21.703 1 92.25 55 ALA B N 1
ATOM 3013 C CA . ALA B 1 55 ? 1.975 12.5 21.406 1 92.25 55 ALA B CA 1
ATOM 3014 C C . ALA B 1 55 ? 3.178 12.094 22.266 1 92.25 55 ALA B C 1
ATOM 3016 O O . ALA B 1 55 ? 4.309 12.492 21.969 1 92.25 55 ALA B O 1
ATOM 3017 N N . SER B 1 56 ? 2.973 11.289 23.25 1 85.19 56 SER B N 1
ATOM 3018 C CA . SER B 1 56 ? 3.992 11.047 24.25 1 85.19 56 SER B CA 1
ATOM 3019 C C . SER B 1 56 ? 5.113 10.164 23.703 1 85.19 56 SER B C 1
ATOM 3021 O O . SER B 1 56 ? 4.859 9.195 22.984 1 85.19 56 SER B O 1
ATOM 3023 N N . PRO B 1 57 ? 6.355 10.578 24 1 66.56 57 PRO B N 1
ATOM 3024 C CA . PRO B 1 57 ? 7.562 9.859 23.578 1 66.56 57 PRO B CA 1
ATOM 3025 C C . PRO B 1 57 ? 7.582 8.406 24.031 1 66.56 57 PRO B C 1
ATOM 3027 O O . PRO B 1 57 ? 8.211 7.562 23.391 1 66.56 57 PRO B O 1
ATOM 3030 N N . ASP B 1 58 ? 7.148 8.297 25.25 1 64.38 58 ASP B N 1
ATOM 3031 C CA . ASP B 1 58 ? 7.234 6.949 25.797 1 64.38 58 ASP B CA 1
ATOM 3032 C C . ASP B 1 58 ? 6.078 6.082 25.297 1 64.38 58 ASP B C 1
ATOM 3034 O O . ASP B 1 58 ? 5.43 5.387 26.078 1 64.38 58 ASP B O 1
ATOM 3038 N N . GLY B 1 59 ? 5.891 6.035 24 1 56.38 59 GLY B N 1
ATOM 3039 C CA . GLY B 1 59 ? 4.902 5.332 23.203 1 56.38 59 GLY B CA 1
ATOM 3040 C C . GLY B 1 59 ? 4.051 4.375 24 1 56.38 59 GLY B C 1
ATOM 3041 O O . GLY B 1 59 ? 3.422 3.473 23.453 1 56.38 59 GLY B O 1
ATOM 3042 N N . GLY B 1 60 ? 3.766 4.91 25.266 1 58.16 60 GLY B N 1
ATOM 3043 C CA . GLY B 1 60 ? 2.963 3.906 25.938 1 58.16 60 GLY B CA 1
ATOM 3044 C C . GLY B 1 60 ? 2.615 2.721 25.062 1 58.16 60 GLY B C 1
ATOM 3045 O O . GLY B 1 60 ? 3.393 2.35 24.188 1 58.16 60 GLY B O 1
ATOM 3046 N N . ASP B 1 61 ? 1.531 2.02 25.344 1 69.5 61 ASP B N 1
ATOM 3047 C CA . ASP B 1 61 ? 1.016 0.84 24.656 1 69.5 61 ASP B CA 1
ATOM 3048 C C . ASP B 1 61 ? 0.514 1.192 23.266 1 69.5 61 ASP B C 1
ATOM 3050 O O . ASP B 1 61 ? 0.142 0.307 22.484 1 69.5 61 ASP B O 1
ATOM 3054 N N . TYR B 1 62 ? 0.6 2.635 22.938 1 86.94 62 TYR B N 1
ATOM 3055 C CA . TYR B 1 62 ? 0.053 3.039 21.641 1 86.94 62 TYR B CA 1
ATOM 3056 C C . TYR B 1 62 ? 1.139 3.633 20.75 1 86.94 62 TYR B C 1
ATOM 3058 O O . TYR B 1 62 ? 1.979 4.406 21.219 1 86.94 62 TYR B O 1
ATOM 3066 N N . GLY B 1 63 ? 1.224 3.236 19.562 1 89.38 63 GLY B N 1
ATOM 3067 C CA . GLY B 1 63 ? 2.23 3.664 18.609 1 89.38 63 GLY B CA 1
ATOM 3068 C C . GLY B 1 63 ? 1.638 4.316 17.375 1 89.38 63 GLY B C 1
ATOM 3069 O O . GLY B 1 63 ? 0.512 4.816 17.406 1 89.38 63 GLY B O 1
ATOM 3070 N N . PRO B 1 64 ? 2.436 4.453 16.375 1 93.06 64 PRO B N 1
ATOM 3071 C CA . PRO B 1 64 ? 2.027 5.141 15.141 1 93.06 64 PRO B CA 1
ATOM 3072 C C . PRO B 1 64 ? 0.793 4.512 14.5 1 93.06 64 PRO B C 1
ATOM 3074 O O . PRO B 1 64 ? -0.014 5.215 13.883 1 93.06 64 PRO B O 1
ATOM 3077 N N . VAL B 1 65 ? 0.617 3.225 14.641 1 93.56 65 VAL B N 1
ATOM 3078 C CA . VAL B 1 65 ? -0.541 2.562 14.047 1 93.56 65 VAL B CA 1
ATOM 3079 C C . VAL B 1 65 ? -1.813 3.012 14.766 1 93.56 65 VAL B C 1
ATOM 3081 O O . VAL B 1 65 ? -2.816 3.328 14.117 1 93.56 65 VAL B O 1
ATOM 3084 N N . GLU B 1 66 ? -1.771 3.039 16.109 1 94.69 66 GLU B N 1
ATOM 3085 C CA . GLU B 1 66 ? -2.92 3.5 16.891 1 94.69 66 GLU B CA 1
ATOM 3086 C C . GLU B 1 66 ? -3.254 4.953 16.562 1 94.69 66 GLU B C 1
ATOM 3088 O O . GLU B 1 66 ? -4.426 5.32 16.469 1 94.69 66 GLU B O 1
ATOM 3093 N N . LEU B 1 67 ? -2.229 5.754 16.422 1 96.31 67 LEU B N 1
ATOM 3094 C CA . LEU B 1 67 ? -2.473 7.141 16.047 1 96.31 67 LEU B CA 1
ATOM 3095 C C . LEU B 1 67 ? -3.148 7.219 14.68 1 96.31 67 LEU B C 1
ATOM 3097 O O . LEU B 1 67 ? -4.066 8.016 14.477 1 96.31 67 LEU B O 1
ATOM 3101 N N . ALA B 1 68 ? -2.664 6.434 13.742 1 97 68 ALA B N 1
ATOM 3102 C CA . ALA B 1 68 ? -3.277 6.402 12.422 1 97 68 ALA B CA 1
ATOM 3103 C C . ALA B 1 68 ? -4.754 6.027 12.508 1 97 68 ALA B C 1
ATOM 3105 O O . ALA B 1 68 ? -5.594 6.625 11.828 1 97 68 ALA B O 1
ATOM 3106 N N . VAL B 1 69 ? -5.07 5.07 13.375 1 96.88 69 VAL B N 1
ATOM 3107 C CA . VAL B 1 69 ? -6.449 4.625 13.555 1 96.88 69 VAL B CA 1
ATOM 3108 C C . VAL B 1 69 ? -7.309 5.789 14.047 1 96.88 69 VAL B C 1
ATOM 3110 O O . VAL B 1 69 ? -8.383 6.047 13.5 1 96.88 69 VAL B O 1
ATOM 3113 N N . VAL B 1 70 ? -6.828 6.48 15.008 1 97.38 70 VAL B N 1
ATOM 3114 C CA . VAL B 1 70 ? -7.578 7.578 15.602 1 97.38 70 VAL B CA 1
ATOM 3115 C C . VAL B 1 70 ? -7.766 8.695 14.578 1 97.38 70 VAL B C 1
ATOM 3117 O O . VAL B 1 70 ? -8.867 9.227 14.422 1 97.38 70 VAL B O 1
ATOM 3120 N N . LEU B 1 71 ? -6.738 9.008 13.859 1 98.31 71 LEU B N 1
ATOM 3121 C CA . LEU B 1 71 ? -6.793 10.109 12.906 1 98.31 71 LEU B CA 1
ATOM 3122 C C . LEU B 1 71 ? -7.672 9.75 11.711 1 98.31 71 LEU B C 1
ATOM 3124 O O . LEU B 1 71 ? -8.344 10.617 11.148 1 98.31 71 LEU B O 1
ATOM 3128 N N . GLU B 1 72 ? -7.625 8.484 11.266 1 98.12 72 GLU B N 1
ATOM 3129 C CA . GLU B 1 72 ? -8.531 8.062 10.203 1 98.12 72 GLU B CA 1
ATOM 3130 C C . GLU B 1 72 ? -9.984 8.281 10.602 1 98.12 72 GLU B C 1
ATOM 3132 O O . GLU B 1 72 ? -10.789 8.773 9.805 1 98.12 72 GLU B O 1
ATOM 3137 N N . GLU B 1 73 ? -10.273 7.914 11.836 1 97.19 73 GLU B N 1
ATOM 3138 C CA . GLU B 1 73 ? -11.641 8.117 12.32 1 97.19 73 GLU B CA 1
ATOM 3139 C C . GLU B 1 73 ? -11.977 9.602 12.438 1 97.19 73 GLU B C 1
ATOM 3141 O O . GLU B 1 73 ? -13.109 10.008 12.18 1 97.19 73 GLU B O 1
ATOM 3146 N N . CYS B 1 74 ? -11.039 10.398 12.844 1 96.31 74 CYS B N 1
ATOM 3147 C CA . CYS B 1 74 ? -11.25 11.844 12.906 1 96.31 74 CYS B CA 1
ATOM 3148 C C . CYS B 1 74 ? -11.523 12.414 11.523 1 96.31 74 CYS B C 1
ATOM 3150 O O . CYS B 1 74 ? -12.406 13.258 11.359 1 96.31 74 CYS B O 1
ATOM 3152 N N . GLY B 1 75 ? -10.75 12.016 10.539 1 96.19 75 GLY B N 1
ATOM 3153 C CA . GLY B 1 75 ? -10.992 12.438 9.164 1 96.19 75 GLY B CA 1
ATOM 3154 C C . GLY B 1 75 ? -12.367 12.047 8.656 1 96.19 75 GLY B C 1
ATOM 3155 O O . GLY B 1 75 ? -13.07 12.867 8.055 1 96.19 75 GLY B O 1
ATOM 3156 N N . ALA B 1 76 ? -12.75 10.805 8.961 1 95.25 76 ALA B N 1
ATOM 3157 C CA . ALA B 1 76 ? -14.047 10.297 8.508 1 95.25 76 ALA B CA 1
ATOM 3158 C C . ALA B 1 76 ? -15.188 11.094 9.133 1 95.25 76 ALA B C 1
ATOM 3160 O O . ALA B 1 76 ? -16.234 11.281 8.508 1 95.25 76 ALA B O 1
ATOM 3161 N N . ALA B 1 77 ? -14.945 11.609 10.312 1 92.56 77 ALA B N 1
ATOM 3162 C CA . ALA B 1 77 ? -15.977 12.359 11.031 1 92.56 77 ALA B CA 1
ATOM 3163 C C . ALA B 1 77 ? -15.844 13.859 10.781 1 92.56 77 ALA B C 1
ATOM 3165 O O . ALA B 1 77 ? -16.656 14.648 11.266 1 92.56 77 ALA B O 1
ATOM 3166 N N . THR B 1 78 ? -14.812 14.297 10.039 1 91.06 78 THR B N 1
ATOM 3167 C CA . THR B 1 78 ? -14.477 15.711 9.922 1 91.06 78 THR B CA 1
ATOM 3168 C C . THR B 1 78 ? -14.484 16.391 11.289 1 91.06 78 THR B C 1
ATOM 3170 O O . THR B 1 78 ? -15.125 17.422 11.469 1 91.06 78 THR B O 1
ATOM 3173 N N . ALA B 1 79 ? -13.844 15.727 12.242 1 91.69 79 ALA B N 1
ATOM 3174 C CA . ALA B 1 79 ? -13.828 16.234 13.617 1 91.69 79 ALA B CA 1
ATOM 3175 C C . ALA B 1 79 ? -13.188 17.609 13.688 1 91.69 79 ALA B C 1
ATOM 3177 O O . ALA B 1 79 ? -12.047 17.797 13.242 1 91.69 79 ALA B O 1
ATOM 3178 N N . PRO B 1 80 ? -13.914 18.562 14.258 1 90.81 80 PRO B N 1
ATOM 3179 C CA . PRO B 1 80 ? -13.391 19.938 14.281 1 90.81 80 PRO B CA 1
ATOM 3180 C C . PRO B 1 80 ? -12.469 20.188 15.469 1 90.81 80 PRO B C 1
ATOM 3182 O O . PRO B 1 80 ? -12.688 21.141 16.234 1 90.81 80 PRO B O 1
ATOM 3185 N N . ILE B 1 81 ? -11.516 19.359 15.68 1 93.5 81 ILE B N 1
ATOM 3186 C CA . ILE B 1 81 ? -10.539 19.5 16.75 1 93.5 81 ILE B CA 1
ATOM 3187 C C . ILE B 1 81 ? -9.125 19.469 16.172 1 93.5 81 ILE B C 1
ATOM 3189 O O . ILE B 1 81 ? -8.891 18.875 15.109 1 93.5 81 ILE B O 1
ATOM 3193 N N . PRO B 1 82 ? -8.219 20.078 16.797 1 96.94 82 PRO B N 1
ATOM 3194 C CA . PRO B 1 82 ? -6.855 20.172 16.266 1 96.94 82 PRO B CA 1
ATOM 3195 C C . PRO B 1 82 ? -6 18.969 16.625 1 96.94 82 PRO B C 1
ATOM 3197 O O . PRO B 1 82 ? -4.828 19.125 16.984 1 96.94 82 PRO B O 1
ATOM 3200 N N . LEU B 1 83 ? -6.547 17.781 16.578 1 97.81 83 LEU B N 1
ATOM 3201 C CA . LEU B 1 83 ? -5.762 16.594 16.906 1 97.81 83 LEU B CA 1
ATOM 3202 C C . LEU B 1 83 ? -4.688 16.344 15.859 1 97.81 83 LEU B C 1
ATOM 3204 O O . LEU B 1 83 ? -3.535 16.062 16.203 1 97.81 83 LEU B O 1
ATOM 3208 N N . LEU B 1 84 ? -5.039 16.469 14.602 1 98.5 84 LEU B N 1
ATOM 3209 C CA . LEU B 1 84 ? -4.07 16.266 13.531 1 98.5 84 LEU B CA 1
ATOM 3210 C C . LEU B 1 84 ? -2.92 17.266 13.648 1 98.5 84 LEU B C 1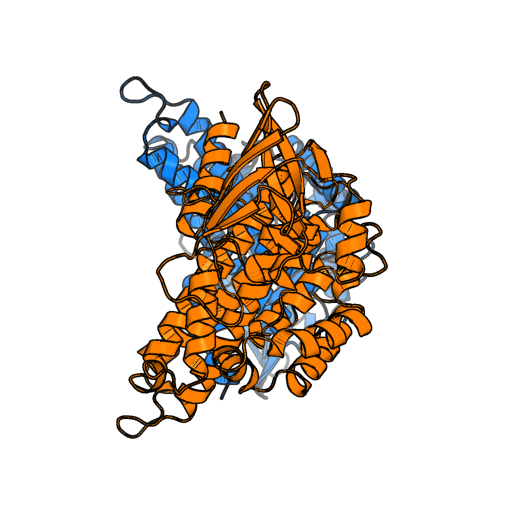
ATOM 3212 O O . LEU B 1 84 ? -1.751 16.875 13.625 1 98.5 84 LEU B O 1
ATOM 3216 N N . SER B 1 85 ? -3.225 18.547 13.836 1 98.44 85 SER B N 1
ATOM 3217 C CA . SER B 1 85 ? -2.178 19.562 13.875 1 98.44 85 SER B CA 1
ATOM 3218 C C . SER B 1 85 ? -1.298 19.391 15.109 1 98.44 85 SER B C 1
ATOM 3220 O O . SER B 1 85 ? -0.073 19.516 15.023 1 98.44 85 SER B O 1
ATOM 3222 N N . SER B 1 86 ? -1.918 19.016 16.266 1 98.5 86 SER B N 1
ATOM 3223 C CA . SER B 1 86 ? -1.19 18.969 17.531 1 98.5 86 SER B CA 1
ATOM 3224 C C . SER B 1 86 ? -0.407 17.672 17.656 1 98.5 86 SER B C 1
ATOM 3226 O O . SER B 1 86 ? 0.81 17.688 17.859 1 98.5 86 SER B O 1
ATOM 3228 N N . VAL B 1 87 ? -1.109 16.594 17.484 1 98.06 87 VAL B N 1
ATOM 3229 C CA . VAL B 1 87 ? -0.525 15.289 17.781 1 98.06 87 VAL B CA 1
ATOM 3230 C C . VAL B 1 87 ? 0.09 14.695 16.516 1 98.06 87 VAL B C 1
ATOM 3232 O O . VAL B 1 87 ? 1.21 14.18 16.547 1 98.06 87 VAL B O 1
ATOM 3235 N N . GLY B 1 88 ? -0.579 14.781 15.398 1 98.31 88 GLY B N 1
ATOM 3236 C CA . GLY B 1 88 ? -0.11 14.188 14.156 1 98.31 88 GLY B CA 1
ATOM 3237 C C . GLY B 1 88 ? 1.058 14.938 13.547 1 98.31 88 GLY B C 1
ATOM 3238 O O . GLY B 1 88 ? 2.055 14.328 13.148 1 98.31 88 GLY B O 1
ATOM 3239 N N . LEU B 1 89 ? 0.929 16.266 13.508 1 98.69 89 LEU B N 1
ATOM 3240 C CA . LEU B 1 89 ? 1.908 17.078 12.789 1 98.69 89 LEU B CA 1
ATOM 3241 C C . LEU B 1 89 ? 2.992 17.578 13.734 1 98.69 89 LEU B C 1
ATOM 3243 O O . LEU B 1 89 ? 4.145 17.141 13.648 1 98.69 89 LEU B O 1
ATOM 3247 N N . ALA B 1 90 ? 2.637 18.375 14.727 1 98.56 90 ALA B N 1
ATOM 3248 C CA . ALA B 1 90 ? 3.619 19 15.609 1 98.56 90 ALA B CA 1
ATOM 3249 C C . ALA B 1 90 ? 4.371 17.953 16.422 1 98.56 90 ALA B C 1
ATOM 3251 O O . ALA B 1 90 ? 5.602 17.875 16.359 1 98.56 90 ALA B O 1
ATOM 3252 N N . ALA B 1 91 ? 3.639 17.141 17.172 1 97.69 91 ALA B N 1
ATOM 3253 C CA . ALA B 1 91 ? 4.301 16.109 17.969 1 97.69 91 ALA B CA 1
ATOM 3254 C C . ALA B 1 91 ? 5.039 15.125 17.062 1 97.69 91 ALA B C 1
ATOM 3256 O O . ALA B 1 91 ? 6.098 14.609 17.438 1 97.69 91 ALA B O 1
ATOM 3257 N N . GLY B 1 92 ? 4.484 14.867 15.867 1 97.12 92 GLY B N 1
ATOM 3258 C CA . GLY B 1 92 ? 5.16 14.008 14.906 1 97.12 92 GLY B CA 1
ATOM 3259 C C . GLY B 1 92 ? 6.535 14.523 14.516 1 97.12 92 GLY B C 1
ATOM 3260 O O . GLY B 1 92 ? 7.496 13.75 14.461 1 97.12 92 GLY B O 1
ATOM 3261 N N . ALA B 1 93 ? 6.625 15.781 14.234 1 97.56 93 ALA B N 1
ATOM 3262 C CA . ALA B 1 93 ? 7.887 16.391 13.82 1 97.56 93 ALA B CA 1
ATOM 3263 C C . ALA B 1 93 ? 8.898 16.391 14.969 1 97.56 93 ALA B C 1
ATOM 3265 O O . ALA B 1 93 ? 10.109 16.422 14.734 1 97.56 93 ALA B O 1
ATOM 3266 N N . LEU B 1 94 ? 8.375 16.344 16.156 1 96.62 94 LEU B N 1
ATOM 3267 C CA . LEU B 1 94 ? 9.234 16.391 17.328 1 96.62 94 LEU B CA 1
ATOM 3268 C C . LEU B 1 94 ? 9.656 14.984 17.75 1 96.62 94 LEU B C 1
ATOM 3270 O O . LEU B 1 94 ? 10.547 14.82 18.578 1 96.62 94 LEU B O 1
ATOM 3274 N N . ARG B 1 95 ? 8.992 14.031 17.078 1 89.25 95 ARG B N 1
ATOM 3275 C CA . ARG B 1 95 ? 9.242 12.656 17.484 1 89.25 95 ARG B CA 1
ATOM 3276 C C . ARG B 1 95 ? 10.711 12.297 17.328 1 89.25 95 ARG B C 1
ATOM 3278 O O . ARG B 1 95 ? 11.312 12.539 16.281 1 89.25 95 ARG B O 1
ATOM 3285 N N . GLY B 1 96 ? 11.375 11.742 18.266 1 82.31 96 GLY B N 1
ATOM 3286 C CA . GLY B 1 96 ? 12.766 11.312 18.219 1 82.31 96 GLY B CA 1
ATOM 3287 C C . GLY B 1 96 ? 13.75 12.445 18.406 1 82.31 96 GLY B C 1
ATOM 3288 O O . GLY B 1 96 ? 14.969 12.234 18.344 1 82.31 96 GLY B O 1
ATOM 3289 N N . SER B 1 97 ? 13.273 13.719 18.484 1 89.62 97 SER B N 1
ATOM 3290 C CA . SER B 1 97 ? 14.141 14.883 18.609 1 89.62 97 SER B CA 1
ATOM 3291 C C . SER B 1 97 ? 14.734 14.984 20.016 1 89.62 97 SER B C 1
ATOM 3293 O O . SER B 1 97 ? 15.695 15.719 20.234 1 89.62 97 SER B O 1
ATOM 3295 N N . GLY B 1 98 ? 14.125 14.305 20.953 1 88.81 98 GLY B N 1
ATOM 3296 C CA . GLY B 1 98 ? 14.539 14.422 22.344 1 88.81 98 GLY B CA 1
ATOM 3297 C C . GLY B 1 98 ? 13.922 15.609 23.062 1 88.81 98 GLY B C 1
ATOM 3298 O O . GLY B 1 98 ? 14.172 15.828 24.25 1 88.81 98 GLY B O 1
ATOM 3299 N N . LEU B 1 99 ? 13.125 16.359 22.375 1 93.38 99 LEU B N 1
ATOM 3300 C CA . LEU B 1 99 ? 12.453 17.5 23 1 93.38 99 LEU B CA 1
ATOM 3301 C C . LEU B 1 99 ? 11.227 17.031 23.781 1 93.38 99 LEU B C 1
ATOM 3303 O O . LEU B 1 99 ? 10.102 17.391 23.438 1 93.38 99 LEU B O 1
ATOM 3307 N N . THR B 1 100 ? 11.391 16.469 24.891 1 92.19 100 THR B N 1
ATOM 3308 C CA . THR B 1 100 ? 10.375 15.789 25.688 1 92.19 100 THR B CA 1
ATOM 3309 C C . THR B 1 100 ? 9.438 16.797 26.344 1 92.19 100 THR B C 1
ATOM 3311 O O . THR B 1 100 ? 8.25 16.516 26.531 1 92.19 100 THR B O 1
ATOM 3314 N N . SER B 1 101 ? 9.969 17.969 26.656 1 93.56 101 SER B N 1
ATOM 3315 C CA . SER B 1 101 ? 9.117 18.984 27.297 1 93.56 101 SER B CA 1
ATOM 3316 C C . SER B 1 101 ? 7.988 19.406 26.375 1 93.56 101 SER B C 1
ATOM 3318 O O . SER B 1 101 ? 6.82 19.422 26.766 1 93.56 101 SER B O 1
ATOM 3320 N N . ALA B 1 102 ? 8.305 19.766 25.156 1 95.19 102 ALA B N 1
ATOM 3321 C CA . ALA B 1 102 ? 7.293 20.156 24.188 1 95.19 102 ALA B CA 1
ATOM 3322 C C . ALA B 1 102 ? 6.309 19.016 23.922 1 95.19 102 ALA B C 1
ATOM 3324 O O . ALA B 1 102 ? 5.102 19.25 23.828 1 95.19 102 ALA B O 1
ATOM 3325 N N . LEU B 1 103 ? 6.824 17.844 23.844 1 95.81 103 LEU B N 1
ATOM 3326 C CA . LEU B 1 103 ? 5.977 16.672 23.641 1 95.81 103 LEU B CA 1
ATOM 3327 C C . LEU B 1 103 ? 5.047 16.453 24.828 1 95.81 103 LEU B C 1
ATOM 3329 O O . LEU B 1 103 ? 3.879 16.094 24.641 1 95.81 103 LEU B O 1
ATOM 3333 N N . GLY B 1 104 ? 5.609 16.641 25.984 1 94.19 104 GLY B N 1
ATOM 3334 C CA . GLY B 1 104 ? 4.805 16.547 27.188 1 94.19 104 GLY B CA 1
ATOM 3335 C C . GLY B 1 104 ? 3.672 17.547 27.25 1 94.19 104 GLY B C 1
ATOM 3336 O O . GLY B 1 104 ? 2.561 17.219 27.672 1 94.19 104 GLY B O 1
ATOM 3337 N N . ASP B 1 105 ? 3.914 18.766 26.828 1 96.06 105 ASP B N 1
ATOM 3338 C CA . ASP B 1 105 ? 2.885 19.812 26.781 1 96.06 105 ASP B CA 1
ATOM 3339 C C . ASP B 1 105 ? 1.752 19.406 25.844 1 96.06 105 ASP B C 1
ATOM 3341 O O . ASP B 1 105 ? 0.575 19.562 26.172 1 96.06 105 ASP B O 1
ATOM 3345 N N . ILE B 1 106 ? 2.115 18.906 24.688 1 97.06 106 ILE B N 1
ATOM 3346 C CA . ILE B 1 106 ? 1.12 18.484 23.703 1 97.06 106 ILE B CA 1
ATOM 3347 C C . ILE B 1 106 ? 0.321 17.297 24.25 1 97.06 106 ILE B C 1
ATOM 3349 O O . ILE B 1 106 ? -0.908 17.281 24.141 1 97.06 106 ILE B O 1
ATOM 3353 N N . ALA B 1 107 ? 1.033 16.359 24.828 1 95.69 107 ALA B N 1
ATOM 3354 C CA . ALA B 1 107 ? 0.369 15.203 25.438 1 95.69 107 ALA B CA 1
ATOM 3355 C C . ALA B 1 107 ? -0.612 15.641 26.516 1 95.69 107 ALA B C 1
ATOM 3357 O O . ALA B 1 107 ? -1.651 15.008 26.719 1 95.69 107 ALA B O 1
ATOM 3358 N N . GLY B 1 108 ? -0.25 16.688 27.156 1 95.56 108 GLY B N 1
ATOM 3359 C CA . GLY B 1 108 ? -1.086 17.219 28.219 1 95.56 108 GLY B CA 1
ATOM 3360 C C . GLY B 1 108 ? -2.26 18.031 27.719 1 95.56 108 GLY B C 1
ATOM 3361 O O . GLY B 1 108 ? -3.115 18.453 28.5 1 95.56 108 GLY B O 1
ATOM 3362 N N . GLY B 1 109 ? -2.311 18.328 26.391 1 97 109 GLY B N 1
ATOM 3363 C CA . GLY B 1 109 ? -3.479 18.984 25.828 1 97 109 GLY B CA 1
ATOM 3364 C C . GLY B 1 109 ? -3.166 20.328 25.203 1 97 109 GLY B C 1
ATOM 3365 O O . GLY B 1 109 ? -4.059 21 24.672 1 97 109 GLY B O 1
ATOM 3366 N N . ALA B 1 110 ? -1.938 20.781 25.297 1 97.44 110 ALA B N 1
ATOM 3367 C CA . ALA B 1 110 ? -1.601 22.016 24.594 1 97.44 110 ALA B CA 1
ATOM 3368 C C . ALA B 1 110 ? -1.855 21.891 23.094 1 97.44 110 ALA B C 1
ATOM 3370 O O . ALA B 1 110 ? -1.474 20.891 22.484 1 97.44 110 ALA B O 1
ATOM 3371 N N . VAL B 1 111 ? -2.578 22.844 22.562 1 98.06 111 VAL B N 1
ATOM 3372 C CA . VAL B 1 111 ? -2.814 22.859 21.125 1 98.06 111 VAL B CA 1
ATOM 3373 C C . VAL B 1 111 ? -1.546 23.297 20.391 1 98.06 111 VAL B C 1
ATOM 3375 O O . VAL B 1 111 ? -0.924 24.297 20.766 1 98.06 111 VAL B O 1
ATOM 3378 N N . ALA B 1 112 ? -1.138 22.516 19.438 1 98.5 112 ALA B N 1
ATOM 3379 C CA . ALA B 1 112 ? 0.087 22.797 18.703 1 98.5 112 ALA B CA 1
ATOM 3380 C C . ALA B 1 112 ? -0.15 22.703 17.203 1 98.5 112 ALA B C 1
ATOM 3382 O O . ALA B 1 112 ? -1.224 22.297 16.75 1 98.5 112 ALA B O 1
ATOM 3383 N N . THR B 1 113 ? 0.765 23.203 16.391 1 98.5 113 THR B N 1
ATOM 3384 C CA . THR B 1 113 ? 0.706 23.125 14.938 1 98.5 113 THR B CA 1
ATOM 3385 C C . THR B 1 113 ? 2.109 23.047 14.344 1 98.5 113 THR B C 1
ATOM 3387 O O . THR B 1 113 ? 3.102 23.172 15.062 1 98.5 113 THR B O 1
ATOM 3390 N N . LEU B 1 114 ? 2.166 22.719 13.07 1 98.75 114 LEU B N 1
ATOM 3391 C CA . LEU B 1 114 ? 3.418 22.562 12.336 1 98.75 114 LEU B CA 1
ATOM 3392 C C . LEU B 1 114 ? 3.479 23.531 11.164 1 98.75 114 LEU B C 1
ATOM 3394 O O . LEU B 1 114 ? 2.582 23.547 10.32 1 98.75 114 LEU B O 1
ATOM 3398 N N . ALA B 1 115 ? 4.457 24.391 11.117 1 98.56 115 ALA B N 1
ATOM 3399 C CA . ALA B 1 115 ? 4.672 25.359 10.047 1 98.56 115 ALA B CA 1
ATOM 3400 C C . ALA B 1 115 ? 5.902 25 9.219 1 98.56 115 ALA B C 1
ATOM 3402 O O . ALA B 1 115 ? 7.027 25.344 9.578 1 98.56 115 ALA B O 1
ATOM 3403 N N . VAL B 1 116 ? 5.652 24.406 7.996 1 98.62 116 VAL B N 1
ATOM 3404 C CA . VAL B 1 116 ? 6.824 23.875 7.301 1 98.62 116 VAL B CA 1
ATOM 3405 C C . VAL B 1 116 ? 6.727 24.203 5.809 1 98.62 116 VAL B C 1
ATOM 3407 O O . VAL B 1 116 ? 7.496 23.672 5.004 1 98.62 116 VAL B O 1
ATOM 3410 N N . HIS B 1 117 ? 5.797 25.016 5.418 1 97.69 117 HIS B N 1
ATOM 3411 C CA . HIS B 1 117 ? 5.656 25.375 4.012 1 97.69 117 HIS B CA 1
ATOM 3412 C C . HIS B 1 117 ? 6.16 26.781 3.744 1 97.69 117 HIS B C 1
ATOM 3414 O O . HIS B 1 117 ? 5.777 27.719 4.441 1 97.69 117 HIS B O 1
ATOM 3420 N N . THR B 1 118 ? 7.004 26.875 2.73 1 96.56 118 THR B N 1
ATOM 3421 C CA . THR B 1 118 ? 7.457 28.172 2.223 1 96.56 118 THR B CA 1
ATOM 3422 C C . THR B 1 118 ? 6.574 28.641 1.068 1 96.56 118 THR B C 1
ATOM 3424 O O . THR B 1 118 ? 6.129 27.828 0.253 1 96.56 118 THR B O 1
ATOM 3427 N N . GLU B 1 119 ? 6.391 29.906 0.994 1 92.94 119 GLU B N 1
ATOM 3428 C CA . GLU B 1 119 ? 5.609 30.453 -0.112 1 92.94 119 GLU B CA 1
ATOM 3429 C C . GLU B 1 119 ? 6.168 30 -1.458 1 92.94 119 GLU B C 1
ATOM 3431 O O . GLU B 1 119 ? 7.375 30.062 -1.688 1 92.94 119 GLU B O 1
ATOM 3436 N N . GLY B 1 120 ? 5.289 29.547 -2.303 1 92.12 120 GLY B N 1
ATOM 3437 C CA . GLY B 1 120 ? 5.676 29.156 -3.65 1 92.12 120 GLY B CA 1
ATOM 3438 C C . GLY B 1 120 ? 6.199 27.734 -3.738 1 92.12 120 GLY B C 1
ATOM 3439 O O . GLY B 1 120 ? 6.438 27.219 -4.832 1 92.12 120 GLY B O 1
ATOM 3440 N N . SER B 1 121 ? 6.422 27.109 -2.598 1 93.69 121 SER B N 1
ATOM 3441 C CA . SER B 1 121 ? 6.949 25.75 -2.609 1 93.69 121 SER B CA 1
ATOM 3442 C C . SER B 1 121 ? 5.82 24.719 -2.607 1 93.69 121 SER B C 1
ATOM 3444 O O . SER B 1 121 ? 4.832 24.891 -1.891 1 93.69 121 SER B O 1
ATOM 3446 N N . ARG B 1 122 ? 5.977 23.703 -3.383 1 92.94 122 ARG B N 1
ATOM 3447 C CA . ARG B 1 122 ? 4.969 22.641 -3.445 1 92.94 122 ARG B CA 1
ATOM 3448 C C . ARG B 1 122 ? 5.227 21.578 -2.385 1 92.94 122 ARG B C 1
ATOM 3450 O O . ARG B 1 122 ? 4.348 20.766 -2.084 1 92.94 122 ARG B O 1
ATOM 3457 N N . LEU B 1 123 ? 6.441 21.516 -1.932 1 96.88 123 LEU B N 1
ATOM 3458 C CA . LEU B 1 123 ? 6.824 20.547 -0.914 1 96.88 123 LEU B CA 1
ATOM 3459 C C . LEU B 1 123 ? 7.156 21.234 0.404 1 96.88 123 LEU B C 1
ATOM 3461 O O . LEU B 1 123 ? 7.551 22.406 0.412 1 96.88 123 LEU B O 1
ATOM 3465 N N . PRO B 1 124 ? 6.969 20.547 1.543 1 97.31 124 PRO B N 1
ATOM 3466 C CA . PRO B 1 124 ? 7.398 21.094 2.828 1 97.31 124 PRO B CA 1
ATOM 3467 C C . PRO B 1 124 ? 8.922 21.172 2.957 1 97.31 124 PRO B C 1
ATOM 3469 O O . PRO B 1 124 ? 9.641 20.484 2.23 1 97.31 124 PRO B O 1
ATOM 3472 N N . GLY B 1 125 ? 9.367 21.969 3.824 1 96.56 125 GLY B N 1
ATOM 3473 C CA . GLY B 1 125 ? 10.781 22.172 4.098 1 96.56 125 GLY B CA 1
ATOM 3474 C C . GLY B 1 125 ? 11.039 22.984 5.355 1 96.56 125 GLY B C 1
ATOM 3475 O O . GLY B 1 125 ? 10.359 22.797 6.367 1 96.56 125 GLY B O 1
ATOM 3476 N N . ALA B 1 126 ? 12.133 23.719 5.312 1 97.44 126 ALA B N 1
ATOM 3477 C CA . ALA B 1 126 ? 12.516 24.594 6.426 1 97.44 126 ALA B CA 1
ATOM 3478 C C . ALA B 1 126 ? 12.305 26.062 6.074 1 97.44 126 ALA B C 1
ATOM 3480 O O . ALA B 1 126 ? 13.234 26.734 5.617 1 97.44 126 ALA B O 1
ATOM 3481 N N . PRO B 1 127 ? 11.148 26.547 6.434 1 97.94 127 PRO B N 1
ATOM 3482 C CA . PRO B 1 127 ? 10.828 27.906 6.023 1 97.94 127 PRO B CA 1
ATOM 3483 C C . PRO B 1 127 ? 11.531 28.969 6.883 1 97.94 127 PRO B C 1
ATOM 3485 O O . PRO B 1 127 ? 11.484 30.156 6.566 1 97.94 127 PRO B O 1
ATOM 3488 N N . MET B 1 128 ? 12.211 28.531 7.945 1 98 128 MET B N 1
ATOM 3489 C CA . MET B 1 128 ? 12.797 29.469 8.906 1 98 128 MET B CA 1
ATOM 3490 C C . MET B 1 128 ? 14.312 29.391 8.883 1 98 128 MET B C 1
ATOM 3492 O O . MET B 1 128 ? 14.883 28.422 8.344 1 98 128 MET B O 1
ATOM 3496 N N . THR B 1 129 ? 14.914 30.438 9.438 1 97.56 129 THR B N 1
ATOM 3497 C CA . THR B 1 129 ? 16.344 30.453 9.758 1 97.56 129 THR B CA 1
ATOM 3498 C C . THR B 1 129 ? 16.562 30.688 11.25 1 97.56 129 THR B C 1
ATOM 3500 O O . THR B 1 129 ? 15.773 31.375 11.891 1 97.56 129 THR B O 1
ATOM 3503 N N . LEU B 1 130 ? 17.469 29.984 11.75 1 97.06 130 LEU B N 1
ATOM 3504 C CA . LEU B 1 130 ? 17.875 30.172 13.133 1 97.06 130 LEU B CA 1
ATOM 3505 C C . LEU B 1 130 ? 19.297 30.719 13.211 1 97.06 130 LEU B C 1
ATOM 3507 O O . LEU B 1 130 ? 20.25 30.016 12.906 1 97.06 130 LEU B O 1
ATOM 3511 N N . CYS B 1 131 ? 19.406 31.953 13.531 1 92.5 131 CYS B N 1
ATOM 3512 C CA . CYS B 1 131 ? 20.688 32.656 13.633 1 92.5 131 CYS B CA 1
ATOM 3513 C C . CYS B 1 131 ? 20.75 33.5 14.898 1 92.5 131 CYS B C 1
ATOM 3515 O O . CYS B 1 131 ? 19.797 34.219 15.211 1 92.5 131 CYS B O 1
ATOM 3517 N N . GLY B 1 132 ? 21.828 33.438 15.578 1 91.19 132 GLY B N 1
ATOM 3518 C CA . GLY B 1 132 ? 22 34.219 16.781 1 91.19 132 GLY B CA 1
ATOM 3519 C C . GLY B 1 132 ? 20.953 33.938 17.844 1 91.19 132 GLY B C 1
ATOM 3520 O O . GLY B 1 132 ? 20.484 34.844 18.516 1 91.19 132 GLY B O 1
ATOM 3521 N N . GLY B 1 133 ? 20.469 32.812 17.781 1 91.94 133 GLY B N 1
ATOM 3522 C CA . GLY B 1 133 ? 19.516 32.406 18.797 1 91.94 133 GLY B CA 1
ATOM 3523 C C . GLY B 1 133 ? 18.094 32.875 18.5 1 91.94 133 GLY B C 1
ATOM 3524 O O . GLY B 1 133 ? 17.203 32.688 19.328 1 91.94 133 GLY B O 1
ATOM 3525 N N . ARG B 1 134 ? 17.922 33.406 17.438 1 95.94 134 ARG B N 1
ATOM 3526 C CA . ARG B 1 134 ? 16.594 33.875 17.062 1 95.94 134 ARG B CA 1
ATOM 3527 C C . ARG B 1 134 ? 16.078 33.156 15.828 1 95.94 134 ARG B C 1
ATOM 3529 O O . ARG B 1 134 ? 16.828 32.906 14.875 1 95.94 134 ARG B O 1
ATOM 3536 N N . LEU B 1 135 ? 14.82 32.844 15.867 1 97.56 135 LEU B N 1
ATOM 3537 C CA . LEU B 1 135 ? 14.125 32.188 14.75 1 97.56 135 LEU B CA 1
ATOM 3538 C C . LEU B 1 135 ? 13.422 33.25 13.891 1 97.56 135 LEU B C 1
ATOM 3540 O O . LEU B 1 135 ? 12.648 34.062 14.391 1 97.56 135 LEU B O 1
ATOM 3544 N N . ARG B 1 136 ? 13.766 33.281 12.594 1 97.88 136 ARG B N 1
ATOM 3545 C CA . ARG B 1 136 ? 13.164 34.219 11.68 1 97.88 136 ARG B CA 1
ATOM 3546 C C . ARG B 1 136 ? 12.68 33.562 10.398 1 97.88 136 ARG B C 1
ATOM 3548 O O . ARG B 1 136 ? 13.32 32.625 9.906 1 97.88 136 ARG B O 1
ATOM 3555 N N . GLY B 1 137 ? 11.531 34.031 9.891 1 97.62 137 GLY B N 1
ATOM 3556 C CA . GLY B 1 137 ? 11.047 33.531 8.617 1 97.62 137 GLY B CA 1
ATOM 3557 C C . GLY B 1 137 ? 9.539 33.625 8.469 1 97.62 137 GLY B C 1
ATOM 3558 O O . GLY B 1 137 ? 8.891 34.375 9.219 1 97.62 137 GLY B O 1
ATOM 3559 N N . ARG B 1 138 ? 9.07 33.062 7.434 1 97.5 138 ARG B N 1
ATOM 3560 C CA . ARG B 1 138 ? 7.648 33.031 7.117 1 97.5 138 ARG B CA 1
ATOM 3561 C C . ARG B 1 138 ? 7.215 31.672 6.617 1 97.5 138 ARG B C 1
ATOM 3563 O O . ARG B 1 138 ? 7.93 31.031 5.84 1 97.5 138 ARG B O 1
ATOM 3570 N N . ALA B 1 139 ? 6.137 31.234 7.121 1 97.69 139 ALA B N 1
ATOM 3571 C CA . ALA B 1 139 ? 5.508 30 6.637 1 97.69 139 ALA B CA 1
ATOM 3572 C C . ALA B 1 139 ? 4.07 30.266 6.191 1 97.69 139 ALA B C 1
ATOM 3574 O O . ALA B 1 139 ? 3.438 31.219 6.645 1 97.69 139 ALA B O 1
ATOM 3575 N N . VAL B 1 140 ? 3.543 29.422 5.273 1 96.56 140 VAL B N 1
ATOM 3576 C CA . VAL B 1 140 ? 2.205 29.641 4.734 1 96.56 140 VAL B CA 1
ATOM 3577 C C . VAL B 1 140 ? 1.33 28.422 5.012 1 96.56 140 VAL B C 1
ATOM 3579 O O . VAL B 1 140 ? 1.843 27.328 5.27 1 96.56 140 VAL B O 1
ATOM 3582 N N . ALA B 1 141 ? 0.008 28.641 5.062 1 95.81 141 ALA B N 1
ATOM 3583 C CA . ALA B 1 141 ? -1.015 27.609 5.164 1 95.81 141 ALA B CA 1
ATOM 3584 C C . ALA B 1 141 ? -0.799 26.75 6.402 1 95.81 141 ALA B C 1
ATOM 3586 O O . ALA B 1 141 ? -0.802 25.516 6.32 1 95.81 141 ALA B O 1
ATOM 3587 N N . VAL B 1 142 ? -0.542 27.375 7.512 1 97.38 142 VAL B N 1
ATOM 3588 C CA . VAL B 1 142 ? -0.324 26.672 8.773 1 97.38 142 VAL B CA 1
ATOM 3589 C C . VAL B 1 142 ? -1.667 26.297 9.398 1 97.38 142 VAL B C 1
ATOM 3591 O O . VAL B 1 142 ? -2.48 27.172 9.703 1 97.38 142 VAL B O 1
ATOM 3594 N N . PRO B 1 143 ? -1.873 24.984 9.594 1 96.62 143 PRO B N 1
ATOM 3595 C CA . PRO B 1 143 ? -3.182 24.562 10.109 1 96.62 143 PRO B CA 1
ATOM 3596 C C . PRO B 1 143 ? -3.367 24.906 11.586 1 96.62 143 PRO B C 1
ATOM 3598 O O . PRO B 1 143 ? -2.453 24.703 12.391 1 96.62 143 PRO B O 1
ATOM 3601 N N . ASN B 1 144 ? -4.527 25.453 11.945 1 95.31 144 ASN B N 1
ATOM 3602 C CA . ASN B 1 144 ? -4.957 25.719 13.32 1 95.31 144 ASN B CA 1
ATOM 3603 C C . ASN B 1 144 ? -3.988 26.656 14.039 1 95.31 144 ASN B C 1
ATOM 3605 O O . ASN B 1 144 ? -3.785 26.531 15.242 1 95.31 144 ASN B O 1
ATOM 3609 N N . LEU B 1 145 ? -3.391 27.5 13.273 1 96 145 LEU B N 1
ATOM 3610 C CA . LEU B 1 145 ? -2.43 28.422 13.867 1 96 145 LEU B CA 1
ATOM 3611 C C . LEU B 1 145 ? -3.092 29.297 14.938 1 96 145 LEU B C 1
ATOM 3613 O O . LEU B 1 145 ? -2.531 29.484 16.016 1 96 145 LEU B O 1
ATOM 3617 N N . ALA B 1 146 ? -4.262 29.734 14.68 1 91.5 146 ALA B N 1
ATOM 3618 C CA . ALA B 1 146 ? -4.965 30.641 15.594 1 91.5 146 ALA B CA 1
ATOM 3619 C C . ALA B 1 146 ? -5.324 29.938 16.891 1 91.5 146 ALA B C 1
ATOM 3621 O O . ALA B 1 146 ? -5.461 30.578 17.938 1 91.5 146 ALA B O 1
ATOM 3622 N N . ARG B 1 147 ? -5.406 28.641 16.844 1 93.12 147 ARG B N 1
ATOM 3623 C CA . ARG B 1 147 ? -5.812 27.859 18 1 93.12 147 ARG B CA 1
ATOM 3624 C C . ARG B 1 147 ? -4.602 27.406 18.812 1 93.12 147 ARG B C 1
ATOM 3626 O O . ARG B 1 147 ? -4.734 26.969 19.953 1 93.12 147 ARG B O 1
ATOM 3633 N N . ALA B 1 148 ? -3.455 27.531 18.234 1 97.06 148 ALA B N 1
ATOM 3634 C CA . ALA B 1 148 ? -2.279 26.844 18.781 1 97.06 148 ALA B CA 1
ATOM 3635 C C . ALA B 1 148 ? -1.634 27.672 19.891 1 97.06 148 ALA B C 1
ATOM 3637 O O . ALA B 1 148 ? -1.67 28.906 19.859 1 97.06 148 ALA B O 1
ATOM 3638 N N . GLU B 1 149 ? -1.111 26.984 20.844 1 97.56 149 GLU B N 1
ATOM 3639 C CA . GLU B 1 149 ? -0.253 27.562 21.875 1 97.56 149 GLU B CA 1
ATOM 3640 C C . GLU B 1 149 ? 1.222 27.359 21.547 1 97.56 149 GLU B C 1
ATOM 3642 O O . GLU B 1 149 ? 2.068 28.172 21.922 1 97.56 149 GLU B O 1
ATOM 3647 N N . LEU B 1 150 ? 1.506 26.281 20.875 1 97.81 150 LEU B N 1
ATOM 3648 C CA . LEU B 1 150 ? 2.857 25.906 20.484 1 97.81 150 LEU B CA 1
ATOM 3649 C C . LEU B 1 150 ? 2.955 25.766 18.969 1 97.81 150 LEU B C 1
ATOM 3651 O O . LEU B 1 150 ? 2.064 25.188 18.344 1 97.81 150 LEU B O 1
ATOM 3655 N N . MET B 1 151 ? 3.943 26.328 18.375 1 98.44 151 MET B N 1
ATOM 3656 C CA . MET B 1 151 ? 4.223 26.125 16.969 1 98.44 151 MET B CA 1
ATOM 3657 C C . MET B 1 151 ? 5.566 25.438 16.766 1 98.44 151 MET B C 1
ATOM 3659 O O . MET B 1 151 ? 6.582 25.891 17.297 1 98.44 151 MET B O 1
ATOM 3663 N N . VAL B 1 152 ? 5.539 24.344 16.094 1 98.62 152 VAL B N 1
ATOM 3664 C CA . VAL B 1 152 ? 6.75 23.625 15.703 1 98.62 152 VAL B CA 1
ATOM 3665 C C . VAL B 1 152 ? 7.098 23.938 14.25 1 98.62 152 VAL B C 1
ATOM 3667 O O . VAL B 1 152 ? 6.207 24.094 13.414 1 98.62 152 VAL B O 1
ATOM 3670 N N . THR B 1 153 ? 8.336 24.109 13.93 1 98.62 153 THR B N 1
ATOM 3671 C CA . THR B 1 153 ? 8.797 24.375 12.57 1 98.62 153 THR B CA 1
ATOM 3672 C C . THR B 1 153 ? 10.203 23.812 12.359 1 98.62 153 THR B C 1
ATOM 3674 O O . THR B 1 153 ? 10.781 23.219 13.266 1 98.62 153 THR B O 1
ATOM 3677 N N . LEU B 1 154 ? 10.648 23.859 11.156 1 98.31 154 LEU B N 1
ATOM 3678 C CA . LEU B 1 154 ? 12.016 23.5 10.789 1 98.31 154 LEU B CA 1
ATOM 3679 C C . LEU B 1 154 ? 12.797 24.734 10.328 1 98.31 154 LEU B C 1
ATOM 3681 O O . LEU B 1 154 ? 12.234 25.625 9.68 1 98.31 154 LEU B O 1
ATOM 3685 N N . ALA B 1 155 ? 14.008 24.75 10.719 1 98.12 155 ALA B N 1
ATOM 3686 C CA . ALA B 1 155 ? 14.828 25.922 10.406 1 98.12 155 ALA B CA 1
ATOM 3687 C C . ALA B 1 155 ? 16.219 25.516 9.93 1 98.12 155 ALA B C 1
ATOM 3689 O O . ALA B 1 155 ? 16.734 24.469 10.344 1 98.12 155 ALA B O 1
ATOM 3690 N N . ARG B 1 156 ? 16.75 26.297 9.031 1 96.81 156 ARG B N 1
ATOM 3691 C CA . ARG B 1 156 ? 18.141 26.156 8.625 1 96.81 156 ARG B CA 1
ATOM 3692 C C . ARG B 1 156 ? 19.062 26.953 9.539 1 96.81 156 ARG B C 1
ATOM 3694 O O . ARG B 1 156 ? 18.75 28.078 9.938 1 96.81 156 ARG B O 1
ATOM 3701 N N . THR B 1 157 ? 20.172 26.281 9.828 1 94.62 157 THR B N 1
ATOM 3702 C CA . THR B 1 157 ? 21.172 26.969 10.617 1 94.62 157 THR B CA 1
ATOM 3703 C C . THR B 1 157 ? 22.312 27.453 9.742 1 94.62 157 THR B C 1
ATOM 3705 O O . THR B 1 157 ? 22.328 27.219 8.531 1 94.62 157 THR B O 1
ATOM 3708 N N . GLY B 1 158 ? 23.281 28.297 10.266 1 82.69 158 GLY B N 1
ATOM 3709 C CA . GLY B 1 158 ? 24.391 28.859 9.516 1 82.69 158 GLY B CA 1
ATOM 3710 C C . GLY B 1 158 ? 25.281 27.797 8.898 1 82.69 158 GLY B C 1
ATOM 3711 O O . GLY B 1 158 ? 26 28.062 7.922 1 82.69 158 GLY B O 1
ATOM 3712 N N . ASP B 1 159 ? 25.312 26.547 9.273 1 79.5 159 ASP B N 1
ATOM 3713 C CA . ASP B 1 159 ? 26.172 25.5 8.766 1 79.5 159 ASP B CA 1
ATOM 3714 C C . ASP B 1 159 ? 25.406 24.547 7.848 1 79.5 159 ASP B C 1
ATOM 3716 O O . ASP B 1 159 ? 25.828 23.406 7.645 1 79.5 159 ASP B O 1
ATOM 3720 N N . ASP B 1 160 ? 24.297 24.953 7.422 1 77.69 160 ASP B N 1
ATOM 3721 C CA . ASP B 1 160 ? 23.453 24.203 6.488 1 77.69 160 ASP B CA 1
ATOM 3722 C C . ASP B 1 160 ? 22.859 22.969 7.156 1 77.69 160 ASP B C 1
ATOM 3724 O O . ASP B 1 160 ? 22.562 21.969 6.488 1 77.69 160 ASP B O 1
ATOM 3728 N N . ASP B 1 161 ? 22.844 23.078 8.469 1 91.31 161 ASP B N 1
ATOM 3729 C CA . ASP B 1 161 ? 22.156 22.047 9.234 1 91.31 161 ASP B CA 1
ATOM 3730 C C . ASP B 1 161 ? 20.703 22.422 9.469 1 91.31 161 ASP B C 1
ATOM 3732 O O . ASP B 1 161 ? 20.328 23.594 9.367 1 91.31 161 ASP B O 1
ATOM 3736 N N . HIS B 1 162 ? 19.922 21.453 9.594 1 96.06 162 HIS B N 1
ATOM 3737 C CA . HIS B 1 162 ? 18.516 21.688 9.891 1 96.06 162 HIS B CA 1
ATOM 3738 C C . HIS B 1 162 ? 18.188 21.344 11.336 1 96.06 162 HIS B C 1
ATOM 3740 O O . HIS B 1 162 ? 18.812 20.453 11.922 1 96.06 162 HIS B O 1
ATOM 3746 N N . VAL B 1 163 ? 17.312 22.109 11.891 1 97.44 163 VAL B N 1
ATOM 3747 C CA . VAL B 1 163 ? 16.844 21.875 13.258 1 97.44 163 VAL B CA 1
ATOM 3748 C C . VAL B 1 163 ? 15.328 21.922 13.305 1 97.44 163 VAL B C 1
ATOM 3750 O O . VAL B 1 163 ? 14.688 22.531 12.438 1 97.44 163 VAL B O 1
ATOM 3753 N N . VAL B 1 164 ? 14.812 21.188 14.242 1 98.19 164 VAL B N 1
ATOM 3754 C CA . VAL B 1 164 ? 13.406 21.344 14.617 1 98.19 164 VAL B CA 1
ATOM 3755 C C . VAL B 1 164 ? 13.297 22.328 15.789 1 98.19 164 VAL B C 1
ATOM 3757 O O . VAL B 1 164 ? 14.125 22.297 16.703 1 98.19 164 VAL B O 1
ATOM 3760 N N . VAL B 1 165 ? 12.344 23.266 15.727 1 98 165 VAL B N 1
ATOM 3761 C CA . VAL B 1 165 ? 12.234 24.359 16.703 1 98 165 VAL B CA 1
ATOM 3762 C C . VAL B 1 165 ? 10.797 24.438 17.219 1 98 165 VAL B C 1
ATOM 3764 O O . VAL B 1 165 ? 9.844 24.328 16.438 1 98 165 VAL B O 1
ATOM 3767 N N . ALA B 1 166 ? 10.641 24.531 18.516 1 97.81 166 ALA B N 1
ATOM 3768 C CA . ALA B 1 166 ? 9.359 24.859 19.141 1 97.81 166 ALA B CA 1
ATOM 3769 C C . ALA B 1 166 ? 9.359 26.312 19.641 1 97.81 166 ALA B C 1
ATOM 3771 O O . ALA B 1 166 ? 10.328 26.75 20.25 1 97.81 166 ALA B O 1
ATOM 3772 N N . VAL B 1 167 ? 8.305 27.062 19.312 1 97.25 167 VAL B N 1
ATOM 3773 C CA . VAL B 1 167 ? 8.156 28.438 19.781 1 97.25 167 VAL B CA 1
ATOM 3774 C C . VAL B 1 167 ? 6.758 28.641 20.375 1 97.25 167 VAL B C 1
ATOM 3776 O O . VAL B 1 167 ? 5.824 27.922 20.016 1 97.25 167 VAL B O 1
ATOM 3779 N N . ALA B 1 168 ? 6.68 29.547 21.281 1 95.38 168 ALA B N 1
ATOM 3780 C CA . ALA B 1 168 ? 5.371 29.938 21.797 1 95.38 168 ALA B CA 1
ATOM 3781 C C . ALA B 1 168 ? 4.605 30.766 20.766 1 95.38 168 ALA B C 1
ATOM 3783 O O . ALA B 1 168 ? 5.078 31.828 20.328 1 95.38 168 ALA B O 1
ATOM 3784 N N . ARG B 1 169 ? 3.385 30.328 20.469 1 90.38 169 ARG B N 1
ATOM 3785 C CA . ARG B 1 169 ? 2.623 31 19.422 1 90.38 169 ARG B CA 1
ATOM 3786 C C . ARG B 1 169 ? 2.207 32.406 19.875 1 90.38 169 ARG B C 1
ATOM 3788 O O . ARG B 1 169 ? 2.17 33.344 19.062 1 90.38 169 ARG B O 1
ATOM 3795 N N . CYS B 1 170 ? 1.89 32.5 21.062 1 84.12 170 CYS B N 1
ATOM 3796 C CA . CYS B 1 170 ? 1.485 33.781 21.578 1 84.12 170 CYS B CA 1
ATOM 3797 C C . CYS B 1 170 ? 2.697 34.594 22.031 1 84.12 170 CYS B C 1
ATOM 3799 O O . CYS B 1 170 ? 2.551 35.688 22.562 1 84.12 170 CYS B O 1
ATOM 3801 N N . GLY B 1 171 ? 3.811 34.094 21.812 1 80.88 171 GLY B N 1
ATOM 3802 C CA . GLY B 1 171 ? 5.023 34.812 22.172 1 80.88 171 GLY B CA 1
ATOM 3803 C C . GLY B 1 171 ? 5.332 35.969 21.25 1 80.88 171 GLY B C 1
ATOM 3804 O O . GLY B 1 171 ? 4.781 36.031 20.141 1 80.88 171 GLY B O 1
ATOM 3805 N N . ASP B 1 172 ? 6.188 36.844 21.781 1 84.56 172 ASP B N 1
ATOM 3806 C CA . ASP B 1 172 ? 6.617 37.969 20.969 1 84.56 172 ASP B CA 1
ATOM 3807 C C . ASP B 1 172 ? 7.297 37.469 19.688 1 84.56 172 ASP B C 1
ATOM 3809 O O . ASP B 1 172 ? 8.125 36.562 19.719 1 84.56 172 ASP B O 1
ATOM 3813 N N . GLY B 1 173 ? 6.77 38.031 18.547 1 94.81 173 GLY B N 1
ATOM 3814 C CA . GLY B 1 173 ? 7.457 37.812 17.281 1 94.81 173 GLY B CA 1
ATOM 3815 C C . GLY B 1 173 ? 6.801 36.719 16.422 1 94.81 173 GLY B C 1
ATOM 3816 O O . GLY B 1 173 ? 7.277 36.438 15.336 1 94.81 173 GLY B O 1
ATOM 3817 N N . VAL B 1 174 ? 5.777 36.094 16.922 1 96 174 VAL B N 1
ATOM 3818 C CA . VAL B 1 174 ? 5.004 35.188 16.094 1 96 174 VAL B CA 1
ATOM 3819 C C . VAL B 1 174 ? 3.695 35.844 15.664 1 96 174 VAL B C 1
ATOM 3821 O O . VAL B 1 174 ? 2.768 35.969 16.469 1 96 174 VAL B O 1
ATOM 3824 N N . THR B 1 175 ? 3.568 36.219 14.445 1 95.06 175 THR B N 1
ATOM 3825 C CA . THR B 1 175 ? 2.455 37.031 13.969 1 95.06 175 THR B CA 1
ATOM 3826 C C . THR B 1 175 ? 1.662 36.281 12.898 1 95.06 175 THR B C 1
ATOM 3828 O O . THR B 1 175 ? 2.127 36.125 11.766 1 95.06 175 THR B O 1
ATOM 3831 N N . PRO B 1 176 ? 0.466 35.875 13.266 1 93.81 176 PRO B N 1
ATOM 3832 C CA . PRO B 1 176 ? -0.391 35.25 12.242 1 93.81 176 PRO B CA 1
ATOM 3833 C C . PRO B 1 176 ? -0.814 36.25 11.164 1 93.81 176 PRO B C 1
ATOM 3835 O O . PRO B 1 176 ? -1.065 37.438 11.469 1 93.81 176 PRO B O 1
ATOM 3838 N N . VAL B 1 177 ? -0.812 35.812 9.938 1 90.38 177 VAL B N 1
ATOM 3839 C CA . VAL B 1 177 ? -1.27 36.594 8.797 1 90.38 177 VAL B CA 1
ATOM 3840 C C . VAL B 1 177 ? -2.428 35.875 8.109 1 90.38 177 VAL B C 1
ATOM 3842 O O . VAL B 1 177 ? -2.322 34.688 7.766 1 90.38 177 VAL B O 1
ATOM 3845 N N . ALA B 1 178 ? -3.545 36.531 8.008 1 84.19 178 ALA B N 1
ATOM 3846 C CA . ALA B 1 178 ? -4.711 35.906 7.379 1 84.19 178 ALA B CA 1
ATOM 3847 C C . ALA B 1 178 ? -4.422 35.531 5.926 1 84.19 178 ALA B C 1
ATOM 3849 O O . ALA B 1 178 ? -3.734 36.281 5.215 1 84.19 178 ALA B O 1
ATOM 3850 N N . THR B 1 179 ? -4.797 34.25 5.477 1 77.75 179 THR B N 1
ATOM 3851 C CA . THR B 1 179 ? -4.613 33.781 4.113 1 77.75 179 THR B CA 1
ATOM 3852 C C . THR B 1 179 ? -5.641 34.406 3.176 1 77.75 179 THR B C 1
ATOM 3854 O O . THR B 1 179 ? -5.43 34.469 1.962 1 77.75 179 THR B O 1
ATOM 3857 N N . GLY B 1 180 ? -6.137 35.469 3.072 1 68.44 180 GLY B N 1
ATOM 3858 C CA . GLY B 1 180 ? -7.133 36.125 2.248 1 68.44 180 GLY B CA 1
ATOM 3859 C C . GLY B 1 180 ? -8.227 35.219 1.762 1 68.44 180 GLY B C 1
ATOM 3860 O O . GLY B 1 180 ? -9.273 35.656 1.297 1 68.44 180 GLY B O 1
ATOM 3861 N N . GLU B 1 181 ? -8.094 33.906 1.713 1 66.69 181 GLU B N 1
ATOM 3862 C CA . GLU B 1 181 ? -9.078 33 1.172 1 66.69 181 GLU B CA 1
ATOM 3863 C C . GLU B 1 181 ? -9.766 32.219 2.285 1 66.69 181 GLU B C 1
ATOM 3865 O O . GLU B 1 181 ? -9.18 31.984 3.348 1 66.69 181 GLU B O 1
ATOM 3870 N N . SER B 1 182 ? -11.047 31.938 2.025 1 71.19 182 SER B N 1
ATOM 3871 C CA . SER B 1 182 ? -11.812 31.109 2.957 1 71.19 182 SER B CA 1
ATOM 3872 C C . SER B 1 182 ? -11.219 29.719 3.074 1 71.19 182 SER B C 1
ATOM 3874 O O . SER B 1 182 ? -10.898 29.094 2.062 1 71.19 182 SER B O 1
ATOM 3876 N N . THR B 1 183 ? -11.016 29.312 4.309 1 81.06 183 THR B N 1
ATOM 3877 C CA . THR B 1 183 ? -10.422 28 4.598 1 81.06 183 THR B CA 1
ATOM 3878 C C . THR B 1 183 ? -11.438 27.078 5.25 1 81.06 183 THR B C 1
ATOM 3880 O O . THR B 1 183 ? -12.531 27.516 5.621 1 81.06 183 THR B O 1
ATOM 3883 N N . TYR B 1 184 ? -11.164 25.781 5.219 1 85.44 184 TYR B N 1
ATOM 3884 C CA . TYR B 1 184 ? -11.977 24.797 5.926 1 85.44 184 TYR B CA 1
ATOM 3885 C C . TYR B 1 184 ? -12.094 25.156 7.406 1 85.44 184 TYR B C 1
ATOM 3887 O O . TYR B 1 184 ? -11.102 25.125 8.133 1 85.44 184 TYR B O 1
ATOM 3895 N N . ALA B 1 185 ? -13.305 25.422 7.855 1 82.19 185 ALA B N 1
ATOM 3896 C CA . ALA B 1 185 ? -13.547 26.047 9.148 1 82.19 185 ALA B CA 1
ATOM 3897 C C . ALA B 1 185 ? -13.117 25.125 10.297 1 82.19 185 ALA B C 1
ATOM 3899 O O . ALA B 1 185 ? -12.688 25.609 11.344 1 82.19 185 ALA B O 1
ATOM 3900 N N . ALA B 1 186 ? -13.227 23.859 10.031 1 85.12 186 ALA B N 1
ATOM 3901 C CA . ALA B 1 186 ? -12.883 22.922 11.102 1 85.12 186 ALA B CA 1
ATOM 3902 C C . ALA B 1 186 ? -11.367 22.844 11.289 1 85.12 186 ALA B C 1
ATOM 3904 O O . ALA B 1 186 ? -10.891 22.438 12.352 1 85.12 186 ALA B O 1
ATOM 3905 N N . GLN B 1 187 ? -10.617 23.203 10.281 1 89.19 187 GLN B N 1
ATOM 3906 C CA . GLN B 1 187 ? -9.164 23.25 10.297 1 89.19 187 GLN B CA 1
ATOM 3907 C C . GLN B 1 187 ? -8.641 24.5 9.578 1 89.19 187 GLN B C 1
ATOM 3909 O O . GLN B 1 187 ? -7.98 24.391 8.547 1 89.19 187 GLN B O 1
ATOM 3914 N N . PRO B 1 188 ? -8.828 25.578 10.227 1 91.5 188 PRO B N 1
ATOM 3915 C CA . PRO B 1 188 ? -8.469 26.828 9.539 1 91.5 188 PRO B CA 1
ATOM 3916 C C . PRO B 1 188 ? -6.969 26.953 9.289 1 91.5 188 PRO B C 1
ATOM 3918 O O . PRO B 1 188 ? -6.164 26.516 10.117 1 91.5 188 PRO B O 1
ATOM 3921 N N . LEU B 1 189 ? -6.641 27.547 8.156 1 94.88 189 LEU B N 1
ATOM 3922 C CA . LEU B 1 189 ? -5.254 27.812 7.789 1 94.88 189 LEU B CA 1
ATOM 3923 C C . LEU B 1 189 ? -4.914 29.281 7.941 1 94.88 189 LEU B C 1
ATOM 3925 O O . LEU B 1 189 ? -5.785 30.141 7.805 1 94.88 189 LEU B O 1
ATOM 3929 N N . ALA B 1 190 ? -3.688 29.578 8.25 1 95.56 190 ALA B N 1
ATOM 3930 C CA . ALA B 1 190 ? -3.162 30.938 8.258 1 95.56 190 ALA B CA 1
ATOM 3931 C C . ALA B 1 190 ? -1.676 30.953 7.914 1 95.56 190 ALA B C 1
ATOM 3933 O O . ALA B 1 190 ? -1 29.922 8 1 95.56 190 ALA B O 1
ATOM 3934 N N . ASP B 1 191 ? -1.223 32.062 7.438 1 96.31 191 ASP B N 1
ATOM 3935 C CA . ASP B 1 191 ? 0.213 32.281 7.305 1 96.31 191 ASP B CA 1
ATOM 3936 C C . ASP B 1 191 ? 0.806 32.812 8.602 1 96.31 191 ASP B C 1
ATOM 3938 O O . ASP B 1 191 ? 0.07 33.219 9.516 1 96.31 191 ASP B O 1
ATOM 3942 N N . VAL B 1 192 ? 2.17 32.812 8.672 1 97.38 192 VAL B N 1
ATOM 3943 C CA . VAL B 1 192 ? 2.783 33.281 9.906 1 97.38 192 VAL B CA 1
ATOM 3944 C C . VAL B 1 192 ? 4.145 33.875 9.609 1 97.38 192 VAL B C 1
ATOM 3946 O O . VAL B 1 192 ? 4.883 33.406 8.75 1 97.38 192 VAL B O 1
ATOM 3949 N N . GLU B 1 193 ? 4.422 35 10.227 1 97.62 193 GLU B N 1
ATOM 3950 C CA . GLU B 1 193 ? 5.742 35.594 10.273 1 97.62 193 GLU B CA 1
ATOM 3951 C C . GLU B 1 193 ? 6.367 35.469 11.656 1 97.62 193 GLU B C 1
ATOM 3953 O O . GLU B 1 193 ? 5.695 35.656 12.672 1 97.62 193 GLU B O 1
ATOM 3958 N N . VAL B 1 194 ? 7.637 35.094 11.68 1 98.06 194 VAL B N 1
ATOM 3959 C CA . VAL B 1 194 ? 8.25 34.781 12.961 1 98.06 194 VAL B CA 1
ATOM 3960 C C . VAL B 1 194 ? 9.547 35.562 13.133 1 98.06 194 VAL B C 1
ATOM 3962 O O . VAL B 1 194 ? 10.375 35.625 12.219 1 98.06 194 VAL B O 1
ATOM 3965 N N . ASP B 1 195 ? 9.734 36.25 14.133 1 97.88 195 ASP B N 1
ATOM 3966 C CA . ASP B 1 195 ? 10.945 36.812 14.719 1 97.88 195 ASP B CA 1
ATOM 3967 C C . ASP B 1 195 ? 10.953 36.656 16.234 1 97.88 195 ASP B C 1
ATOM 3969 O O . ASP B 1 195 ? 10.609 37.562 16.969 1 97.88 195 ASP B O 1
ATOM 3973 N N . ALA B 1 196 ? 11.32 35.438 16.625 1 97.19 196 ALA B N 1
ATOM 3974 C CA . ALA B 1 196 ? 11.055 35.062 18 1 97.19 196 ALA B CA 1
ATOM 3975 C C . ALA B 1 196 ? 12.203 34.219 18.578 1 97.19 196 ALA B C 1
ATOM 3977 O O . ALA B 1 196 ? 13.008 33.656 17.828 1 97.19 196 ALA B O 1
ATOM 3978 N N . GLU B 1 197 ? 12.312 34.188 19.875 1 96.56 197 GLU B N 1
ATOM 3979 C CA . GLU B 1 197 ? 13.219 33.281 20.562 1 96.56 197 GLU B CA 1
ATOM 3980 C C . GLU B 1 197 ? 12.617 31.906 20.703 1 96.56 197 GLU B C 1
ATOM 3982 O O . GLU B 1 197 ? 11.469 31.75 21.141 1 96.56 197 GLU B O 1
ATOM 3987 N N . PRO B 1 198 ? 13.352 30.906 20.344 1 96.44 198 PRO B N 1
ATOM 3988 C CA . PRO B 1 198 ? 12.828 29.547 20.469 1 96.44 198 PRO B CA 1
ATOM 3989 C C . PRO B 1 198 ? 12.648 29.125 21.938 1 96.44 198 PRO B C 1
ATOM 3991 O O . PRO B 1 198 ? 13.375 29.594 22.812 1 96.44 198 PRO B O 1
ATOM 3994 N N . LEU B 1 199 ? 11.672 28.25 22.141 1 96.12 199 LEU B N 1
ATOM 3995 C CA . LEU B 1 199 ? 11.531 27.578 23.422 1 96.12 199 LEU B CA 1
ATOM 3996 C C . LEU B 1 199 ? 12.469 26.375 23.516 1 96.12 199 LEU B C 1
ATOM 3998 O O . LEU B 1 199 ? 12.969 26.047 24.594 1 96.12 199 LEU B O 1
ATOM 4002 N N . ALA B 1 200 ? 12.625 25.656 22.422 1 96.31 200 ALA B N 1
ATOM 4003 C CA . ALA B 1 200 ? 13.438 24.453 22.344 1 96.31 200 ALA B CA 1
ATOM 4004 C C . ALA B 1 200 ? 13.945 24.203 20.922 1 96.31 200 ALA B C 1
ATOM 4006 O O . ALA B 1 200 ? 13.281 24.578 19.953 1 96.31 200 ALA B O 1
ATOM 4007 N N . ILE B 1 201 ? 15.133 23.609 20.828 1 96.75 201 ILE B N 1
ATOM 4008 C CA . ILE B 1 201 ? 15.781 23.328 19.547 1 96.75 201 ILE B CA 1
ATOM 4009 C C . ILE B 1 201 ? 16.422 21.953 19.578 1 96.75 201 ILE B C 1
ATOM 4011 O O . ILE B 1 201 ? 16.953 21.531 20.609 1 96.75 201 ILE B O 1
ATOM 4015 N N . ALA B 1 202 ? 16.359 21.234 18.547 1 97.19 202 ALA B N 1
ATOM 4016 C CA . ALA B 1 202 ? 17.078 19.969 18.391 1 97.19 202 ALA B CA 1
ATOM 4017 C C . ALA B 1 202 ? 17.484 19.75 16.938 1 97.19 202 ALA B C 1
ATOM 4019 O O . ALA B 1 202 ? 16.781 20.203 16.016 1 97.19 202 ALA B O 1
ATOM 4020 N N . PRO B 1 203 ? 18.641 19.078 16.734 1 95.62 203 PRO B N 1
ATOM 4021 C CA . PRO B 1 203 ? 18.953 18.703 15.344 1 95.62 203 PRO B CA 1
ATOM 4022 C C . PRO B 1 203 ? 17.906 17.812 14.719 1 95.62 203 PRO B C 1
ATOM 4024 O O . PRO B 1 203 ? 17.328 16.953 15.391 1 95.62 203 PRO B O 1
ATOM 4027 N N . ALA B 1 204 ? 17.562 18.125 13.445 1 94.88 204 ALA B N 1
ATOM 4028 C CA . ALA B 1 204 ? 16.609 17.266 12.75 1 94.88 204 ALA B CA 1
ATOM 4029 C C . ALA B 1 204 ? 16.781 17.375 11.234 1 94.88 204 ALA B C 1
ATOM 4031 O O . ALA B 1 204 ? 16.828 18.484 10.688 1 94.88 204 ALA B O 1
ATOM 4032 N N . ASP B 1 205 ? 16.891 16.188 10.648 1 92.88 205 ASP B N 1
ATOM 4033 C CA . ASP B 1 205 ? 16.781 16.156 9.195 1 92.88 205 ASP B CA 1
ATOM 4034 C C . ASP B 1 205 ? 15.344 16.359 8.734 1 92.88 205 ASP B C 1
ATOM 4036 O O . ASP B 1 205 ? 14.414 15.836 9.344 1 92.88 205 ASP B O 1
ATOM 4040 N N . VAL B 1 206 ? 15.148 17.141 7.66 1 94.25 206 VAL B N 1
ATOM 4041 C CA . VAL B 1 206 ? 13.82 17.516 7.188 1 94.25 206 VAL B CA 1
ATOM 4042 C C . VAL B 1 206 ? 13.008 16.25 6.898 1 94.25 206 VAL B C 1
ATOM 4044 O O . VAL B 1 206 ? 11.867 16.125 7.348 1 94.25 206 VAL B O 1
ATOM 4047 N N . GLU B 1 207 ? 13.617 15.32 6.227 1 92.94 207 GLU B N 1
ATOM 4048 C CA . GLU B 1 207 ? 12.898 14.117 5.828 1 92.94 207 GLU B CA 1
ATOM 4049 C C . GLU B 1 207 ? 12.508 13.281 7.043 1 92.94 207 GLU B C 1
ATOM 4051 O O . GLU B 1 207 ? 11.375 12.805 7.137 1 92.94 207 GLU B O 1
ATOM 4056 N N . SER B 1 208 ? 13.414 13.188 7.93 1 93.25 208 SER B N 1
ATOM 4057 C CA . SER B 1 208 ? 13.156 12.398 9.133 1 93.25 208 SER B CA 1
ATOM 4058 C C . SER B 1 208 ? 12.078 13.047 9.992 1 93.25 208 SER B C 1
ATOM 4060 O O . SER B 1 208 ? 11.211 12.359 10.539 1 93.25 208 SER B O 1
ATOM 4062 N N . ALA B 1 209 ? 12.125 14.352 10.07 1 95.88 209 ALA B N 1
ATOM 4063 C CA . ALA B 1 209 ? 11.172 15.078 10.906 1 95.88 209 ALA B CA 1
ATOM 4064 C C . ALA B 1 209 ? 9.766 15.008 10.312 1 95.88 209 ALA B C 1
ATOM 4066 O O . ALA B 1 209 ? 8.781 15.102 11.047 1 95.88 209 ALA B O 1
ATOM 4067 N N . LEU B 1 210 ? 9.68 14.773 9.023 1 97.69 210 LEU B N 1
ATOM 4068 C CA . LEU B 1 210 ? 8.375 14.922 8.383 1 97.69 210 LEU B CA 1
ATOM 4069 C C . LEU B 1 210 ? 7.738 13.562 8.133 1 97.69 210 LEU B C 1
ATOM 4071 O O . LEU B 1 210 ? 6.574 13.477 7.734 1 97.69 210 LEU B O 1
ATOM 4075 N N . ALA B 1 211 ? 8.43 12.477 8.438 1 96.75 211 ALA B N 1
ATOM 4076 C CA . ALA B 1 211 ? 7.887 11.141 8.172 1 96.75 211 ALA B CA 1
ATOM 4077 C C . ALA B 1 211 ? 6.605 10.906 8.961 1 96.75 211 ALA B C 1
ATOM 4079 O O . ALA B 1 211 ? 5.574 10.539 8.391 1 96.75 211 ALA B O 1
ATOM 4080 N N . ALA B 1 212 ? 6.656 11.148 10.234 1 96.94 212 ALA B N 1
ATOM 4081 C CA . ALA B 1 212 ? 5.484 10.906 11.07 1 96.94 212 ALA B CA 1
ATOM 4082 C C . ALA B 1 212 ? 4.34 11.844 10.711 1 96.94 212 ALA B C 1
ATOM 4084 O O . ALA B 1 212 ? 3.193 11.414 10.57 1 96.94 212 ALA B O 1
ATOM 4085 N N . PRO B 1 213 ? 4.598 13.141 10.477 1 98.62 213 PRO B N 1
ATOM 4086 C CA . PRO B 1 213 ? 3.535 14.039 10.031 1 98.62 213 PRO B CA 1
ATOM 4087 C C . PRO B 1 213 ? 2.875 13.586 8.734 1 98.62 213 PRO B C 1
ATOM 4089 O O . PRO B 1 213 ? 1.654 13.688 8.586 1 98.62 213 PRO B O 1
ATOM 4092 N N . LEU B 1 214 ? 3.691 13.133 7.855 1 98.75 214 LEU B N 1
ATOM 4093 C CA . LEU B 1 214 ? 3.162 12.664 6.578 1 98.75 214 LEU B CA 1
ATOM 4094 C C . LEU B 1 214 ? 2.207 11.492 6.781 1 98.75 214 LEU B C 1
ATOM 4096 O O . LEU B 1 214 ? 1.135 11.453 6.172 1 98.75 214 LEU B O 1
ATOM 4100 N N . VAL B 1 215 ? 2.543 10.562 7.617 1 98.25 215 VAL B N 1
ATOM 4101 C CA . VAL B 1 215 ? 1.69 9.406 7.898 1 98.25 215 VAL B CA 1
ATOM 4102 C C . VAL B 1 215 ? 0.398 9.875 8.57 1 98.25 215 VAL B C 1
ATOM 4104 O O . VAL B 1 215 ? -0.686 9.375 8.25 1 98.25 215 VAL B O 1
ATOM 4107 N N . ALA B 1 216 ? 0.525 10.789 9.453 1 98.69 216 ALA B N 1
ATOM 4108 C CA . ALA B 1 216 ? -0.646 11.328 10.148 1 98.69 216 ALA B CA 1
ATOM 4109 C C . ALA B 1 216 ? -1.612 11.977 9.164 1 98.69 216 ALA B C 1
ATOM 4111 O O . ALA B 1 216 ? -2.82 11.734 9.211 1 98.69 216 ALA B O 1
ATOM 4112 N N . ALA B 1 217 ? -1.058 12.812 8.297 1 98.88 217 ALA B N 1
ATOM 4113 C CA . ALA B 1 217 ? -1.883 13.461 7.285 1 98.88 217 ALA B CA 1
ATOM 4114 C C . ALA B 1 217 ? -2.539 12.43 6.367 1 98.88 217 ALA B C 1
ATOM 4116 O O . ALA B 1 217 ? -3.697 12.594 5.973 1 98.88 217 ALA B O 1
ATOM 4117 N N . ALA B 1 218 ? -1.794 11.414 6.023 1 98.88 218 ALA B N 1
ATOM 4118 C CA . ALA B 1 218 ? -2.332 10.344 5.18 1 98.88 218 ALA B CA 1
ATOM 4119 C C . ALA B 1 218 ? -3.521 9.664 5.852 1 98.88 218 ALA B C 1
ATOM 4121 O O . ALA B 1 218 ? -4.551 9.43 5.215 1 98.88 218 ALA B O 1
ATOM 4122 N N . ALA B 1 219 ? -3.369 9.352 7.121 1 98.69 219 ALA B N 1
ATOM 4123 C CA . ALA B 1 219 ? -4.43 8.672 7.863 1 98.69 219 ALA B CA 1
ATOM 4124 C C . ALA B 1 219 ? -5.707 9.508 7.883 1 98.69 219 ALA B C 1
ATOM 4126 O O . ALA B 1 219 ? -6.797 9 7.625 1 98.69 219 ALA B O 1
ATOM 4127 N N . ASP B 1 220 ? -5.574 10.758 8.203 1 98.69 220 ASP B N 1
ATOM 4128 C CA . ASP B 1 220 ? -6.711 11.672 8.211 1 98.69 220 ASP B CA 1
ATOM 4129 C C . ASP B 1 220 ? -7.398 11.703 6.844 1 98.69 220 ASP B C 1
ATOM 4131 O O . ASP B 1 220 ? -8.625 11.633 6.762 1 98.69 220 ASP B O 1
ATOM 4135 N N . LEU B 1 221 ? -6.617 11.797 5.773 1 98.81 221 LEU B N 1
ATOM 4136 C CA . LEU B 1 221 ? -7.137 11.891 4.414 1 98.81 221 LEU B CA 1
ATOM 4137 C C . LEU B 1 221 ? -7.84 10.594 4.016 1 98.81 221 LEU B C 1
ATOM 4139 O O . LEU B 1 221 ? -8.82 10.617 3.27 1 98.81 221 LEU B O 1
ATOM 4143 N N . VAL B 1 222 ? -7.289 9.453 4.461 1 98.62 222 VAL B N 1
ATOM 4144 C CA . VAL B 1 222 ? -7.961 8.18 4.207 1 98.62 222 VAL B CA 1
ATOM 4145 C C . VAL B 1 222 ? -9.359 8.195 4.82 1 98.62 222 VAL B C 1
ATOM 4147 O O . VAL B 1 222 ? -10.32 7.734 4.203 1 98.62 222 VAL B O 1
ATOM 4150 N N . GLY B 1 223 ? -9.469 8.719 6.004 1 98.06 223 GLY B N 1
ATOM 4151 C CA . GLY B 1 223 ? -10.766 8.859 6.648 1 98.06 223 GLY B CA 1
ATOM 4152 C C . GLY B 1 223 ? -11.727 9.734 5.867 1 98.06 223 GLY B C 1
ATOM 4153 O O . GLY B 1 223 ? -12.883 9.359 5.652 1 98.06 223 GLY B O 1
ATOM 4154 N N . VAL B 1 224 ? -11.227 10.867 5.441 1 96.81 224 VAL B N 1
ATOM 4155 C CA . VAL B 1 224 ? -12.039 11.805 4.672 1 96.81 224 VAL B CA 1
ATOM 4156 C C . VAL B 1 224 ? -12.516 11.133 3.385 1 96.81 224 VAL B C 1
ATOM 4158 O O . VAL B 1 224 ? -13.695 11.219 3.035 1 96.81 224 VAL B O 1
ATOM 4161 N N . ALA B 1 225 ? -11.609 10.5 2.693 1 98.12 225 ALA B N 1
ATOM 4162 C CA . ALA B 1 225 ? -11.914 9.836 1.429 1 98.12 225 ALA B CA 1
ATOM 4163 C C . ALA B 1 225 ? -12.961 8.742 1.623 1 98.12 225 ALA B C 1
ATOM 4165 O O . ALA B 1 225 ? -13.914 8.641 0.849 1 98.12 225 ALA B O 1
ATOM 4166 N N . SER B 1 226 ? -12.781 7.961 2.648 1 97 226 SER B N 1
ATOM 4167 C CA . SER B 1 226 ? -13.688 6.855 2.941 1 97 226 SER B CA 1
ATOM 4168 C C . SER B 1 226 ? -15.102 7.363 3.225 1 97 226 SER B C 1
ATOM 4170 O O . SER B 1 226 ? -16.078 6.781 2.756 1 97 226 SER B O 1
ATOM 4172 N N . ALA B 1 227 ? -15.164 8.383 4.004 1 94.88 227 ALA B N 1
ATOM 4173 C CA . ALA B 1 227 ? -16.469 8.945 4.344 1 94.88 227 ALA B CA 1
ATOM 4174 C C . ALA B 1 227 ? -17.141 9.562 3.115 1 94.88 227 ALA B C 1
ATOM 4176 O O . ALA B 1 227 ? -18.344 9.398 2.912 1 94.88 227 ALA B O 1
ATOM 4177 N N . ALA B 1 228 ? -16.359 10.312 2.35 1 94.88 228 ALA B N 1
ATOM 4178 C CA . ALA B 1 228 ? -16.891 10.891 1.12 1 94.88 228 ALA B CA 1
ATOM 4179 C C . ALA B 1 228 ? -17.406 9.797 0.18 1 94.88 228 ALA B C 1
ATOM 4181 O O . ALA B 1 228 ? -18.469 9.945 -0.429 1 94.88 228 ALA B O 1
ATOM 4182 N N . LEU B 1 229 ? -16.688 8.75 0.061 1 96.06 229 LEU B N 1
ATOM 4183 C CA . LEU B 1 229 ? -17.078 7.625 -0.775 1 96.06 229 LEU B CA 1
ATOM 4184 C C . LEU B 1 229 ? -18.375 7.008 -0.275 1 96.06 229 LEU B C 1
ATOM 4186 O O . LEU B 1 229 ? -19.297 6.762 -1.062 1 96.06 229 LEU B O 1
ATOM 4190 N N . ARG B 1 230 ? -18.453 6.734 0.976 1 93.75 230 ARG B N 1
ATOM 4191 C CA . ARG B 1 230 ? -19.641 6.137 1.559 1 93.75 230 ARG B CA 1
ATOM 4192 C C . ARG B 1 230 ? -20.875 6.996 1.286 1 93.75 230 ARG B C 1
ATOM 4194 O O . ARG B 1 230 ? -21.938 6.477 0.926 1 93.75 230 ARG B O 1
ATOM 4201 N N . ARG B 1 231 ? -20.719 8.25 1.454 1 91.31 231 ARG B N 1
ATOM 4202 C CA . ARG B 1 231 ? -21.828 9.164 1.213 1 91.31 231 ARG B CA 1
ATOM 4203 C C . ARG B 1 231 ? -22.219 9.172 -0.259 1 91.31 231 ARG B C 1
ATOM 4205 O O . ARG B 1 231 ? -23.406 9.281 -0.586 1 91.31 231 ARG B O 1
ATOM 4212 N N . SER B 1 232 ? -21.25 9.141 -1.088 1 92.88 232 SER B N 1
ATOM 4213 C CA . SER B 1 232 ? -21.531 9.102 -2.521 1 92.88 232 SER B CA 1
ATOM 4214 C C . SER B 1 232 ? -22.25 7.82 -2.91 1 92.88 232 SER B C 1
ATOM 4216 O O . SER B 1 232 ? -23.172 7.848 -3.732 1 92.88 232 SER B O 1
ATOM 4218 N N . VAL B 1 233 ? -21.844 6.73 -2.338 1 93.12 233 VAL B N 1
ATOM 4219 C CA . VAL B 1 233 ? -22.469 5.445 -2.615 1 93.12 233 VAL B CA 1
ATOM 4220 C C . VAL B 1 233 ? -23.922 5.473 -2.143 1 93.12 233 VAL B C 1
ATOM 4222 O O . VAL B 1 233 ? -24.828 5.047 -2.865 1 93.12 233 VAL B O 1
ATOM 4225 N N . GLU B 1 234 ? -24.141 5.953 -0.945 1 90.94 234 GLU B N 1
ATOM 4226 C CA . GLU B 1 234 ? -25.5 6.051 -0.394 1 90.94 234 GLU B CA 1
ATOM 4227 C C . GLU B 1 234 ? -26.391 6.926 -1.268 1 90.94 234 GLU B C 1
ATOM 4229 O O . GLU B 1 234 ? -27.531 6.57 -1.55 1 90.94 234 GLU B O 1
ATOM 4234 N N . HIS B 1 235 ? -25.844 8.031 -1.654 1 90.06 235 HIS B N 1
ATOM 4235 C CA . HIS B 1 235 ? -26.609 8.938 -2.496 1 90.06 235 HIS B CA 1
ATOM 4236 C C . HIS B 1 235 ? -26.891 8.32 -3.861 1 90.06 235 HIS B C 1
ATOM 4238 O O . HIS B 1 235 ? -27.969 8.492 -4.414 1 90.06 235 HIS B O 1
ATOM 4244 N N . ALA B 1 236 ? -25.953 7.68 -4.422 1 90.88 236 ALA B N 1
ATOM 4245 C CA . ALA B 1 236 ? -26.094 7.059 -5.734 1 90.88 236 ALA B CA 1
ATOM 4246 C C . ALA B 1 236 ? -27.188 5.992 -5.719 1 90.88 236 ALA B C 1
ATOM 4248 O O . ALA B 1 236 ? -27.859 5.773 -6.727 1 90.88 236 ALA B O 1
ATOM 4249 N N . LYS B 1 237 ? -27.375 5.398 -4.598 1 89.5 237 LYS B N 1
ATOM 4250 C CA . LYS B 1 237 ? -28.391 4.359 -4.449 1 89.5 237 LYS B CA 1
ATOM 4251 C C . LYS B 1 237 ? -29.781 4.973 -4.262 1 89.5 237 LYS B C 1
ATOM 4253 O O . LYS B 1 237 ? -30.781 4.359 -4.621 1 89.5 237 LYS B O 1
ATOM 4258 N N . SER B 1 238 ? -29.828 6.152 -3.721 1 89.75 238 SER B N 1
ATOM 4259 C CA . SER B 1 238 ? -31.094 6.727 -3.307 1 89.75 238 SER B CA 1
ATOM 4260 C C . SER B 1 238 ? -31.609 7.73 -4.332 1 89.75 238 SER B C 1
ATOM 4262 O O . SER B 1 238 ? -32.812 7.898 -4.492 1 89.75 238 SER B O 1
ATOM 4264 N N . ARG B 1 239 ? -30.75 8.391 -5 1 86.69 239 ARG B N 1
ATOM 4265 C CA . ARG B 1 239 ? -31.141 9.406 -5.969 1 86.69 239 ARG B CA 1
ATOM 4266 C C . ARG B 1 239 ? -31.547 8.773 -7.297 1 86.69 239 ARG B C 1
ATOM 4268 O O . ARG B 1 239 ? -30.797 7.969 -7.852 1 86.69 239 ARG B O 1
ATOM 4275 N N . ASN B 1 240 ? -32.688 9.227 -7.73 1 90.44 240 ASN B N 1
ATOM 4276 C CA . ASN B 1 240 ? -33.156 8.672 -8.992 1 90.44 240 ASN B CA 1
ATOM 4277 C C . ASN B 1 240 ? -33.094 9.703 -10.117 1 90.44 240 ASN B C 1
ATOM 4279 O O . ASN B 1 240 ? -33.406 10.875 -9.898 1 90.44 240 ASN B O 1
ATOM 4283 N N . GLN B 1 241 ? -32.562 9.281 -11.141 1 86.19 241 GLN B N 1
ATOM 4284 C CA . GLN B 1 241 ? -32.594 10 -12.406 1 86.19 241 GLN B CA 1
ATOM 4285 C C . GLN B 1 241 ? -32.875 9.055 -13.578 1 86.19 241 GLN B C 1
ATOM 4287 O O . GLN B 1 241 ? -32.375 7.93 -13.594 1 86.19 241 GLN B O 1
ATOM 4292 N N . PHE B 1 242 ? -33.75 9.609 -14.484 1 91.31 242 PHE B N 1
ATOM 4293 C CA . PHE B 1 242 ? -34.094 8.859 -15.68 1 91.31 242 PHE B CA 1
ATOM 4294 C C . PHE B 1 242 ? -34.688 7.496 -15.312 1 91.31 242 PHE B C 1
ATOM 4296 O O . PHE B 1 242 ? -34.344 6.484 -15.93 1 91.31 242 PHE B O 1
ATOM 4303 N N . GLY B 1 243 ? -35.375 7.383 -14.188 1 90.69 243 GLY B N 1
ATOM 4304 C CA . GLY B 1 243 ? -36.156 6.215 -13.828 1 90.69 243 GLY B CA 1
ATOM 4305 C C . GLY B 1 243 ? -35.375 5.184 -13.047 1 90.69 243 GLY B C 1
ATOM 4306 O O . GLY B 1 243 ? -35.875 4.102 -12.75 1 90.69 243 GLY B O 1
ATOM 4307 N N . LYS B 1 244 ? -34.188 5.422 -12.742 1 90.94 244 LYS B N 1
ATOM 4308 C CA . LYS B 1 244 ? -33.375 4.484 -11.969 1 90.94 244 LYS B CA 1
ATOM 4309 C C . LYS B 1 244 ? -32.406 5.223 -11.055 1 90.94 244 LYS B C 1
ATOM 4311 O O . LYS B 1 244 ? -32.125 6.402 -11.266 1 90.94 244 LYS B O 1
ATOM 4316 N N . PRO B 1 245 ? -32.031 4.488 -10.07 1 90.06 245 PRO B N 1
ATOM 4317 C CA . PRO B 1 245 ? -31 5.102 -9.242 1 90.06 245 PRO B CA 1
ATOM 4318 C C . PRO B 1 245 ? -29.75 5.469 -10.047 1 90.06 245 PRO B C 1
ATOM 4320 O O . PRO B 1 245 ? -29.344 4.723 -10.945 1 90.06 245 PRO B O 1
ATOM 4323 N N . ILE B 1 246 ? -29.188 6.574 -9.711 1 89.56 246 ILE B N 1
ATOM 4324 C CA . ILE B 1 246 ? -28.047 7.051 -10.484 1 89.56 246 ILE B CA 1
ATOM 4325 C C . ILE B 1 246 ? -26.891 6.066 -10.352 1 89.56 246 ILE B C 1
ATOM 4327 O O . ILE B 1 246 ? -26.016 6.02 -11.219 1 89.56 246 ILE B O 1
ATOM 4331 N N . GLY B 1 247 ? -26.906 5.289 -9.297 1 87.69 247 GLY B N 1
ATOM 4332 C CA . GLY B 1 247 ? -25.906 4.254 -9.102 1 87.69 247 GLY B CA 1
ATOM 4333 C C . GLY B 1 247 ? -26 3.141 -10.125 1 87.69 247 GLY B C 1
ATOM 4334 O O . GLY B 1 247 ? -25.078 2.328 -10.25 1 87.69 247 GLY B O 1
ATOM 4335 N N . ALA B 1 248 ? -27.031 3.17 -10.93 1 86.06 248 ALA B N 1
ATOM 4336 C CA . ALA B 1 248 ? -27.203 2.152 -11.961 1 86.06 248 ALA B CA 1
ATOM 4337 C C . ALA B 1 248 ? -26.484 2.543 -13.25 1 86.06 248 ALA B C 1
ATOM 4339 O O . ALA B 1 248 ? -26.266 1.701 -14.125 1 86.06 248 ALA B O 1
ATOM 4340 N N . PHE B 1 249 ? -26.172 3.805 -13.352 1 88.5 249 PHE B N 1
ATOM 4341 C CA . PHE B 1 249 ? -25.453 4.266 -14.531 1 88.5 249 PHE B CA 1
ATOM 4342 C C . PHE B 1 249 ? -23.984 3.832 -14.469 1 88.5 249 PHE B C 1
ATOM 4344 O O . PHE B 1 249 ? -23.312 4.047 -13.461 1 88.5 249 PHE B O 1
ATOM 4351 N N . GLN B 1 250 ? -23.5 3.328 -15.562 1 88.25 250 GLN B N 1
ATOM 4352 C CA . GLN B 1 250 ? -22.172 2.709 -15.625 1 88.25 250 GLN B CA 1
ATOM 4353 C C . GLN B 1 250 ? -21.078 3.697 -15.227 1 88.25 250 GLN B C 1
ATOM 4355 O O . GLN B 1 250 ? -20.141 3.34 -14.508 1 88.25 250 GLN B O 1
ATOM 4360 N N . GLY B 1 251 ? -21.234 4.914 -15.719 1 88.94 251 GLY B N 1
ATOM 4361 C CA . GLY B 1 251 ? -20.234 5.926 -15.398 1 88.94 251 GLY B CA 1
ATOM 4362 C C . GLY B 1 251 ? -20.094 6.164 -13.906 1 88.94 251 GLY B C 1
ATOM 4363 O O . GLY B 1 251 ? -18.984 6.266 -13.391 1 88.94 251 GLY B O 1
ATOM 4364 N N . ILE B 1 252 ? -21.219 6.211 -13.25 1 90.81 252 ILE B N 1
ATOM 4365 C CA . ILE B 1 252 ? -21.219 6.441 -11.805 1 90.81 252 ILE B CA 1
ATOM 4366 C C . ILE B 1 252 ? -20.688 5.195 -11.086 1 90.81 252 ILE B C 1
ATOM 4368 O O . ILE B 1 252 ? -19.859 5.297 -10.18 1 90.81 252 ILE B O 1
ATOM 4372 N N . LYS B 1 253 ? -21.141 4.121 -11.562 1 90.56 253 LYS B N 1
ATOM 4373 C CA . LYS B 1 253 ? -20.703 2.857 -10.984 1 90.56 253 LYS B CA 1
ATOM 4374 C C . LYS B 1 253 ? -19.172 2.717 -11.078 1 90.56 253 LYS B C 1
ATOM 4376 O O . LYS B 1 253 ? -18.531 2.318 -10.117 1 90.56 253 LYS B O 1
ATOM 4381 N N . HIS B 1 254 ? -18.609 3.068 -12.203 1 92.19 254 HIS B N 1
ATOM 4382 C CA . HIS B 1 254 ? -17.172 2.961 -12.422 1 92.19 254 HIS B CA 1
ATOM 4383 C C . HIS B 1 254 ? -16.406 3.947 -11.555 1 92.19 254 HIS B C 1
ATOM 4385 O O . HIS B 1 254 ? -15.352 3.609 -11 1 92.19 254 HIS B O 1
ATOM 4391 N N . ALA B 1 255 ? -16.922 5.109 -11.445 1 94 255 ALA B N 1
ATOM 4392 C CA . ALA B 1 255 ? -16.266 6.125 -10.633 1 94 255 ALA B CA 1
ATOM 4393 C C . ALA B 1 255 ? -16.219 5.711 -9.164 1 94 255 ALA B C 1
ATOM 4395 O O . ALA B 1 255 ? -15.18 5.848 -8.508 1 94 255 ALA B O 1
ATOM 4396 N N . LEU B 1 256 ? -17.344 5.18 -8.68 1 94.94 256 LEU B N 1
ATOM 4397 C CA . LEU B 1 256 ? -17.406 4.754 -7.285 1 94.94 256 LEU B CA 1
ATOM 4398 C C . LEU B 1 256 ? -16.5 3.555 -7.043 1 94.94 256 LEU B C 1
ATOM 4400 O O . LEU B 1 256 ? -15.836 3.471 -6.004 1 94.94 256 LEU B O 1
ATOM 4404 N N . ALA B 1 257 ? -16.469 2.721 -8.039 1 94.38 257 ALA B N 1
ATOM 4405 C CA . ALA B 1 257 ? -15.586 1.562 -7.961 1 94.38 257 ALA B CA 1
ATOM 4406 C C . ALA B 1 257 ? -14.125 1.992 -7.934 1 94.38 257 ALA B C 1
ATOM 4408 O O . ALA B 1 257 ? -13.336 1.485 -7.133 1 94.38 257 ALA B O 1
ATOM 4409 N N . ASP B 1 258 ? -13.75 2.908 -8.734 1 95.06 258 ASP B N 1
ATOM 4410 C CA . ASP B 1 258 ? -12.391 3.441 -8.781 1 95.06 258 ASP B CA 1
ATOM 4411 C C . ASP B 1 258 ? -12.031 4.125 -7.461 1 95.06 258 ASP B C 1
ATOM 4413 O O . ASP B 1 258 ? -10.898 4.008 -6.988 1 95.06 258 ASP B O 1
ATOM 4417 N N . ASN B 1 259 ? -13 4.852 -6.93 1 97.69 259 ASN B N 1
ATOM 4418 C CA . ASN B 1 259 ? -12.781 5.5 -5.637 1 97.69 259 ASN B CA 1
ATOM 4419 C C . ASN B 1 259 ? -12.469 4.477 -4.547 1 97.69 259 ASN B C 1
ATOM 4421 O O . ASN B 1 259 ? -11.555 4.68 -3.742 1 97.69 259 ASN B O 1
ATOM 4425 N N . TYR B 1 260 ? -13.234 3.4 -4.598 1 96.94 260 TYR B N 1
ATOM 4426 C CA . TYR B 1 260 ? -13.031 2.373 -3.582 1 96.94 260 TYR B CA 1
ATOM 4427 C C . TYR B 1 260 ? -11.633 1.775 -3.682 1 96.94 260 TYR B C 1
ATOM 4429 O O . TYR B 1 260 ? -10.945 1.611 -2.67 1 96.94 260 TYR B O 1
ATOM 4437 N N . VAL B 1 261 ? -11.148 1.468 -4.871 1 96.62 261 VAL B N 1
ATOM 4438 C CA . VAL B 1 261 ? -9.812 0.92 -5.105 1 96.62 261 VAL B CA 1
ATOM 4439 C C . VAL B 1 261 ? -8.758 1.9 -4.602 1 96.62 261 VAL B C 1
ATOM 4441 O O . VAL B 1 261 ? -7.82 1.509 -3.9 1 96.62 261 VAL B O 1
ATOM 4444 N N . GLY B 1 262 ? -8.938 3.17 -4.949 1 97.88 262 GLY B N 1
ATOM 4445 C CA . GLY B 1 262 ? -8.008 4.199 -4.504 1 97.88 262 GLY B CA 1
ATOM 4446 C C . GLY B 1 262 ? -7.934 4.32 -2.994 1 97.88 262 GLY B C 1
ATOM 4447 O O . GLY B 1 262 ? -6.844 4.441 -2.432 1 97.88 262 GLY B O 1
ATOM 4448 N N . VAL B 1 263 ? -9.078 4.25 -2.322 1 98.12 263 VAL B N 1
ATOM 4449 C CA . VAL B 1 263 ? -9.141 4.395 -0.873 1 98.12 263 VAL B CA 1
ATOM 4450 C C . VAL B 1 263 ? -8.453 3.211 -0.202 1 98.12 263 VAL B C 1
ATOM 4452 O O . VAL B 1 263 ? -7.676 3.389 0.738 1 98.12 263 VAL B O 1
ATOM 4455 N N . GLU B 1 264 ? -8.672 2.057 -0.696 1 96.44 264 GLU B N 1
ATOM 4456 C CA . GLU B 1 264 ? -8.102 0.864 -0.074 1 96.44 264 GLU B CA 1
ATOM 4457 C C . GLU B 1 264 ? -6.59 0.799 -0.288 1 96.44 264 GLU B C 1
ATOM 4459 O O . GLU B 1 264 ? -5.852 0.368 0.599 1 96.44 264 GLU B O 1
ATOM 4464 N N . ARG B 1 265 ? -6.125 1.184 -1.46 1 96.12 265 ARG B N 1
ATOM 4465 C CA . ARG B 1 265 ? -4.691 1.271 -1.697 1 96.12 265 ARG B CA 1
ATOM 4466 C C . ARG B 1 265 ? -4.039 2.273 -0.75 1 96.12 265 ARG B C 1
ATOM 4468 O O . ARG B 1 265 ? -3.006 1.98 -0.143 1 96.12 265 ARG B O 1
ATOM 4475 N N . ALA B 1 266 ? -4.652 3.426 -0.654 1 98.19 266 ALA B N 1
ATOM 4476 C CA . ALA B 1 266 ? -4.129 4.465 0.231 1 98.19 266 ALA B CA 1
ATOM 4477 C C . ALA B 1 266 ? -4.105 3.988 1.681 1 98.19 266 ALA B C 1
ATOM 4479 O O . ALA B 1 266 ? -3.141 4.238 2.406 1 98.19 266 ALA B O 1
ATOM 4480 N N . ARG B 1 267 ? -5.191 3.33 2.08 1 97.5 267 ARG B N 1
ATOM 4481 C CA . ARG B 1 267 ? -5.277 2.816 3.441 1 97.5 267 ARG B CA 1
ATOM 4482 C C . ARG B 1 267 ? -4.16 1.815 3.723 1 97.5 267 ARG B C 1
ATOM 4484 O O . ARG B 1 267 ? -3.494 1.895 4.754 1 97.5 267 ARG B O 1
ATOM 4491 N N . SER B 1 268 ? -3.961 0.921 2.809 1 95.12 268 SER B N 1
ATOM 4492 C CA . SER B 1 268 ? -2.91 -0.078 2.971 1 95.12 268 SER B CA 1
ATOM 4493 C C . SER B 1 268 ? -1.535 0.575 3.068 1 95.12 268 SER B C 1
ATOM 4495 O O . SER B 1 268 ? -0.731 0.215 3.93 1 95.12 268 SER B O 1
ATOM 4497 N N . LEU B 1 269 ? -1.258 1.51 2.229 1 96.5 269 LEU B N 1
ATOM 4498 C CA . LEU B 1 269 ? 0.025 2.205 2.244 1 96.5 269 LEU B CA 1
ATOM 4499 C C . LEU B 1 269 ? 0.206 2.98 3.543 1 96.5 269 LEU B C 1
ATOM 4501 O O . LEU B 1 269 ? 1.306 3.018 4.102 1 96.5 269 LEU B O 1
ATOM 4505 N N . THR B 1 270 ? -0.881 3.604 4.004 1 97.69 270 THR B N 1
ATOM 4506 C CA . THR B 1 270 ? -0.837 4.418 5.211 1 97.69 270 THR B CA 1
ATOM 4507 C C . THR B 1 270 ? -0.504 3.564 6.434 1 97.69 270 THR B C 1
ATOM 4509 O O . THR B 1 270 ? 0.386 3.908 7.215 1 97.69 270 THR B O 1
ATOM 4512 N N . TYR B 1 271 ? -1.138 2.459 6.543 1 95.19 271 TYR B N 1
ATOM 4513 C CA . TYR B 1 271 ? -0.924 1.626 7.723 1 95.19 271 TYR B CA 1
ATOM 4514 C C . TYR B 1 271 ? 0.414 0.901 7.641 1 95.19 271 TYR B C 1
ATOM 4516 O O . TYR B 1 271 ? 1.06 0.662 8.664 1 95.19 271 TYR B O 1
ATOM 4524 N N . ALA B 1 272 ? 0.851 0.593 6.418 1 93 272 ALA B N 1
ATOM 4525 C CA . ALA B 1 272 ? 2.205 0.066 6.258 1 93 272 ALA B CA 1
ATOM 4526 C C . ALA B 1 272 ? 3.246 1.088 6.703 1 93 272 ALA B C 1
ATOM 4528 O O . ALA B 1 2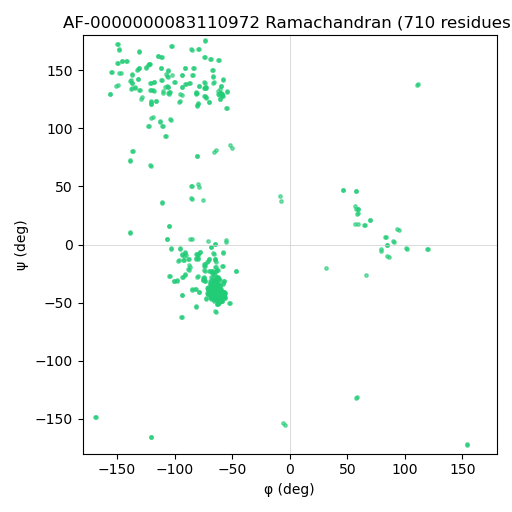72 ? 4.219 0.739 7.379 1 93 272 ALA B O 1
ATOM 4529 N N . ALA B 1 273 ? 3.039 2.314 6.336 1 95.31 273 ALA B N 1
ATOM 4530 C CA . ALA B 1 273 ? 3.957 3.379 6.727 1 95.31 273 ALA B CA 1
ATOM 4531 C C . ALA B 1 273 ? 3.932 3.596 8.242 1 95.31 273 ALA B C 1
ATOM 4533 O O . ALA B 1 273 ? 4.973 3.834 8.859 1 95.31 273 ALA B O 1
ATOM 4534 N N . ALA B 1 274 ? 2.725 3.523 8.812 1 95 274 ALA B N 1
ATOM 4535 C CA . ALA B 1 274 ? 2.6 3.666 10.258 1 95 274 ALA B CA 1
ATOM 4536 C C . ALA B 1 274 ? 3.359 2.561 10.992 1 95 274 ALA B C 1
ATOM 4538 O O . ALA B 1 274 ? 4.051 2.82 11.977 1 95 274 ALA B O 1
ATOM 4539 N N . ALA B 1 275 ? 3.188 1.383 10.5 1 90.38 275 ALA B N 1
ATOM 4540 C CA . ALA B 1 275 ? 3.9 0.257 11.102 1 90.38 275 ALA B CA 1
ATOM 4541 C C . ALA B 1 275 ? 5.41 0.46 11.023 1 90.38 275 ALA B C 1
ATOM 4543 O O . ALA B 1 275 ? 6.133 0.157 11.977 1 90.38 275 ALA B O 1
ATOM 4544 N N . ARG B 1 276 ? 5.852 0.985 9.953 1 90.56 276 ARG B N 1
ATOM 4545 C CA . ARG B 1 276 ? 7.277 1.229 9.758 1 90.56 276 ARG B CA 1
ATOM 4546 C C . ARG B 1 276 ? 7.797 2.27 10.742 1 90.56 276 ARG B C 1
ATOM 4548 O O . ARG B 1 276 ? 8.914 2.145 11.25 1 90.56 276 ARG B O 1
ATOM 4555 N N . LEU B 1 277 ? 7.055 3.236 10.984 1 90.88 277 LEU B N 1
ATOM 4556 C CA . LEU B 1 277 ? 7.434 4.285 11.922 1 90.88 277 LEU B CA 1
ATOM 4557 C C . LEU B 1 277 ? 7.605 3.713 13.328 1 90.88 277 LEU B C 1
ATOM 4559 O O . LEU B 1 277 ? 8.375 4.25 14.133 1 90.88 277 LEU B O 1
ATOM 4563 N N . GLY B 1 278 ? 6.879 2.668 13.602 1 86.44 278 GLY B N 1
ATOM 4564 C CA . GLY B 1 278 ? 6.91 2.076 14.93 1 86.44 278 GLY B CA 1
ATOM 4565 C C . GLY B 1 278 ? 8.102 1.163 15.141 1 86.44 278 GLY B C 1
ATOM 4566 O O . GLY B 1 278 ? 8.367 0.731 16.266 1 86.44 278 GLY B O 1
ATOM 4567 N N . GLU B 1 279 ? 8.773 0.935 14.078 1 82.62 279 GLU B N 1
ATOM 4568 C CA . GLU B 1 279 ? 9.938 0.061 14.188 1 82.62 279 GLU B CA 1
ATOM 4569 C C . GLU B 1 279 ? 11.141 0.814 14.742 1 82.62 279 GLU B C 1
ATOM 4571 O O . GLU B 1 279 ? 11.555 1.835 14.18 1 82.62 279 GLU B O 1
ATOM 4576 N N . PRO B 1 280 ? 11.742 0.447 15.828 1 75.69 280 PRO B N 1
ATOM 4577 C CA . PRO B 1 280 ? 12.836 1.174 16.469 1 75.69 280 PRO B CA 1
ATOM 4578 C C . PRO B 1 280 ? 14.078 1.284 15.594 1 75.69 280 PRO B C 1
ATOM 4580 O O . PRO B 1 280 ? 14.742 2.324 15.586 1 75.69 280 PRO B O 1
ATOM 4583 N N . ASP B 1 281 ? 14.461 0.295 14.852 1 76 281 ASP B N 1
ATOM 4584 C CA . ASP B 1 281 ? 15.711 0.308 14.102 1 76 281 ASP B CA 1
ATOM 4585 C C . ASP B 1 281 ? 15.445 0.391 12.602 1 76 281 ASP B C 1
ATOM 4587 O O . ASP B 1 281 ? 16.25 -0.087 11.797 1 76 281 ASP B O 1
ATOM 4591 N N . GLY B 1 282 ? 14.422 1.15 12.391 1 78.44 282 GLY B N 1
ATOM 4592 C CA . GLY B 1 282 ? 14.125 1.271 10.969 1 78.44 282 GLY B CA 1
ATOM 4593 C C . GLY B 1 282 ? 14.961 2.336 10.281 1 78.44 282 GLY B C 1
ATOM 4594 O O . GLY B 1 282 ? 15.367 3.318 10.906 1 78.44 282 GLY B O 1
ATOM 4595 N N . ASP B 1 283 ? 15.203 2.164 9 1 83 283 ASP B N 1
ATOM 4596 C CA . ASP B 1 283 ? 15.922 3.137 8.18 1 83 283 ASP B CA 1
ATOM 4597 C C . ASP B 1 283 ? 15.086 4.391 7.957 1 83 283 ASP B C 1
ATOM 4599 O O . ASP B 1 283 ? 13.984 4.316 7.402 1 83 283 ASP B O 1
ATOM 4603 N N . PRO B 1 284 ? 15.617 5.52 8.336 1 83.5 284 PRO B N 1
ATOM 4604 C CA . PRO B 1 284 ? 14.836 6.758 8.211 1 83.5 284 PRO B CA 1
ATOM 4605 C C . PRO B 1 284 ? 14.445 7.062 6.766 1 83.5 284 PRO B C 1
ATOM 4607 O O . PRO B 1 284 ? 13.375 7.629 6.52 1 83.5 284 PRO B O 1
ATOM 4610 N N . ASP B 1 285 ? 15.305 6.758 5.871 1 86.44 285 ASP B N 1
ATOM 4611 C CA . ASP B 1 285 ? 15 7.016 4.465 1 86.44 285 ASP B CA 1
ATOM 4612 C C . ASP B 1 285 ? 13.828 6.156 3.992 1 86.44 285 ASP B C 1
ATOM 4614 O O . ASP B 1 285 ? 12.992 6.613 3.215 1 86.44 285 ASP B O 1
ATOM 4618 N N . ASP B 1 286 ? 13.781 4.98 4.488 1 88.38 286 ASP B N 1
ATOM 4619 C CA . ASP B 1 286 ? 12.68 4.082 4.148 1 88.38 286 ASP B CA 1
ATOM 4620 C C . ASP B 1 286 ? 11.375 4.559 4.773 1 88.38 286 ASP B C 1
ATOM 4622 O O . ASP B 1 286 ? 10.312 4.457 4.156 1 88.38 286 ASP B O 1
ATOM 4626 N N . ALA B 1 287 ? 11.531 5.043 5.969 1 92.44 287 ALA B N 1
ATOM 4627 C CA . ALA B 1 287 ? 10.344 5.547 6.648 1 92.44 287 ALA B CA 1
ATOM 4628 C C . ALA B 1 287 ? 9.766 6.758 5.922 1 92.44 287 ALA B C 1
ATOM 4630 O O . ALA B 1 287 ? 8.547 6.867 5.746 1 92.44 287 ALA B O 1
ATOM 4631 N N . TRP B 1 288 ? 10.648 7.617 5.492 1 94.81 288 TRP B N 1
ATOM 4632 C CA . TRP B 1 288 ? 10.188 8.805 4.777 1 94.81 288 TRP B CA 1
ATOM 4633 C C . TRP B 1 288 ? 9.555 8.422 3.441 1 94.81 288 TRP B C 1
ATOM 4635 O O . TRP B 1 288 ? 8.516 8.961 3.059 1 94.81 288 TRP B O 1
ATOM 4645 N N . THR B 1 289 ? 10.148 7.52 2.723 1 94.88 289 THR B N 1
ATOM 4646 C CA . THR B 1 289 ? 9.617 7.09 1.432 1 94.88 289 THR B CA 1
ATOM 4647 C C . THR B 1 289 ? 8.227 6.484 1.592 1 94.88 289 THR B C 1
ATOM 4649 O O . THR B 1 289 ? 7.297 6.852 0.873 1 94.88 289 THR B O 1
ATOM 4652 N N . ALA B 1 290 ? 8.109 5.59 2.551 1 95.31 290 ALA B N 1
ATOM 4653 C CA . ALA B 1 290 ? 6.816 4.957 2.807 1 95.31 290 ALA B CA 1
ATOM 4654 C C . ALA B 1 290 ? 5.766 5.996 3.193 1 95.31 290 ALA B C 1
ATOM 4656 O O . ALA B 1 290 ? 4.633 5.949 2.709 1 95.31 290 ALA B O 1
ATOM 4657 N N . ALA B 1 291 ? 6.176 6.895 4.051 1 97.69 291 ALA B N 1
ATOM 4658 C CA . ALA B 1 291 ? 5.27 7.941 4.512 1 97.69 291 ALA B CA 1
ATOM 4659 C C . ALA B 1 291 ? 4.844 8.844 3.357 1 97.69 291 ALA B C 1
ATOM 4661 O O . ALA B 1 291 ? 3.67 9.195 3.236 1 97.69 291 ALA B O 1
ATOM 4662 N N . THR B 1 292 ? 5.801 9.211 2.545 1 98.12 292 THR B N 1
ATOM 4663 C CA . THR B 1 292 ? 5.551 10.094 1.416 1 98.12 292 THR B CA 1
ATOM 4664 C C . THR B 1 292 ? 4.609 9.445 0.409 1 98.12 292 THR B C 1
ATOM 4666 O O . THR B 1 292 ? 3.682 10.086 -0.088 1 98.12 292 THR B O 1
ATOM 4669 N N . LEU B 1 293 ? 4.824 8.203 0.137 1 97.56 293 LEU B N 1
ATOM 4670 C CA . LEU B 1 293 ? 3.961 7.48 -0.792 1 97.56 293 LEU B CA 1
ATOM 4671 C C . LEU B 1 293 ? 2.557 7.324 -0.219 1 97.56 293 LEU B C 1
ATOM 4673 O O . LEU B 1 293 ? 1.569 7.402 -0.955 1 97.56 293 LEU B O 1
ATOM 4677 N N . ALA B 1 294 ? 2.475 7.047 1.08 1 98.25 294 ALA B N 1
ATOM 4678 C CA . ALA B 1 294 ? 1.176 6.961 1.742 1 98.25 294 ALA B CA 1
ATOM 4679 C C . ALA B 1 294 ? 0.403 8.266 1.605 1 98.25 294 ALA B C 1
ATOM 4681 O O . ALA B 1 294 ? -0.763 8.273 1.205 1 98.25 294 ALA B O 1
ATOM 4682 N N . LYS B 1 295 ? 1.089 9.359 1.91 1 98.88 295 LYS B N 1
ATOM 4683 C CA . LYS B 1 295 ? 0.435 10.664 1.83 1 98.88 295 LYS B CA 1
ATOM 4684 C C . LYS B 1 295 ? 0.025 10.984 0.396 1 98.88 295 LYS B C 1
ATOM 4686 O O . LYS B 1 295 ? -1.047 11.547 0.162 1 98.88 295 LYS B O 1
ATOM 4691 N N . ALA B 1 296 ? 0.871 10.695 -0.536 1 98.69 296 ALA B N 1
ATOM 4692 C CA . ALA B 1 296 ? 0.555 10.945 -1.939 1 98.69 296 ALA B CA 1
ATOM 4693 C C . ALA B 1 296 ? -0.674 10.148 -2.375 1 98.69 296 ALA B C 1
ATOM 4695 O O . ALA B 1 296 ? -1.583 10.703 -3.004 1 98.69 296 ALA B O 1
ATOM 4696 N N . ALA B 1 297 ? -0.701 8.906 -2.01 1 98.56 297 ALA B N 1
ATOM 4697 C CA . ALA B 1 297 ? -1.833 8.055 -2.363 1 98.56 297 ALA B CA 1
ATOM 4698 C C . ALA B 1 297 ? -3.111 8.531 -1.676 1 98.56 297 ALA B C 1
ATOM 4700 O O . ALA B 1 297 ? -4.188 8.523 -2.279 1 98.56 297 ALA B O 1
ATOM 4701 N N . ALA B 1 298 ? -2.996 8.867 -0.446 1 98.81 298 ALA B N 1
ATOM 4702 C CA . ALA B 1 298 ? -4.152 9.359 0.3 1 98.81 298 ALA B CA 1
ATOM 4703 C C . ALA B 1 298 ? -4.68 10.656 -0.298 1 98.81 298 ALA B C 1
ATOM 4705 O O . ALA B 1 298 ? -5.895 10.867 -0.378 1 98.81 298 ALA B O 1
ATOM 4706 N N . GLY B 1 299 ? -3.73 11.555 -0.657 1 98.75 299 GLY B N 1
ATOM 4707 C CA . GLY B 1 299 ? -4.125 12.781 -1.331 1 98.75 299 GLY B CA 1
ATOM 4708 C C . GLY B 1 299 ? -4.879 12.539 -2.623 1 98.75 299 GLY B C 1
ATOM 4709 O O . GLY B 1 299 ? -5.918 13.156 -2.869 1 98.75 299 GLY B O 1
ATOM 4710 N N . ASP B 1 300 ? -4.426 11.586 -3.438 1 98.38 300 ASP B N 1
ATOM 4711 C CA . ASP B 1 300 ? -5.094 11.203 -4.68 1 98.38 300 ASP B CA 1
ATOM 4712 C C . ASP B 1 300 ? -6.488 10.641 -4.402 1 98.38 300 ASP B C 1
ATOM 4714 O O . ASP B 1 300 ? -7.457 11.008 -5.07 1 98.38 300 ASP B O 1
ATOM 4718 N N . ALA B 1 301 ? -6.582 9.758 -3.424 1 98.56 301 ALA B N 1
ATOM 4719 C CA . ALA B 1 301 ? -7.855 9.125 -3.094 1 98.56 301 ALA B CA 1
ATOM 4720 C C . ALA B 1 301 ? -8.875 10.148 -2.609 1 98.56 301 ALA B C 1
ATOM 4722 O O . ALA B 1 301 ? -10.023 10.141 -3.051 1 98.56 301 ALA B O 1
ATOM 4723 N N . ALA B 1 302 ? -8.406 11 -1.723 1 98.56 302 ALA B N 1
ATOM 4724 C CA . ALA B 1 302 ? -9.305 12.008 -1.171 1 98.56 302 ALA B CA 1
ATOM 4725 C C . ALA B 1 302 ? -9.797 12.961 -2.258 1 98.56 302 ALA B C 1
ATOM 4727 O O . ALA B 1 302 ? -10.984 13.273 -2.322 1 98.56 302 ALA B O 1
ATOM 4728 N N . SER B 1 303 ? -8.922 13.422 -3.107 1 97.81 303 SER B N 1
ATOM 4729 C CA . SER B 1 303 ? -9.281 14.328 -4.191 1 97.81 303 SER B CA 1
ATOM 4730 C C . SER B 1 303 ? -10.25 13.656 -5.164 1 97.81 303 SER B C 1
ATOM 4732 O O . SER B 1 303 ? -11.219 14.281 -5.605 1 97.81 303 SER B O 1
ATOM 4734 N N . SER B 1 304 ? -9.977 12.422 -5.52 1 97.62 304 SER B N 1
ATOM 4735 C CA . SER B 1 304 ? -10.844 11.688 -6.434 1 97.62 304 SER B CA 1
ATOM 4736 C C . SER B 1 304 ? -12.227 11.469 -5.828 1 97.62 304 SER B C 1
ATOM 4738 O O . SER B 1 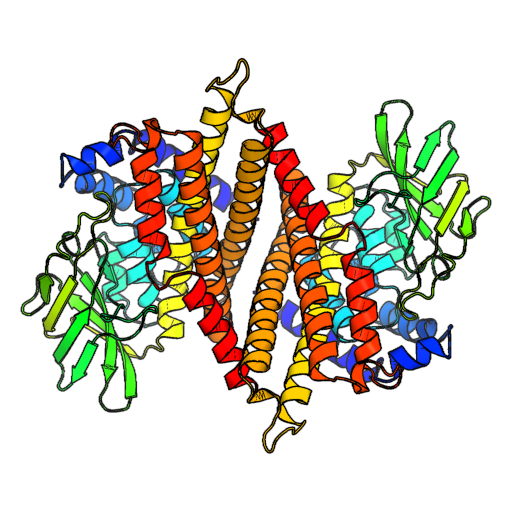304 ? -13.242 11.648 -6.504 1 97.62 304 SER B O 1
ATOM 4740 N N . CYS B 1 305 ? -12.266 11.031 -4.562 1 97.44 305 CYS B N 1
ATOM 4741 C CA . CYS B 1 305 ? -13.539 10.828 -3.887 1 97.44 305 CYS B CA 1
ATOM 4742 C C . CYS B 1 305 ? -14.32 12.133 -3.793 1 97.44 305 CYS B C 1
ATOM 4744 O O . CYS B 1 305 ? -15.547 12.141 -3.941 1 97.44 305 CYS B O 1
ATOM 4746 N N . ALA B 1 306 ? -13.602 13.234 -3.506 1 95.06 306 ALA B N 1
ATOM 4747 C CA . ALA B 1 306 ? -14.242 14.539 -3.451 1 95.06 306 ALA B CA 1
ATOM 4748 C C . ALA B 1 306 ? -14.852 14.914 -4.801 1 95.06 306 ALA B C 1
ATOM 4750 O O . ALA B 1 306 ? -15.984 15.391 -4.871 1 95.06 306 ALA B O 1
ATOM 4751 N N . ARG B 1 307 ? -14.141 14.703 -5.84 1 94.31 307 ARG B N 1
ATOM 4752 C CA . ARG B 1 307 ? -14.633 15 -7.184 1 94.31 307 ARG B CA 1
ATOM 4753 C C . ARG B 1 307 ? -15.875 14.172 -7.5 1 94.31 307 ARG B C 1
ATOM 4755 O O . ARG B 1 307 ? -16.859 14.703 -8.031 1 94.31 307 ARG B O 1
ATOM 4762 N N . THR B 1 308 ? -15.805 12.898 -7.207 1 94.5 308 THR B N 1
ATOM 4763 C CA . THR B 1 308 ? -16.938 12.016 -7.449 1 94.5 308 THR B CA 1
ATOM 4764 C C . THR B 1 308 ? -18.141 12.43 -6.598 1 94.5 308 THR B C 1
ATOM 4766 O O . THR B 1 308 ? -19.281 12.375 -7.059 1 94.5 308 THR B O 1
ATOM 4769 N N . ALA B 1 309 ? -17.844 12.758 -5.359 1 93.06 309 ALA B N 1
ATOM 4770 C CA . ALA B 1 309 ? -18.922 13.203 -4.465 1 93.06 309 ALA B CA 1
ATOM 4771 C C . ALA B 1 309 ? -19.656 14.414 -5.047 1 93.06 309 ALA B C 1
ATOM 4773 O O . ALA B 1 309 ? -20.891 14.469 -5.016 1 93.06 309 ALA B O 1
ATOM 4774 N N . VAL B 1 310 ? -18.922 15.375 -5.559 1 90.5 310 VAL B N 1
ATOM 4775 C CA . VAL B 1 310 ? -19.516 16.562 -6.172 1 90.5 310 VAL B CA 1
ATOM 4776 C C . VAL B 1 310 ? -20.328 16.156 -7.391 1 90.5 310 VAL B C 1
ATOM 4778 O O . VAL B 1 310 ? -21.438 16.656 -7.594 1 90.5 310 VAL B O 1
ATOM 4781 N N . GLN B 1 311 ? -19.875 15.234 -8.125 1 88.06 311 GLN B N 1
ATOM 4782 C CA . GLN B 1 311 ? -20.547 14.773 -9.344 1 88.06 311 GLN B CA 1
ATOM 4783 C C . GLN B 1 311 ? -21.844 14.039 -9.008 1 88.06 311 GLN B C 1
ATOM 4785 O O . GLN B 1 311 ? -22.875 14.305 -9.617 1 88.06 311 GLN B O 1
ATOM 4790 N N . VAL B 1 312 ? -21.766 13.172 -8.039 1 89.5 312 VAL B N 1
ATOM 4791 C CA . VAL B 1 312 ? -22.875 12.312 -7.672 1 89.5 312 VAL B CA 1
ATOM 4792 C C . VAL B 1 312 ? -23.984 13.156 -7.035 1 89.5 312 VAL B C 1
ATOM 4794 O O . VAL B 1 312 ? -25.172 12.898 -7.258 1 89.5 312 VAL B O 1
ATOM 4797 N N . HIS B 1 313 ? -23.609 14.148 -6.34 1 88.12 313 HIS B N 1
ATOM 4798 C CA . HIS B 1 313 ? -24.609 14.93 -5.605 1 88.12 313 HIS B CA 1
ATOM 4799 C C . HIS B 1 313 ? -25.078 16.125 -6.418 1 88.12 313 HIS B C 1
ATOM 4801 O O . HIS B 1 313 ? -26.078 16.75 -6.082 1 88.12 313 HIS B O 1
ATOM 4807 N N . GLY B 1 314 ? -24.422 16.391 -7.539 1 77.38 314 GLY B N 1
ATOM 4808 C CA . GLY B 1 314 ? -24.875 17.453 -8.43 1 77.38 314 GLY B CA 1
ATOM 4809 C C . GLY B 1 314 ? -24.938 18.812 -7.758 1 77.38 314 GLY B C 1
ATOM 4810 O O . GLY B 1 314 ? -23.984 19.234 -7.105 1 77.38 314 GLY B O 1
ATOM 4811 N N . ALA B 1 315 ? -26.125 19.359 -8.039 1 62.81 315 ALA B N 1
ATOM 4812 C CA . ALA B 1 315 ? -26.375 20.703 -7.516 1 62.81 315 ALA B CA 1
ATOM 4813 C C . ALA B 1 315 ? -26.344 20.719 -5.988 1 62.81 315 ALA B C 1
ATOM 4815 O O . ALA B 1 315 ? -25.953 21.703 -5.375 1 62.81 315 ALA B O 1
ATOM 4816 N N . LEU B 1 316 ? -26.703 19.641 -5.418 1 59.62 316 LEU B N 1
ATOM 4817 C CA . LEU B 1 316 ? -26.703 19.516 -3.963 1 59.62 316 LEU B CA 1
ATOM 4818 C C . LEU B 1 316 ? -25.281 19.641 -3.412 1 59.62 316 LEU B C 1
ATOM 4820 O O . LEU B 1 316 ? -25.078 20.156 -2.312 1 59.62 316 LEU B O 1
ATOM 4824 N N . GLY B 1 317 ? -24.406 19.141 -4.156 1 53.09 317 GLY B N 1
ATOM 4825 C CA . GLY B 1 317 ? -23.016 19.172 -3.732 1 53.09 317 GLY B CA 1
ATOM 4826 C C . GLY B 1 317 ? -22.391 20.562 -3.764 1 53.09 317 GLY B C 1
ATOM 4827 O O . GLY B 1 317 ? -21.344 20.797 -3.162 1 53.09 317 GLY B O 1
ATOM 4828 N N . GLN B 1 318 ? -23.172 21.422 -4.484 1 54.28 318 GLN B N 1
ATOM 4829 C CA . GLN B 1 318 ? -22.641 22.766 -4.676 1 54.28 318 GLN B CA 1
ATOM 4830 C C . GLN B 1 318 ? -23.203 23.75 -3.643 1 54.28 318 GLN B C 1
ATOM 4832 O O . GLN B 1 318 ? -22.719 24.875 -3.514 1 54.28 318 GLN B O 1
ATOM 4837 N N . THR B 1 319 ? -24.234 23.219 -3.021 1 57.91 319 THR B N 1
ATOM 4838 C CA . THR B 1 319 ? -24.766 24.125 -2.012 1 57.91 319 THR B CA 1
ATOM 4839 C C . THR B 1 319 ? -24.188 23.812 -0.638 1 57.91 319 THR B C 1
ATOM 4841 O O . THR B 1 319 ? -23.828 22.672 -0.353 1 57.91 319 THR B O 1
ATOM 4844 N N . TRP B 1 320 ? -23.703 24.797 -0.007 1 55.75 320 TRP B N 1
ATOM 4845 C CA . TRP B 1 320 ? -23.094 24.703 1.32 1 55.75 320 TRP B CA 1
ATOM 4846 C C . TRP B 1 320 ? -24.062 24.062 2.312 1 55.75 320 TRP B C 1
ATOM 4848 O O . TRP B 1 320 ? -23.719 23.844 3.477 1 55.75 320 TRP B O 1
ATOM 4858 N N . GLU B 1 321 ? -25.203 23.656 1.748 1 57.12 321 GLU B N 1
ATOM 4859 C CA . GLU B 1 321 ? -26.219 23.156 2.658 1 57.12 321 GLU B CA 1
ATOM 4860 C C . GLU B 1 321 ? -26.047 21.656 2.9 1 57.12 321 GLU B C 1
ATOM 4862 O O . GLU B 1 321 ? -26.547 21.109 3.883 1 57.12 321 GLU B O 1
ATOM 4867 N N . HIS B 1 322 ? -25.266 21.125 2.105 1 65.12 322 HIS B N 1
ATOM 4868 C CA . HIS B 1 322 ? -25.062 19.688 2.303 1 65.12 322 HIS B CA 1
ATOM 4869 C C . HIS B 1 322 ? -23.703 19.406 2.934 1 65.12 322 HIS B C 1
ATOM 4871 O O . HIS B 1 322 ? -22.703 20.016 2.566 1 65.12 322 HIS B O 1
ATOM 4877 N N . ASP B 1 323 ? -23.719 18.531 3.914 1 76.94 323 ASP B N 1
ATOM 4878 C CA . ASP B 1 323 ? -22.547 18.172 4.699 1 76.94 323 ASP B CA 1
ATOM 4879 C C . ASP B 1 323 ? -21.422 17.641 3.803 1 76.94 323 ASP B C 1
ATOM 4881 O O . ASP B 1 323 ? -20.266 17.594 4.215 1 76.94 323 ASP B O 1
ATOM 4885 N N . LEU B 1 324 ? -21.797 17.484 2.592 1 83.69 324 LEU B N 1
ATOM 4886 C CA . LEU B 1 324 ? -20.812 16.953 1.654 1 83.69 324 LEU B CA 1
ATOM 4887 C C . LEU B 1 324 ? -19.688 17.969 1.415 1 83.69 324 LEU B C 1
ATOM 4889 O O . LEU B 1 324 ? -18.531 17.578 1.224 1 83.69 324 LEU B O 1
ATOM 4893 N N . HIS B 1 325 ? -20.062 19.219 1.495 1 84.5 325 HIS B N 1
ATOM 4894 C CA . HIS B 1 325 ? -19.062 20.25 1.229 1 84.5 325 HIS B CA 1
ATOM 4895 C C . HIS B 1 325 ? -17.938 20.219 2.266 1 84.5 325 HIS B C 1
ATOM 4897 O O . HIS B 1 325 ? -16.797 20.578 1.968 1 84.5 325 HIS B O 1
ATOM 4903 N N . LEU B 1 326 ? -18.234 19.797 3.486 1 86 326 LEU B N 1
ATOM 4904 C CA . LEU B 1 326 ? -17.219 19.688 4.531 1 86 326 LEU B CA 1
ATOM 4905 C C . LEU B 1 326 ? -16.156 18.672 4.16 1 86 326 LEU B C 1
ATOM 4907 O O . LEU B 1 326 ? -14.953 18.938 4.34 1 86 326 LEU B O 1
ATOM 4911 N N . TYR B 1 327 ? -16.578 17.594 3.578 1 90.69 327 TYR B N 1
ATOM 4912 C CA . TYR B 1 327 ? -15.641 16.562 3.162 1 90.69 327 TYR B CA 1
ATOM 4913 C C . TYR B 1 327 ? -14.82 17.016 1.963 1 90.69 327 TYR B C 1
ATOM 4915 O O . TYR B 1 327 ? -13.625 16.734 1.879 1 90.69 327 TYR B O 1
ATOM 4923 N N . VAL B 1 328 ? -15.461 17.719 1.086 1 91.12 328 VAL B N 1
ATOM 4924 C CA . VAL B 1 328 ? -14.789 18.188 -0.117 1 91.12 328 VAL B CA 1
ATOM 4925 C C . VAL B 1 328 ? -13.703 19.203 0.26 1 91.12 328 VAL B C 1
ATOM 4927 O O . VAL B 1 328 ? -12.562 19.094 -0.193 1 91.12 328 VAL B O 1
ATOM 4930 N N . ARG B 1 329 ? -14.031 20.125 1.113 1 90.06 329 ARG B N 1
ATOM 4931 C CA . ARG B 1 329 ? -13.07 21.125 1.545 1 90.06 329 ARG B CA 1
ATOM 4932 C C . ARG B 1 329 ? -11.93 20.484 2.334 1 90.06 329 ARG B C 1
ATOM 4934 O O . ARG B 1 329 ? -10.766 20.844 2.154 1 90.06 329 ARG B O 1
ATOM 4941 N N . HIS B 1 330 ? -12.312 19.594 3.225 1 93.31 330 HIS B N 1
ATOM 4942 C CA . HIS B 1 330 ? -11.312 18.859 3.998 1 93.31 330 HIS B CA 1
ATOM 4943 C C . HIS B 1 330 ? -10.352 18.109 3.086 1 93.31 330 HIS B C 1
ATOM 4945 O O . HIS B 1 330 ? -9.141 18.141 3.283 1 93.31 330 HIS B O 1
ATOM 4951 N N . ALA B 1 331 ? -10.898 17.453 2.068 1 96.25 331 ALA B N 1
ATOM 4952 C CA . ALA B 1 331 ? -10.094 16.672 1.136 1 96.25 331 ALA B CA 1
ATOM 4953 C C . ALA B 1 331 ? -9.125 17.562 0.369 1 96.25 331 ALA B C 1
ATOM 4955 O O . ALA B 1 331 ? -7.934 17.25 0.273 1 96.25 331 ALA B O 1
ATOM 4956 N N . TRP B 1 332 ? -9.602 18.656 -0.127 1 94.38 332 TRP B N 1
ATOM 4957 C CA . TRP B 1 332 ? -8.773 19.531 -0.955 1 94.38 332 TRP B CA 1
ATOM 4958 C C . TRP B 1 332 ? -7.68 20.188 -0.125 1 94.38 332 TRP B C 1
ATOM 4960 O O . TRP B 1 332 ? -6.523 20.25 -0.548 1 94.38 332 TRP B O 1
ATOM 4970 N N . GLN B 1 333 ? -8.047 20.703 1.031 1 95.06 333 GLN B N 1
ATOM 4971 C CA . GLN B 1 333 ? -7.059 21.312 1.914 1 95.06 333 GLN B CA 1
ATOM 4972 C C . GLN B 1 333 ? -6.031 20.281 2.385 1 95.06 333 GLN B C 1
ATOM 4974 O O . GLN B 1 333 ? -4.828 20.562 2.389 1 95.06 333 GLN B O 1
ATOM 4979 N N . GLY B 1 334 ? -6.473 19.109 2.762 1 97.31 334 GLY B N 1
ATOM 4980 C CA . GLY B 1 334 ? -5.586 18.062 3.229 1 97.31 334 GLY B CA 1
ATOM 4981 C C . GLY B 1 334 ? -4.652 17.547 2.148 1 97.31 334 GLY B C 1
ATOM 4982 O O . GLY B 1 334 ? -3.5 17.203 2.43 1 97.31 334 GLY B O 1
ATOM 4983 N N . ALA B 1 335 ? -5.125 17.453 0.899 1 97.31 335 ALA B N 1
ATOM 4984 C CA . ALA B 1 335 ? -4.336 16.922 -0.214 1 97.31 335 ALA B CA 1
ATOM 4985 C C . ALA B 1 335 ? -3.148 17.844 -0.516 1 97.31 335 ALA B C 1
ATOM 4987 O O . ALA B 1 335 ? -2.096 17.375 -0.957 1 97.31 335 ALA B O 1
ATOM 4988 N N . THR B 1 336 ? -3.275 19.078 -0.204 1 96.06 336 THR B N 1
ATOM 4989 C CA . THR B 1 336 ? -2.215 20.031 -0.488 1 96.06 336 THR B CA 1
ATOM 4990 C C . THR B 1 336 ? -1.251 20.141 0.691 1 96.06 336 THR B C 1
ATOM 4992 O O . THR B 1 336 ? -0.083 20.484 0.517 1 96.06 336 THR B O 1
ATOM 4995 N N . MET B 1 337 ? -1.737 19.844 1.887 1 96.75 337 MET B N 1
ATOM 4996 C CA . MET B 1 337 ? -0.94 19.938 3.105 1 96.75 337 MET B CA 1
ATOM 4997 C C . MET B 1 337 ? 0.269 19 3.037 1 96.75 337 MET B C 1
ATOM 4999 O O . MET B 1 337 ? 0.137 17.828 2.688 1 96.75 337 MET B O 1
ATOM 5003 N N . LEU B 1 338 ? 1.44 19.484 3.326 1 98.31 338 LEU B N 1
ATOM 5004 C CA . LEU B 1 338 ? 2.717 18.781 3.328 1 98.31 338 LEU B CA 1
ATOM 5005 C C . LEU B 1 338 ? 3.086 18.328 1.923 1 98.31 338 LEU B C 1
ATOM 5007 O O . LEU B 1 338 ? 3.902 17.406 1.758 1 98.31 338 LEU B O 1
ATOM 5011 N N . GLY B 1 339 ? 2.434 18.891 0.867 1 97.62 339 GLY B N 1
ATOM 5012 C CA . GLY B 1 339 ? 2.754 18.578 -0.519 1 97.62 339 GLY B CA 1
ATOM 5013 C C . GLY B 1 339 ? 1.667 17.797 -1.224 1 97.62 339 GLY B C 1
ATOM 5014 O O . GLY B 1 339 ? 1.096 16.859 -0.649 1 97.62 339 GLY B O 1
ATOM 5015 N N . ASP B 1 340 ? 1.397 18.188 -2.488 1 97 340 ASP B N 1
ATOM 5016 C CA . ASP B 1 340 ? 0.403 17.438 -3.258 1 97 340 ASP B CA 1
ATOM 5017 C C . ASP B 1 340 ? 0.994 16.156 -3.82 1 97 340 ASP B C 1
ATOM 5019 O O . ASP B 1 340 ? 2.213 15.969 -3.82 1 97 340 ASP B O 1
ATOM 5023 N N . SER B 1 341 ? 0.112 15.312 -4.312 1 97.69 341 SER B N 1
ATOM 5024 C CA . SER B 1 341 ? 0.495 13.961 -4.707 1 97.69 341 SER B CA 1
ATOM 5025 C C . SER B 1 341 ? 1.556 13.984 -5.801 1 97.69 341 SER B C 1
ATOM 5027 O O . SER B 1 341 ? 2.557 13.273 -5.719 1 97.69 341 SER B O 1
ATOM 5029 N N . ARG B 1 342 ? 1.382 14.805 -6.801 1 95.75 342 ARG B N 1
ATOM 5030 C CA . ARG B 1 342 ? 2.312 14.867 -7.922 1 95.75 342 ARG B CA 1
ATOM 5031 C C . ARG B 1 342 ? 3.709 15.266 -7.453 1 95.75 342 ARG B C 1
ATOM 5033 O O . ARG B 1 342 ? 4.699 14.641 -7.844 1 95.75 342 ARG B O 1
ATOM 5040 N N . ALA B 1 343 ? 3.768 16.281 -6.66 1 97 343 ALA B N 1
ATOM 5041 C CA . ALA B 1 343 ? 5.051 16.75 -6.145 1 97 343 ALA B CA 1
ATOM 5042 C C . ALA B 1 343 ? 5.715 15.688 -5.277 1 97 343 ALA B C 1
ATOM 5044 O O . ALA B 1 343 ? 6.938 15.508 -5.324 1 97 343 ALA B O 1
ATOM 5045 N N . LEU B 1 344 ? 4.957 15.023 -4.469 1 98 344 LEU B N 1
ATOM 5046 C CA . LEU B 1 344 ? 5.488 14 -3.578 1 98 344 LEU B CA 1
ATOM 5047 C C . LEU B 1 344 ? 6.031 12.812 -4.375 1 98 344 LEU B C 1
ATOM 5049 O O . LEU B 1 344 ? 7.145 12.352 -4.117 1 98 344 LEU B O 1
ATOM 5053 N N . TYR B 1 345 ? 5.23 12.32 -5.352 1 96.38 345 TYR B N 1
ATOM 5054 C CA . TYR B 1 345 ? 5.723 11.242 -6.207 1 96.38 345 TYR B CA 1
ATOM 5055 C C . TYR B 1 345 ? 7.016 11.648 -6.906 1 96.38 345 TYR B C 1
ATOM 5057 O O . TYR B 1 345 ? 7.965 10.867 -6.977 1 96.38 345 TYR B O 1
ATOM 5065 N N . HIS B 1 346 ? 7.012 12.859 -7.398 1 94.5 346 HIS B N 1
ATOM 5066 C CA . HIS B 1 346 ? 8.195 13.375 -8.078 1 94.5 346 HIS B CA 1
ATOM 5067 C C . HIS B 1 346 ? 9.398 13.391 -7.152 1 94.5 346 HIS B C 1
ATOM 5069 O O . HIS B 1 346 ? 10.508 13.016 -7.559 1 94.5 346 HIS B O 1
ATOM 5075 N N . GLU B 1 347 ? 9.203 13.805 -5.957 1 94.75 347 GLU B N 1
ATOM 5076 C CA . GLU B 1 347 ? 10.305 13.898 -5.004 1 94.75 347 GLU B CA 1
ATOM 5077 C C . GLU B 1 347 ? 10.875 12.516 -4.684 1 94.75 347 GLU B C 1
ATOM 5079 O O . GLU B 1 347 ? 12.094 12.344 -4.609 1 94.75 347 GLU B O 1
ATOM 5084 N N . VAL B 1 348 ? 10.031 11.539 -4.473 1 94.88 348 VAL B N 1
ATOM 5085 C CA . VAL B 1 348 ? 10.477 10.18 -4.199 1 94.88 348 VAL B CA 1
ATOM 5086 C C . VAL B 1 348 ? 11.273 9.648 -5.383 1 94.88 348 VAL B C 1
ATOM 5088 O O . VAL B 1 348 ? 12.367 9.102 -5.211 1 94.88 348 VAL B O 1
ATOM 5091 N N . GLY B 1 349 ? 10.773 9.812 -6.605 1 93.06 349 GLY B N 1
ATOM 5092 C CA . GLY B 1 349 ? 11.461 9.375 -7.809 1 93.06 349 GLY B CA 1
ATOM 5093 C C . GLY B 1 349 ? 12.805 10.055 -8.016 1 93.06 349 GLY B C 1
ATOM 5094 O O . GLY B 1 349 ? 13.789 9.398 -8.367 1 93.06 349 GLY B O 1
ATOM 5095 N N . ARG B 1 350 ? 12.844 11.336 -7.75 1 89.56 350 ARG B N 1
ATOM 5096 C CA . ARG B 1 350 ? 14.062 12.125 -7.926 1 89.56 350 ARG B CA 1
ATOM 5097 C C . ARG B 1 350 ? 15.164 11.656 -6.984 1 89.56 350 ARG B C 1
ATOM 5099 O O . ARG B 1 350 ? 16.312 11.5 -7.398 1 89.56 350 ARG B O 1
ATOM 5106 N N . ARG B 1 351 ? 14.859 11.43 -5.762 1 88.25 351 ARG B N 1
ATOM 5107 C CA . ARG B 1 351 ? 15.844 11 -4.773 1 88.25 351 ARG B CA 1
ATOM 5108 C C . ARG B 1 351 ? 16.438 9.648 -5.148 1 88.25 351 ARG B C 1
ATOM 5110 O O . ARG B 1 351 ? 17.641 9.414 -4.938 1 88.25 351 ARG B O 1
ATOM 5117 N N . TYR B 1 352 ? 15.586 8.797 -5.688 1 87.25 352 TYR B N 1
ATOM 5118 C CA . TYR B 1 352 ? 16.094 7.5 -6.133 1 87.25 352 TYR B CA 1
ATOM 5119 C C . TYR B 1 352 ? 17.031 7.66 -7.316 1 87.25 352 TYR B C 1
ATOM 5121 O O . TYR B 1 352 ? 18.109 7.066 -7.34 1 87.25 352 TYR B O 1
ATOM 5129 N N . ALA B 1 353 ? 16.609 8.5 -8.258 1 79.75 353 ALA B N 1
ATOM 5130 C CA . ALA B 1 353 ? 17.391 8.68 -9.477 1 79.75 353 ALA B CA 1
ATOM 5131 C C . ALA B 1 353 ? 18.734 9.336 -9.164 1 79.75 353 ALA B C 1
ATOM 5133 O O . ALA B 1 353 ? 19.75 9.047 -9.812 1 79.75 353 ALA B O 1
ATOM 5134 N N . GLU B 1 354 ? 18.719 10.211 -8.109 1 76.06 354 GLU B N 1
ATOM 5135 C CA . GLU B 1 354 ? 19.953 10.914 -7.754 1 76.06 354 GLU B CA 1
ATOM 5136 C C . GLU B 1 354 ? 20.828 10.078 -6.832 1 76.06 354 GLU B C 1
ATOM 5138 O O . GLU B 1 354 ? 22.047 10.234 -6.812 1 76.06 354 GLU B O 1
ATOM 5143 N N . GLY B 1 355 ? 20.172 9.352 -5.879 1 65.31 355 GLY B N 1
ATOM 5144 C CA . GLY B 1 355 ? 20.938 8.5 -4.992 1 65.31 355 GLY B CA 1
ATOM 5145 C C . GLY B 1 355 ? 21.578 7.32 -5.703 1 65.31 355 GLY B C 1
ATOM 5146 O O . GLY B 1 355 ? 22.594 6.793 -5.258 1 65.31 355 GLY B O 1
ATOM 5147 N N . ALA B 1 356 ? 20.781 6.82 -6.75 1 50.59 356 ALA B N 1
ATOM 5148 C CA . ALA B 1 356 ? 21.359 5.762 -7.578 1 50.59 356 ALA B CA 1
ATOM 5149 C C . ALA B 1 356 ? 22.578 6.266 -8.352 1 50.59 356 ALA B C 1
ATOM 5151 O O . ALA B 1 356 ? 23.203 5.512 -9.102 1 50.59 356 ALA B O 1
ATOM 5152 N N . LYS B 1 357 ? 22.984 7.484 -8.219 1 38.56 357 LYS B N 1
ATOM 5153 C CA . LYS B 1 357 ? 24.219 7.977 -8.844 1 38.56 357 LYS B CA 1
ATOM 5154 C C . LYS B 1 357 ? 25.453 7.371 -8.18 1 38.56 357 LYS B C 1
ATOM 5156 O O . LYS B 1 357 ? 25.438 7.09 -6.98 1 38.56 357 LYS B O 1
#

pLDDT: mean 90.51, std 10.56, range [38.47, 98.88]

Nearest PDB structures (foldseek):
  6wy9-assembly1_B-2  TM=8.949E-01  e=2.781E-18  Thermomonospora curvata DSM 43183
  3mpi-assembly2_C  TM=8.136E-01  e=5.007E-16  Desulfococcus multivorans
  7p9a-assembly1_A  TM=8.193E-01  e=2.038E-15  Geobacter metallireducens GS-15
  8i4p-assembly1_A  TM=8.034E-01  e=1.337E-15  Thermobifida fusca YX
  5ol2-assembly2_F  TM=8.246E-01  e=3.536E-14  Clostridioides difficile

Foldseek 3Di:
DCQVDDPVLVVLLVVLLVVCVVLQPLCNLVVLVVPVCSQVVVLVVCLVVQLQLCLAQVCPVHFLLSLLSNLLSCLLSVRLYQCLFLRQQQSLLCHPQPPRVSSVCSSNRAREGEFFADPPDQFGHAQWAADPQKIWGKGWFIKCLVVGQKYWGWHAYPVRFIKIFIAGCPDPFWDWAAPPDDASSSIGTTMITGTGGTPDMGTDDGLLSCLRSLLSLLSSLLSLLVNLLVVLVVLQQVDDDPHHRVCVDPVLVVLSVVLVVLSVVLVNLSSVLRVQNRDPPHDSVVSSLSSLQSNLSSLVSLQSSLVSSCVSCPPNCVDPPDSSVSSNSSSNSSCSPNHHNVVSVVVSVVCCVVVVD/DCQVDDPVLVVLLVVLLVVLVVLQPLCNLVVLVVPVCSQVVVLVVCLVVQLQLCLAQVCPVHFLLSLLSNLLSCLLSVRLYQCLALRQQQSLLCHPQPPRVSSVCSSNRAREGEFFADPPDQFGHAQWAADPQKIWGKGWFIKCLVVGQKYWGWHAYPVRFIKIFIAGCPDPFWDWAAPPDDASSSIDTTMITGTGGTPDMGTDDGLLSCLRSLLSLLSSLLSLLVNLLVVLVVLQQVDDDPHHRVCVDPVLVVLSVVLVVLSVVLVNLSSVLRVQNRDPPHDSVVSSLSSLQSNLSSLVSLQSSLVSSCVSCPPNCVDPPDSSVSSNSSSNSSCSPNHHNVVSVVVSVVCCVVVVD

Secondary structure (DSSP, 8-state):
---S--HHHHHHHHHHHHHHHHHS-HHHHHHHHH-TTHHHHHHHHHHHTTGGGGG-TT--S--HHHHHHHHHHHHHHT--STHIIIIIIIHHHHTTS--HHHHHHHHTT--EEEE---TT-SS----EEEETTEEEEEEEEEETGGG-SEEEEEEE-TTS-EEEEEEETTSTTEEEE--SS---TTS-EEEEEEEE--SEEEE--HHHHHHHHHHHHHHHHHHHHHHHHHHHHHHHHH-EETTEEGGGSHHHHHHHHHHHHHHHHHHHHHHHHHHHHT-TT--HHHHHHHHHHHHHHHHHHHHHHHHHHHHHHGGGGGSTTSTHHHHHHHHHHHHHTT--HHHHHHHHHHHHHHHT-/---S--HHHHHHHHHHHHHHHHHS-HHHHHHHHH-TTHHHHHHHHHHHTTGGGGG-SS--S--HHHHHHHHHHHHHHT--STHIIIIIIIHHHHTTS--HHHHHHHHTT--EEEE---TT-SS----EEEETTEEEEEEEEEETTTT-SEEEEEEE-TTS-EEEEEEETTSTTEEEE--SS---TTS-EEEEEEEE--SEEEE--HHHHHHHHHHHHHHHHHHHHHHHHHHHHHHHHH-EETTEEGGGSHHHHHHHHHHHHHHHHHHHHHHHHHHHHT-TT--HHHHHHHHHHHHHHHHHHHHHHHHHHHHHHGGGGGSTTSTHHHHHHHHHHHHHTT--HHHHHHHHHHHHHHHT-

Solvent-accessible surface area (backbone atoms only — not comparable to full-atom values): 33830 Å² total; per-residue (Å²): 121,82,71,69,57,50,72,67,50,48,50,47,41,53,52,51,42,53,49,42,56,70,74,36,40,84,57,44,45,56,42,28,68,76,34,84,63,57,36,54,62,56,42,51,51,41,40,75,72,45,62,28,44,71,25,33,85,72,40,65,100,49,50,46,48,52,50,29,42,52,32,18,46,35,24,42,55,50,49,40,44,60,52,57,31,18,37,25,28,22,27,24,40,43,56,91,45,75,56,55,66,64,24,47,41,33,24,72,50,46,37,23,10,44,39,28,25,31,83,93,51,61,50,54,50,53,34,26,35,43,57,94,71,30,35,36,38,44,28,39,70,17,40,35,51,91,70,23,49,34,36,27,35,27,22,35,35,94,82,77,41,42,27,37,37,35,29,52,37,84,35,74,40,43,45,79,37,84,68,86,62,92,54,45,60,47,57,34,52,22,22,36,39,34,54,25,64,60,73,45,76,31,73,33,55,69,59,60,27,41,20,48,21,30,27,31,52,12,19,21,29,36,14,26,19,48,39,33,40,52,50,33,52,54,43,22,62,67,40,70,52,98,90,34,38,44,44,73,39,64,72,50,39,49,51,53,15,50,37,50,49,35,38,52,52,17,44,40,27,21,51,40,23,17,49,27,65,58,40,87,86,51,57,56,69,45,36,27,49,37,6,43,51,9,25,22,36,8,21,49,21,10,42,50,15,33,52,49,29,37,61,69,44,41,72,53,37,71,33,84,81,31,72,57,38,58,41,36,42,47,20,53,55,53,20,48,53,80,22,29,33,68,57,39,53,48,50,56,12,46,52,49,62,57,62,71,97,121,84,72,69,57,51,73,68,50,48,50,48,40,53,52,50,44,51,50,42,56,69,74,35,40,84,57,44,46,58,40,31,67,75,34,85,63,57,34,54,63,56,41,51,51,41,40,74,73,45,61,29,45,70,26,33,85,73,35,69,101,49,49,45,46,52,50,30,44,52,33,18,46,35,23,42,55,51,49,41,44,63,54,56,31,17,37,26,28,21,28,23,39,44,54,91,44,75,56,56,67,65,23,47,43,33,24,73,51,46,38,22,10,42,38,28,25,31,81,95,51,60,52,55,48,54,33,26,35,42,56,94,73,30,35,36,39,43,28,37,70,17,40,36,52,90,67,23,50,34,36,28,35,27,23,36,36,94,82,78,41,42,26,36,36,35,29,51,38,82,35,76,40,43,43,79,37,82,61,88,60,92,55,45,60,47,55,35,51,23,23,34,39,37,56,26,62,61,75,44,75,32,75,33,55,68,58,59,26,41,20,47,21,31,28,30,52,13,18,21,29,34,14,24,20,49,39,33,40,51,51,33,53,54,44,23,62,66,41,68,50,96,89,35,36,43,45,71,38,64,70,48,39,48,50,54,15,50,35,49,49,36,37,52,52,16,44,39,28,21,51,40,24,18,50,28,65,57,41,89,86,53,57,56,69,44,35,24,49,37,7,43,52,9,26,20,36,8,22,50,20,11,42,50,16,32,53,48,29,38,62,70,42,40,73,54,37,70,34,86,81,33,72,58,36,59,42,33,42,47,22,53,55,53,21,47,53,81,22,31,34,69,56,39,52,50,51,56,12,47,51,50,60,58,64,73,98

Organism: NCBI:txid185642